Protein AF-A0AAU2X0F3-F1 (afdb_monomer)

pLDDT: mean 77.72, std 25.71, range [19.7, 98.69]

Foldseek 3Di:
DDDDDDDPPPPPPPPDDDDDDDDDDDDDDDDDDDDDDDDDDDPDDDPPPPPDQDDLVVLLVVLLVLLVVLLAAALLVSLVVLLVSLQVLVVSCVVPLDLSSLQSSLLSLLSNLCSCPWFVNHDPVVSVLSLLSSLLSCVSNLQLLSNLVSLLSVLVVCLLVLVLVSSVVSLVVSVVSCVVSVHFVLSQLVSLLSVLVSCLSNLNLVVNVVSLVSSLVCQDVVNVVPDDDDPPGHPSSVPCDDPLVSLLSVLSSCVSVVVLVSSLVSLVVSLVPDDPSNLQSNLSSLLSNLLSCLSVVNNLSSLVSLVVSLVSCVNHGTVNSVVSSVVSLVSCVVVCVDPSSVVSVVSNVVVVVVVVVPPRRDPCVPVDSPDPPDDDDDDDPPDDDDPDDDDDDDDDPPPDDDPDDDDDDDD

Sequence (411 aa):
MPFITMRVEDAVQRRSFLAGAAGVAAGVSASTQGRAEAGTRDPGRKSVHGSGAADPTAYARTTARLREEYWTQEPAHLLPKVARHARTGAGLMAGRPDPRLAAAVAESALLVSRIAFFDLQLGAKQVESWQDLALAAADTAGDGALGAAVLGHMAFAPAWSGRGGEARGRLDAARECASRGGAGPVIHAWLDAVASEAEVRLGNTGGAFPLLDRAADVLHPARAATGSWSASGPPAWLDWFSGPRLDGFRGAAELAAGRTDHAKATLHRTLAGLAPDADKQRAVTLADLAAAAAAAREPEDACGLLHRVLDLVERQGYATAVDRVRTVRAALSPWAGERFVAELDDRLAAGHTEARRRPRPEPVQDLPVPDPVLDPVPEPVSGRPVPDPVPGPAPDPVRGLPASDLPDPAA

Secondary structure (DSSP, 8-state):
-------TTSSS-SS------------------------------------PPP-HHHHHHHHHHHHHHTTTS-HHHHHHHHHHHHHHHHHHHHH---HHHHHHHHHHHHHHHHIIIIIS---HHHHHHHHHHHHHHHHHHT-HHHHHHHHHHHTHHHHHTT-HHHHHHHHHHHHHHHHHTT--HHHHHHHHHHHHHHHHHTT-HHHHHHHHHHHHHHH-HHHHTTS---TT-S-TT-TT--HHHHHHHHHHHHHHTT-HHHHHHHHHHHHHHS-TT-HHHHHHHHHHHHHHHHHTT-HHHHHHHHHHHHHHHHHH--HHHHHHHHHHHHHTGGGTTSHHHHHHHHHHHHHHHHHHHSPPP--GGGSPPPPP--PPPP------PPPPPPPPPPPPTTS---SS-------

Solvent-accessible surface area (backbone atoms only — not comparable to full-atom values): 23958 Å² total; per-residue (Å²): 140,82,90,82,88,78,76,92,73,82,84,80,75,83,86,72,85,88,87,87,80,87,86,84,90,82,88,80,91,79,90,83,84,87,76,93,77,91,76,81,88,78,93,74,78,82,74,85,70,75,82,66,78,81,55,42,66,64,50,33,54,51,39,53,51,56,56,61,43,61,65,76,44,42,47,70,72,45,45,64,56,40,46,52,50,22,51,53,42,51,60,52,40,78,77,47,90,44,40,63,40,22,39,32,24,12,53,24,19,40,50,35,24,47,43,33,48,52,36,64,62,52,60,68,71,62,32,48,56,28,39,52,53,13,35,54,22,9,58,67,31,67,35,17,45,58,29,15,53,39,29,44,58,62,17,51,65,31,15,76,69,63,37,51,71,59,16,48,51,29,42,51,52,14,53,51,33,20,62,75,42,67,39,52,62,66,59,56,23,50,48,26,44,52,50,20,52,36,28,38,61,63,70,38,36,78,69,14,52,69,29,42,52,54,22,48,56,58,69,30,68,77,44,57,73,74,58,74,61,58,102,77,58,75,65,82,85,56,74,87,66,49,70,38,54,51,34,42,54,49,17,52,40,28,43,76,62,68,38,39,70,60,13,46,56,36,30,53,52,17,59,73,58,49,60,91,67,41,51,72,59,46,24,43,43,34,34,52,44,17,39,37,27,43,75,69,72,35,60,63,62,13,40,57,30,39,51,56,26,49,60,46,34,75,74,39,53,37,46,56,42,54,52,44,45,53,53,39,54,60,72,44,53,93,47,59,88,39,68,64,47,47,58,51,48,53,50,54,54,50,52,55,53,49,65,70,67,47,78,74,59,75,69,67,88,77,57,80,74,78,78,78,92,60,81,76,78,79,72,81,80,83,83,72,85,80,77,78,84,76,83,75,82,80,83,73,95,75,86,83,75,80,99,80,82,80,86,84,94,81,133

Mean predicted aligned error: 13.58 Å

Structure (mmCIF, N/CA/C/O backbone):
data_AF-A0AAU2X0F3-F1
#
_entry.id   AF-A0AAU2X0F3-F1
#
loop_
_atom_site.group_PDB
_atom_site.id
_atom_site.type_symbol
_atom_site.label_atom_id
_atom_site.label_alt_id
_atom_site.label_comp_id
_atom_site.label_asym_id
_atom_site.label_entity_id
_atom_site.label_seq_id
_atom_site.pdbx_PDB_ins_code
_atom_site.Cartn_x
_atom_site.Cartn_y
_atom_site.Cartn_z
_atom_site.occupancy
_atom_site.B_iso_or_equiv
_atom_site.auth_seq_id
_atom_site.auth_comp_id
_atom_site.auth_asym_id
_atom_site.auth_atom_id
_atom_site.pdbx_PDB_model_num
ATOM 1 N N . MET A 1 1 ? -14.936 20.719 37.752 1.00 40.38 1 MET A N 1
ATOM 2 C CA . MET A 1 1 ? -14.508 21.346 36.484 1.00 40.38 1 MET A CA 1
ATOM 3 C C . MET A 1 1 ? -13.069 21.806 36.655 1.00 40.38 1 MET A C 1
ATOM 5 O O . MET A 1 1 ? -12.850 22.829 37.291 1.00 40.38 1 MET A O 1
ATOM 9 N N . PRO A 1 2 ? -12.103 20.960 36.267 1.00 24.72 2 PRO A N 1
ATOM 10 C CA . PRO A 1 2 ? -11.120 21.422 35.285 1.00 24.72 2 PRO A CA 1
ATOM 11 C C . PRO A 1 2 ? -10.696 20.348 34.261 1.00 24.72 2 PRO A C 1
ATOM 13 O O . PRO A 1 2 ? -10.923 19.153 34.431 1.00 24.72 2 PRO A O 1
ATOM 16 N N . PHE A 1 3 ? -10.102 20.854 33.184 1.00 23.23 3 PHE A N 1
ATOM 17 C CA . PHE A 1 3 ? -9.527 20.187 32.020 1.00 23.23 3 PHE A CA 1
ATOM 18 C C . PHE A 1 3 ? -8.470 19.127 32.381 1.00 23.23 3 PHE A C 1
ATOM 20 O O . PHE A 1 3 ? -7.563 19.405 33.163 1.00 23.23 3 PHE A O 1
ATOM 27 N N . ILE A 1 4 ? -8.539 17.949 31.747 1.00 24.00 4 ILE A N 1
ATOM 28 C CA . ILE A 1 4 ? -7.459 16.951 31.735 1.00 24.00 4 ILE A CA 1
ATOM 29 C C . ILE A 1 4 ? -6.950 16.820 30.300 1.00 24.00 4 ILE A C 1
ATOM 31 O O . ILE A 1 4 ? -7.566 16.190 29.443 1.00 24.00 4 ILE A O 1
ATOM 35 N N . THR A 1 5 ? -5.805 17.444 30.056 1.00 24.91 5 THR A N 1
ATOM 36 C CA . THR A 1 5 ? -4.971 17.265 28.870 1.00 24.91 5 THR A CA 1
ATOM 37 C C . THR A 1 5 ? -4.272 15.908 28.989 1.00 24.91 5 THR A C 1
ATOM 39 O O . THR A 1 5 ? -3.252 15.796 29.666 1.00 24.91 5 THR A O 1
ATOM 42 N N . MET A 1 6 ? -4.823 14.851 28.384 1.00 24.41 6 MET A N 1
ATOM 43 C CA . MET A 1 6 ? -4.147 13.551 28.321 1.00 24.41 6 MET A CA 1
ATOM 44 C C . MET A 1 6 ? -3.224 13.536 27.097 1.00 24.41 6 MET A C 1
ATOM 46 O O . MET A 1 6 ? -3.677 13.493 25.955 1.00 24.41 6 MET A O 1
ATOM 50 N N . ARG A 1 7 ? -1.918 13.654 27.358 1.00 24.67 7 ARG A N 1
ATOM 51 C CA . ARG A 1 7 ? -0.838 13.558 26.370 1.00 24.67 7 ARG A CA 1
ATOM 52 C C . ARG A 1 7 ? -0.887 12.210 25.649 1.00 24.67 7 ARG A C 1
ATOM 54 O O . ARG A 1 7 ? -0.897 11.158 26.281 1.00 24.67 7 ARG A O 1
ATOM 61 N N . VAL A 1 8 ? -0.846 12.261 24.322 1.00 29.62 8 VAL A N 1
ATOM 62 C CA . VAL A 1 8 ? -0.725 11.117 23.403 1.00 29.62 8 VAL A CA 1
ATOM 63 C C . VAL A 1 8 ? 0.757 10.717 23.271 1.00 29.62 8 VAL A C 1
ATOM 65 O O . VAL A 1 8 ? 1.295 10.641 22.174 1.00 29.62 8 VAL A O 1
ATOM 68 N N . GLU A 1 9 ? 1.454 10.511 24.392 1.00 24.95 9 GLU A N 1
ATOM 69 C CA . GLU A 1 9 ? 2.889 10.152 24.389 1.00 24.95 9 GLU A CA 1
ATOM 70 C C . GLU A 1 9 ? 3.166 8.684 24.771 1.00 24.95 9 GLU A C 1
ATOM 72 O O . GLU A 1 9 ? 4.255 8.191 24.503 1.00 24.95 9 GLU A O 1
ATOM 77 N N . ASP A 1 10 ? 2.181 7.920 25.261 1.00 25.81 10 ASP A N 1
ATOM 78 C CA . ASP A 1 10 ? 2.430 6.573 25.820 1.00 25.81 10 ASP A CA 1
ATOM 79 C C . ASP A 1 10 ? 2.064 5.369 24.923 1.00 25.81 10 ASP A C 1
ATOM 81 O O . ASP A 1 10 ? 2.214 4.217 25.331 1.00 25.81 10 ASP A O 1
ATOM 85 N N . ALA A 1 11 ? 1.634 5.580 23.673 1.00 27.19 11 ALA A N 1
ATOM 86 C CA . ALA A 1 11 ? 1.257 4.474 22.774 1.00 27.19 11 ALA A CA 1
ATOM 87 C C . ALA A 1 11 ? 2.314 4.104 21.710 1.00 27.19 11 ALA A C 1
ATOM 89 O O . ALA A 1 11 ? 2.161 3.093 21.027 1.00 27.19 11 ALA A O 1
ATOM 90 N N . VAL A 1 12 ? 3.406 4.870 21.578 1.00 28.19 12 VAL A N 1
ATOM 91 C CA . VAL A 1 12 ? 4.416 4.683 20.507 1.00 28.19 12 VAL A CA 1
ATOM 92 C C . VAL A 1 12 ? 5.721 4.031 21.008 1.00 28.19 12 VAL A C 1
ATOM 94 O O . VAL A 1 12 ? 6.560 3.614 20.215 1.00 28.19 12 VAL A O 1
ATOM 97 N N . GLN A 1 13 ? 5.880 3.811 22.318 1.00 25.50 13 GLN A N 1
ATOM 98 C CA . GLN A 1 13 ? 7.134 3.324 22.924 1.00 25.50 13 GLN A CA 1
ATOM 99 C C . GLN A 1 13 ? 7.152 1.850 23.370 1.00 25.50 13 GLN A C 1
ATOM 101 O O . GLN A 1 13 ? 8.003 1.451 24.163 1.00 25.50 13 GLN A O 1
ATOM 106 N N . ARG A 1 14 ? 6.291 0.981 22.822 1.00 27.20 14 ARG A N 1
ATOM 107 C CA . ARG A 1 14 ? 6.403 -0.481 23.024 1.00 27.20 14 ARG A CA 1
ATOM 108 C C . ARG A 1 14 ? 6.669 -1.238 21.728 1.00 27.20 14 ARG A C 1
ATOM 110 O O . ARG A 1 14 ? 5.851 -2.048 21.306 1.00 27.20 14 ARG A O 1
ATOM 117 N N . ARG A 1 15 ? 7.837 -0.993 21.126 1.00 30.98 15 ARG A N 1
ATOM 118 C CA . ARG A 1 15 ? 8.596 -1.979 20.319 1.00 30.98 15 ARG A CA 1
ATOM 119 C C . ARG A 1 15 ? 10.057 -1.560 20.088 1.00 30.98 15 ARG A C 1
ATOM 121 O O . ARG A 1 15 ? 10.632 -1.804 19.035 1.00 30.98 15 ARG A O 1
ATOM 128 N N . SER A 1 16 ? 10.663 -0.993 21.126 1.00 24.67 16 SER A N 1
ATOM 129 C CA . SER A 1 16 ? 12.117 -0.928 21.288 1.00 24.67 16 SER A CA 1
ATOM 130 C C . SER A 1 16 ? 12.473 -1.679 22.572 1.00 24.67 16 SER A C 1
ATOM 132 O O . SER A 1 16 ? 11.689 -1.638 23.515 1.00 24.67 16 SER A O 1
ATOM 134 N N . PHE A 1 17 ? 13.644 -2.325 22.584 1.00 24.59 17 PHE A N 1
ATOM 135 C CA . PHE A 1 17 ? 14.193 -3.315 23.536 1.00 24.59 17 PHE A CA 1
ATOM 136 C C . PHE A 1 17 ? 13.898 -4.779 23.145 1.00 24.59 17 PHE A C 1
ATOM 138 O O . PHE A 1 17 ? 12.748 -5.184 23.043 1.00 24.59 17 PHE A O 1
ATOM 145 N N . LEU A 1 18 ? 14.895 -5.631 22.873 1.00 25.67 18 LEU A N 1
ATOM 146 C CA . LEU A 1 18 ? 16.244 -5.697 23.453 1.00 25.67 18 LEU A CA 1
ATOM 147 C C . LEU A 1 18 ? 17.349 -5.909 22.402 1.00 25.67 18 LEU A C 1
ATOM 149 O O . LEU A 1 18 ? 17.379 -6.922 21.708 1.00 25.67 18 LEU A O 1
ATOM 153 N N . ALA A 1 19 ? 18.315 -4.992 22.391 1.00 22.52 19 ALA A N 1
ATOM 154 C CA . ALA A 1 19 ? 19.712 -5.300 22.116 1.00 22.52 19 ALA A CA 1
ATOM 155 C C . ALA A 1 19 ? 20.468 -5.201 23.448 1.00 22.52 19 ALA A C 1
ATOM 157 O O . ALA A 1 19 ? 20.289 -4.223 24.174 1.00 22.52 19 ALA A O 1
ATOM 158 N N . GLY A 1 20 ? 21.313 -6.191 23.749 1.00 19.70 20 GLY A N 1
ATOM 159 C CA . GLY A 1 20 ? 22.375 -6.053 24.746 1.00 19.70 20 GLY A CA 1
ATOM 160 C C . GLY A 1 20 ? 22.612 -7.279 25.626 1.00 19.70 20 GLY A C 1
ATOM 161 O O . GLY A 1 20 ? 21.893 -7.476 26.598 1.00 19.70 20 GLY A O 1
ATOM 162 N N . ALA A 1 21 ? 23.673 -8.035 25.321 1.00 21.86 21 ALA A N 1
ATOM 163 C CA . ALA A 1 21 ? 24.781 -8.290 26.252 1.00 21.86 21 ALA A CA 1
ATOM 164 C C . ALA A 1 21 ? 25.936 -9.041 25.548 1.00 21.86 21 ALA A C 1
ATOM 166 O O . ALA A 1 21 ? 25.738 -10.102 24.962 1.00 21.86 21 ALA A O 1
ATOM 167 N N . ALA A 1 22 ? 27.145 -8.476 25.644 1.00 20.72 22 ALA A N 1
ATOM 168 C CA . ALA A 1 22 ? 28.431 -9.181 25.567 1.00 20.72 22 ALA A CA 1
ATOM 169 C C . ALA A 1 22 ? 28.492 -10.257 26.676 1.00 20.72 22 ALA A C 1
ATOM 171 O O . ALA A 1 22 ? 27.822 -10.104 27.689 1.00 20.72 22 ALA A O 1
ATOM 172 N N . GLY A 1 23 ? 29.243 -11.355 26.655 1.00 20.81 23 GLY A N 1
ATOM 173 C CA . GLY A 1 23 ? 30.355 -11.858 25.858 1.00 20.81 23 GLY A CA 1
ATOM 174 C C . GLY A 1 23 ? 31.124 -12.808 26.790 1.00 20.81 23 GLY A C 1
ATOM 175 O O . GLY A 1 23 ? 31.435 -12.392 27.897 1.00 20.81 23 GLY A O 1
ATOM 176 N N . VAL A 1 24 ? 31.412 -14.054 26.394 1.00 21.98 24 VAL A N 1
ATOM 177 C CA . VAL A 1 24 ? 32.446 -14.920 27.008 1.00 21.98 24 VAL A CA 1
ATOM 178 C C . VAL A 1 24 ? 32.960 -15.885 25.938 1.00 21.98 24 VAL A C 1
ATOM 180 O O . VAL A 1 24 ? 32.185 -16.525 25.231 1.00 21.98 24 VAL A O 1
ATOM 183 N N . ALA A 1 25 ? 34.283 -15.961 25.827 1.00 20.62 25 ALA A N 1
ATOM 184 C CA . ALA A 1 25 ? 35.027 -16.889 24.993 1.00 20.62 25 ALA A CA 1
ATOM 185 C C . ALA A 1 25 ? 35.049 -18.311 25.579 1.00 20.62 25 ALA A C 1
ATOM 187 O O . ALA A 1 25 ? 35.241 -18.474 26.780 1.00 20.62 25 ALA A O 1
ATOM 188 N N . ALA A 1 26 ? 34.983 -19.328 24.719 1.00 21.66 26 ALA A N 1
ATOM 189 C CA . ALA A 1 26 ? 35.679 -20.604 24.896 1.00 21.66 26 ALA A CA 1
ATOM 190 C C . ALA A 1 26 ? 35.715 -21.331 23.546 1.00 21.66 26 ALA A C 1
ATOM 192 O O . ALA A 1 26 ? 34.677 -21.587 22.938 1.00 21.66 26 ALA A O 1
ATOM 193 N N . GLY A 1 27 ? 36.922 -21.610 23.058 1.00 20.44 27 GLY A N 1
ATOM 194 C CA . GLY A 1 27 ? 37.136 -22.357 21.829 1.00 20.44 27 GLY A CA 1
ATOM 195 C C . GLY A 1 27 ? 36.930 -23.856 22.012 1.00 20.44 27 GLY A C 1
ATOM 196 O O . GLY A 1 27 ? 37.137 -24.389 23.097 1.00 20.44 27 GLY A O 1
ATOM 197 N N . VAL A 1 28 ? 36.626 -24.531 20.906 1.00 24.12 28 VAL A N 1
ATOM 198 C CA . VAL A 1 28 ? 37.089 -25.894 20.639 1.00 24.12 28 VAL A CA 1
ATOM 199 C C . VAL A 1 28 ? 37.447 -25.962 19.158 1.00 24.12 28 VAL A C 1
ATOM 201 O O . VAL A 1 28 ? 36.608 -25.754 18.284 1.00 24.12 28 VAL A O 1
ATOM 204 N N . SER A 1 29 ? 38.723 -26.226 18.897 1.00 22.75 29 SER A N 1
ATOM 205 C CA . SER A 1 29 ? 39.248 -26.630 17.600 1.00 22.75 29 SER A CA 1
ATOM 206 C C . SER A 1 29 ? 38.699 -28.000 17.212 1.00 22.75 29 SER A C 1
ATOM 208 O O . SER A 1 29 ? 38.735 -28.924 18.020 1.00 22.75 29 SER A O 1
ATOM 210 N N . ALA A 1 30 ? 38.317 -28.170 15.951 1.00 25.55 30 ALA A N 1
ATOM 211 C CA . ALA A 1 30 ? 38.371 -29.472 15.300 1.00 25.55 30 ALA A CA 1
ATOM 212 C C . ALA A 1 30 ? 38.678 -29.279 13.815 1.00 25.55 30 ALA A C 1
ATOM 214 O O . ALA A 1 30 ? 37.823 -28.953 12.996 1.00 25.55 30 ALA A O 1
ATOM 215 N N . SER A 1 31 ? 39.951 -29.466 13.497 1.00 24.73 31 SER A N 1
ATOM 216 C CA . SER A 1 31 ? 40.452 -29.788 12.174 1.00 24.73 31 SER A CA 1
ATOM 217 C C . SER A 1 31 ? 39.875 -31.125 11.716 1.00 24.73 31 SER A C 1
ATOM 219 O O . SER A 1 31 ? 39.999 -32.124 12.417 1.00 24.73 31 SER A O 1
ATOM 221 N N . THR A 1 32 ? 39.336 -31.180 10.501 1.00 27.59 32 THR A N 1
ATOM 222 C CA . THR A 1 32 ? 39.442 -32.389 9.680 1.00 27.59 32 THR A CA 1
ATOM 223 C C . THR A 1 32 ? 39.760 -32.000 8.246 1.00 27.59 32 THR A C 1
ATOM 225 O O . THR A 1 32 ? 39.148 -31.130 7.634 1.00 27.59 32 THR A O 1
ATOM 228 N N . GLN A 1 33 ? 40.822 -32.629 7.773 1.00 26.08 33 GLN A N 1
ATOM 229 C CA . GLN A 1 33 ? 41.461 -32.488 6.485 1.00 26.08 33 GLN A CA 1
ATOM 230 C C . GLN A 1 33 ? 41.218 -33.812 5.751 1.00 26.08 33 GLN A C 1
ATOM 232 O O . GLN A 1 33 ? 41.286 -34.875 6.367 1.00 26.08 33 GLN A O 1
ATOM 237 N N . GLY A 1 34 ? 40.970 -33.745 4.444 1.00 24.16 34 GLY A N 1
ATOM 238 C CA . GLY A 1 34 ? 40.786 -34.902 3.561 1.00 24.16 34 GLY A CA 1
ATOM 239 C C . GLY A 1 34 ? 39.345 -34.997 3.053 1.00 24.16 34 GLY A C 1
ATOM 240 O O . GLY A 1 34 ? 38.413 -34.879 3.828 1.00 24.16 34 GLY A O 1
ATOM 241 N N . ARG A 1 35 ? 39.069 -35.210 1.768 1.00 25.36 35 ARG A N 1
ATOM 242 C CA . ARG A 1 35 ? 39.896 -35.782 0.707 1.00 25.36 35 ARG A CA 1
ATOM 243 C C . ARG A 1 35 ? 39.250 -35.377 -0.619 1.00 25.36 35 ARG A C 1
ATOM 245 O O . ARG A 1 35 ? 38.039 -35.488 -0.772 1.00 25.36 35 ARG A O 1
ATOM 252 N N . ALA A 1 36 ? 40.055 -34.884 -1.554 1.00 28.59 36 ALA A N 1
ATOM 253 C CA . ALA A 1 36 ? 39.635 -34.746 -2.938 1.00 28.59 36 ALA A CA 1
ATOM 254 C C . ALA A 1 36 ? 39.494 -36.151 -3.537 1.00 28.59 36 ALA A C 1
ATOM 256 O O . ALA A 1 36 ? 40.473 -36.897 -3.573 1.00 28.59 36 ALA A O 1
ATOM 257 N N . GLU A 1 37 ? 38.301 -36.497 -4.008 1.00 28.20 37 GLU A N 1
ATOM 258 C CA . GLU A 1 37 ? 38.094 -37.645 -4.885 1.00 28.20 37 GLU A CA 1
ATOM 259 C C . GLU A 1 37 ? 37.574 -37.147 -6.231 1.00 28.20 37 GLU A C 1
ATOM 261 O O . GLU A 1 37 ? 36.476 -36.609 -6.367 1.00 28.20 37 GLU A O 1
ATOM 266 N N . ALA A 1 38 ? 38.441 -37.292 -7.229 1.00 32.22 38 ALA A N 1
ATOM 267 C CA . ALA A 1 38 ? 38.112 -37.175 -8.631 1.00 32.22 38 ALA A CA 1
ATOM 268 C C . ALA A 1 38 ? 37.277 -38.400 -9.034 1.00 32.22 38 ALA A C 1
ATOM 270 O O . ALA A 1 38 ? 37.766 -39.526 -8.987 1.00 32.22 38 ALA A O 1
ATOM 271 N N . GLY A 1 39 ? 36.030 -38.170 -9.445 1.00 29.25 39 GLY A N 1
ATOM 272 C CA . GLY A 1 39 ? 35.126 -39.191 -9.971 1.00 29.25 39 GLY A CA 1
ATOM 273 C C . GLY A 1 39 ? 34.576 -38.777 -11.334 1.00 29.25 39 GLY A C 1
ATOM 274 O O . GLY A 1 39 ? 33.652 -37.977 -11.418 1.00 29.25 39 GLY A O 1
ATOM 275 N N . THR A 1 40 ? 35.228 -39.279 -12.383 1.00 30.45 40 THR A N 1
ATOM 276 C CA . THR A 1 40 ? 34.688 -39.687 -13.696 1.00 30.45 40 THR A CA 1
ATOM 277 C C . THR A 1 40 ? 33.405 -39.019 -14.223 1.00 30.45 40 THR A C 1
ATOM 279 O O . THR A 1 40 ? 32.292 -39.301 -13.792 1.00 30.45 40 THR A O 1
ATOM 282 N N . ARG A 1 41 ? 33.577 -38.217 -15.287 1.00 32.03 41 ARG A N 1
ATOM 283 C CA . ARG A 1 41 ? 32.508 -37.740 -16.178 1.00 32.03 41 ARG A CA 1
ATOM 284 C C . ARG A 1 41 ? 31.856 -38.920 -16.907 1.00 32.03 41 ARG A C 1
ATOM 286 O O . ARG A 1 41 ? 32.532 -39.620 -17.655 1.00 32.03 41 ARG A O 1
ATOM 293 N N . ASP A 1 42 ? 30.550 -39.075 -16.728 1.00 31.92 42 ASP A N 1
ATOM 294 C CA . ASP A 1 42 ? 29.677 -39.947 -17.517 1.00 31.92 42 ASP A CA 1
ATOM 295 C C . ASP A 1 42 ? 29.275 -39.245 -18.838 1.00 31.92 42 ASP A C 1
ATOM 297 O O . ASP A 1 42 ? 28.637 -38.185 -18.797 1.00 31.92 42 ASP A O 1
ATOM 301 N N . PRO A 1 43 ? 29.652 -39.758 -20.027 1.00 35.91 43 PRO A N 1
ATOM 302 C CA . PRO A 1 43 ? 29.302 -39.160 -21.306 1.00 35.91 43 PRO A CA 1
ATOM 303 C C . PRO A 1 43 ? 27.976 -39.752 -21.803 1.00 35.91 43 PRO A C 1
ATOM 305 O O . PRO A 1 43 ? 27.960 -40.609 -22.681 1.00 35.91 43 PRO A O 1
ATOM 308 N N . GLY A 1 44 ? 26.845 -39.312 -21.242 1.00 33.16 44 GLY A N 1
ATOM 309 C CA . GLY A 1 44 ? 25.558 -39.938 -21.585 1.00 33.16 44 GLY A CA 1
ATOM 310 C C . GLY A 1 44 ? 24.306 -39.072 -21.524 1.00 33.16 44 GLY A C 1
ATOM 311 O O . GLY A 1 44 ? 23.278 -39.462 -22.080 1.00 33.16 44 GLY A O 1
ATOM 312 N N . ARG A 1 45 ? 24.339 -37.879 -20.917 1.00 32.22 45 ARG A N 1
ATOM 313 C CA . ARG A 1 45 ? 23.141 -37.034 -20.831 1.00 32.22 45 ARG A CA 1
ATOM 314 C C . ARG A 1 45 ? 23.108 -36.046 -21.989 1.00 32.22 45 ARG A C 1
ATOM 316 O O . ARG A 1 45 ? 23.700 -34.972 -21.921 1.00 32.22 45 ARG A O 1
ATOM 323 N N . LYS A 1 46 ? 22.397 -36.415 -23.059 1.00 33.06 46 LYS A N 1
ATOM 324 C CA . LYS A 1 46 ? 21.994 -35.483 -24.119 1.00 33.06 46 LYS A CA 1
ATOM 325 C C . LYS A 1 46 ? 21.276 -34.304 -23.471 1.00 33.06 46 LYS A C 1
ATOM 327 O O . LYS A 1 46 ? 20.132 -34.401 -23.034 1.00 33.06 46 LYS A O 1
ATOM 332 N N . SER A 1 47 ? 22.009 -33.207 -23.377 1.00 34.12 47 SER A N 1
ATOM 333 C CA . SER A 1 47 ? 21.510 -31.898 -23.026 1.00 34.12 47 SER A CA 1
ATOM 334 C C . SER A 1 47 ? 20.466 -31.500 -24.065 1.00 34.12 47 SER A C 1
ATOM 336 O O . SER A 1 47 ? 20.806 -31.122 -25.183 1.00 34.12 47 SER A O 1
ATOM 338 N N . VAL A 1 48 ? 19.184 -31.602 -23.716 1.00 36.22 48 VAL A N 1
ATOM 339 C CA . VAL A 1 48 ? 18.115 -30.910 -24.445 1.00 36.22 48 VAL A CA 1
ATOM 340 C C . VAL A 1 48 ? 18.165 -29.442 -24.012 1.00 36.22 48 VAL A C 1
ATOM 342 O O . VAL A 1 48 ? 17.266 -28.938 -23.353 1.00 36.22 48 VAL A O 1
ATOM 345 N N . HIS A 1 49 ? 19.269 -28.759 -24.317 1.00 38.06 49 HIS A N 1
ATOM 346 C CA . HIS A 1 49 ? 19.280 -27.303 -24.367 1.00 38.06 49 HIS A CA 1
ATOM 347 C C . HIS A 1 49 ? 18.848 -26.934 -25.778 1.00 38.06 49 HIS A C 1
ATOM 349 O O . HIS A 1 49 ? 19.667 -26.725 -26.670 1.00 38.06 49 HIS A O 1
ATOM 355 N N . GLY A 1 50 ? 17.532 -26.894 -25.982 1.00 36.03 50 GLY A N 1
ATOM 356 C CA . GLY A 1 50 ? 16.983 -26.078 -27.050 1.00 36.03 50 GLY A CA 1
ATOM 357 C C . GLY A 1 50 ? 17.370 -24.636 -26.747 1.00 36.03 50 GLY A C 1
ATOM 358 O O . GLY A 1 50 ? 16.719 -23.980 -25.942 1.00 36.03 50 GLY A O 1
ATOM 359 N N . SER A 1 51 ? 18.453 -24.165 -27.359 1.00 43.59 51 SER A N 1
ATOM 360 C CA . SER A 1 51 ? 18.888 -22.770 -27.379 1.00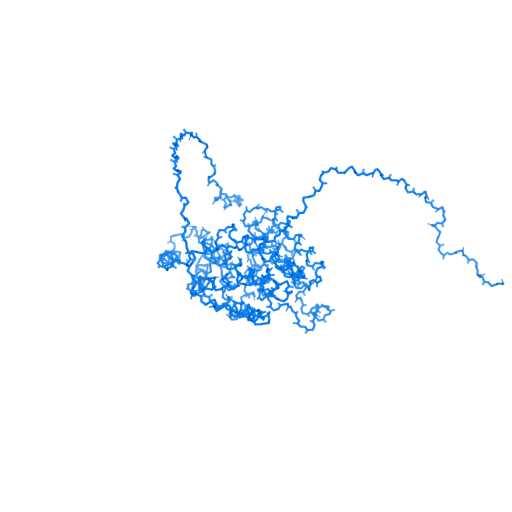 43.59 51 SER A CA 1
ATOM 361 C C . SER A 1 51 ? 17.937 -21.932 -28.243 1.00 43.59 51 SER A C 1
ATOM 363 O O . SER A 1 51 ? 18.344 -21.307 -29.223 1.00 43.59 51 SER A O 1
ATOM 365 N N . GLY A 1 52 ? 16.643 -21.966 -27.930 1.00 51.41 52 GLY A N 1
ATOM 366 C CA . GLY A 1 52 ? 15.712 -20.964 -28.417 1.00 51.41 52 GLY A CA 1
ATOM 367 C C . GLY A 1 52 ? 16.009 -19.684 -27.653 1.00 51.41 52 GLY A C 1
ATOM 368 O O . GLY A 1 52 ? 15.916 -19.678 -26.428 1.00 51.41 52 GLY A O 1
ATOM 369 N N . ALA A 1 53 ? 16.417 -18.623 -28.351 1.00 60.19 53 ALA A N 1
ATOM 370 C CA . ALA A 1 53 ? 16.508 -17.300 -27.744 1.00 60.19 53 ALA A CA 1
ATOM 371 C C . ALA A 1 53 ? 15.195 -17.013 -26.999 1.00 60.19 53 ALA A C 1
ATOM 373 O O . ALA A 1 53 ? 14.118 -17.196 -27.571 1.00 60.19 53 ALA A O 1
ATOM 374 N N . ALA A 1 54 ? 15.274 -16.625 -25.724 1.00 71.00 54 ALA A N 1
ATOM 375 C CA . ALA A 1 54 ? 14.078 -16.271 -24.975 1.00 71.00 54 ALA A CA 1
ATOM 376 C C . ALA A 1 54 ? 13.368 -15.119 -25.688 1.00 71.00 54 ALA A C 1
ATOM 378 O O . ALA A 1 54 ? 13.993 -14.100 -25.966 1.00 71.00 54 ALA A O 1
ATOM 379 N N . ASP A 1 55 ? 12.086 -15.298 -26.005 1.00 89.00 55 ASP A N 1
ATOM 380 C CA . ASP A 1 55 ? 11.251 -14.262 -26.611 1.00 89.00 55 ASP A CA 1
ATOM 381 C C . ASP A 1 55 ? 10.870 -13.227 -25.534 1.00 89.00 55 ASP A C 1
ATOM 383 O O . ASP A 1 55 ? 10.058 -13.547 -24.653 1.00 89.00 55 ASP A O 1
ATOM 387 N N . PRO A 1 56 ? 11.403 -11.985 -25.587 1.00 91.50 56 PRO A N 1
ATOM 388 C CA . PRO A 1 56 ? 11.082 -10.946 -24.607 1.00 91.50 56 PRO A CA 1
ATOM 389 C C . PRO A 1 56 ? 9.583 -10.632 -24.559 1.00 91.50 56 PRO A C 1
ATOM 391 O O . PRO A 1 56 ? 9.050 -10.286 -23.507 1.00 91.50 56 PRO A O 1
ATOM 394 N N . THR A 1 57 ? 8.874 -10.812 -25.678 1.00 91.94 57 THR A N 1
ATOM 395 C CA . THR A 1 57 ? 7.428 -10.572 -25.772 1.00 91.94 57 THR A CA 1
ATOM 396 C C . THR A 1 57 ? 6.646 -11.631 -25.001 1.00 91.94 57 THR A C 1
ATOM 398 O O . THR A 1 57 ? 5.732 -11.307 -24.241 1.00 91.94 57 THR A O 1
ATOM 401 N N . ALA A 1 58 ? 6.998 -12.911 -25.155 1.00 94.12 58 ALA A N 1
ATOM 402 C CA . ALA A 1 58 ? 6.398 -13.989 -24.373 1.00 94.12 58 ALA A CA 1
ATOM 403 C C . ALA A 1 58 ? 6.680 -13.840 -22.872 1.00 94.12 58 ALA A C 1
ATOM 405 O O . ALA A 1 58 ? 5.778 -14.065 -22.056 1.00 94.12 58 ALA A O 1
ATOM 406 N N . TYR A 1 59 ? 7.894 -13.414 -22.512 1.00 95.44 59 TYR A N 1
ATOM 407 C CA . TYR A 1 59 ? 8.251 -13.151 -21.122 1.00 95.44 59 TYR A CA 1
ATOM 408 C C . TYR A 1 59 ? 7.407 -12.006 -20.535 1.00 95.44 59 TYR A C 1
ATOM 410 O O . TYR A 1 59 ? 6.762 -12.198 -19.505 1.00 95.44 59 TYR A O 1
ATOM 418 N N . ALA A 1 60 ? 7.306 -10.869 -21.235 1.00 95.88 60 ALA A N 1
ATOM 419 C CA . ALA A 1 60 ? 6.496 -9.724 -20.811 1.00 95.88 60 ALA A CA 1
ATOM 420 C C . ALA A 1 60 ? 4.997 -10.057 -20.677 1.00 95.88 60 ALA A C 1
ATOM 422 O O . ALA A 1 60 ? 4.356 -9.632 -19.719 1.00 95.88 60 ALA A O 1
ATOM 423 N N . ARG A 1 61 ? 4.430 -10.882 -21.573 1.00 96.81 61 ARG A N 1
ATOM 424 C CA . ARG A 1 61 ? 3.041 -11.372 -21.426 1.00 96.81 61 ARG A CA 1
ATOM 425 C C . ARG A 1 61 ? 2.844 -12.198 -20.157 1.00 96.81 61 ARG A C 1
ATOM 427 O O . ARG A 1 61 ? 1.810 -12.086 -19.505 1.00 96.81 61 ARG A O 1
ATOM 434 N N . THR A 1 62 ? 3.829 -13.023 -19.804 1.00 97.62 62 THR A N 1
ATOM 435 C CA . THR A 1 62 ? 3.787 -13.809 -18.563 1.00 97.62 62 THR A CA 1
ATOM 436 C C . THR A 1 62 ? 3.872 -12.896 -17.340 1.00 97.62 62 THR A C 1
ATOM 438 O O . THR A 1 62 ? 3.104 -13.082 -16.399 1.00 97.62 62 THR A O 1
ATOM 441 N N . THR A 1 63 ? 4.730 -11.869 -17.381 1.00 98.25 63 THR A N 1
ATOM 442 C CA . THR A 1 63 ? 4.799 -10.828 -16.343 1.00 98.25 63 THR A CA 1
ATOM 443 C C . THR A 1 63 ? 3.450 -10.129 -16.157 1.00 98.25 63 THR A C 1
ATOM 445 O O . THR A 1 63 ? 2.947 -10.078 -15.038 1.00 98.25 63 THR A O 1
ATOM 448 N N . ALA A 1 64 ? 2.818 -9.675 -17.245 1.00 97.56 64 ALA A N 1
ATOM 449 C CA . ALA A 1 64 ? 1.518 -9.004 -17.191 1.00 97.56 64 ALA A CA 1
ATOM 450 C C . ALA A 1 64 ? 0.423 -9.890 -16.572 1.00 97.56 64 ALA A C 1
ATOM 452 O O . ALA A 1 64 ? -0.314 -9.438 -15.699 1.00 97.56 64 ALA A O 1
ATOM 453 N N . ARG A 1 65 ? 0.373 -11.176 -16.944 1.00 97.69 65 ARG A N 1
ATOM 454 C CA . ARG A 1 65 ? -0.557 -12.144 -16.344 1.00 97.69 65 ARG A CA 1
ATOM 455 C C . ARG A 1 65 ? -0.315 -12.326 -14.842 1.00 97.69 65 ARG A C 1
ATOM 457 O O . ARG A 1 65 ? -1.264 -12.364 -14.068 1.00 97.69 65 ARG A O 1
ATOM 464 N N . LEU A 1 66 ? 0.943 -12.454 -14.417 1.00 97.69 66 LEU A N 1
ATOM 465 C CA . LEU A 1 66 ? 1.284 -12.594 -12.995 1.00 97.69 66 LEU A CA 1
ATOM 466 C C . LEU A 1 66 ? 0.904 -11.346 -12.188 1.00 97.69 66 LEU A C 1
ATOM 468 O O . LEU A 1 66 ? 0.487 -11.468 -11.036 1.00 97.69 66 LEU A O 1
ATOM 472 N N . ARG A 1 67 ? 1.017 -10.161 -12.794 1.00 96.88 67 ARG A N 1
ATOM 473 C CA . ARG A 1 67 ? 0.540 -8.908 -12.207 1.00 96.88 67 ARG A CA 1
ATOM 474 C C . ARG A 1 67 ? -0.985 -8.889 -12.070 1.00 96.88 67 ARG A C 1
ATOM 476 O O . ARG A 1 67 ? -1.473 -8.530 -11.008 1.00 96.88 67 ARG A O 1
ATOM 483 N N . GLU A 1 68 ? -1.740 -9.328 -13.073 1.00 95.25 68 GLU A N 1
ATOM 484 C CA . GLU A 1 68 ? -3.206 -9.448 -12.967 1.00 95.25 68 GLU A CA 1
ATOM 485 C C . GLU A 1 68 ? -3.623 -10.444 -11.867 1.00 95.25 68 GLU A C 1
ATOM 487 O O . GLU A 1 68 ? -4.523 -10.172 -11.069 1.00 95.25 68 GLU A O 1
ATOM 492 N N . GLU A 1 69 ? -2.914 -11.573 -11.756 1.00 94.94 69 GLU A N 1
ATOM 493 C CA . GLU A 1 69 ? -3.135 -12.580 -10.711 1.00 94.94 69 GLU A CA 1
ATOM 494 C C . GLU A 1 69 ? -2.901 -12.027 -9.283 1.00 94.94 69 GLU A C 1
ATOM 496 O O . GLU A 1 69 ? -3.498 -12.540 -8.335 1.00 94.94 69 GLU A O 1
ATOM 501 N N . TYR A 1 70 ? -2.115 -10.954 -9.102 1.00 94.44 70 TYR A N 1
ATOM 502 C CA . TYR A 1 70 ? -1.830 -10.339 -7.790 1.00 94.44 70 TYR A CA 1
ATOM 503 C C . TYR A 1 70 ? -3.068 -9.899 -7.009 1.00 94.44 70 TYR A C 1
ATOM 505 O O . TYR A 1 70 ? -3.066 -9.932 -5.772 1.00 94.44 70 TYR A O 1
ATOM 513 N N . TRP A 1 71 ? -4.111 -9.469 -7.714 1.00 91.25 71 TRP A N 1
ATOM 514 C CA . TRP A 1 71 ? -5.320 -8.931 -7.094 1.00 91.25 71 TRP A CA 1
ATOM 515 C C . TRP A 1 71 ? -6.311 -10.013 -6.660 1.00 91.25 71 TRP A C 1
ATOM 517 O O . TRP A 1 71 ? -7.186 -9.738 -5.846 1.00 91.25 71 TRP A O 1
ATOM 527 N N . THR A 1 72 ? -6.170 -11.240 -7.168 1.00 88.50 72 THR A N 1
ATOM 528 C CA . THR A 1 72 ? -7.168 -12.309 -6.981 1.00 88.50 72 THR A CA 1
ATOM 529 C C . THR A 1 72 ? -6.604 -13.598 -6.386 1.00 88.50 72 THR A C 1
ATOM 531 O O . THR A 1 72 ? -7.361 -14.387 -5.823 1.00 88.50 72 THR A O 1
ATOM 534 N N . GLN A 1 73 ? -5.295 -13.838 -6.495 1.00 89.62 73 GLN A N 1
ATOM 535 C CA . GLN A 1 73 ? -4.642 -15.025 -5.944 1.00 89.62 73 GLN A CA 1
ATOM 536 C C . GLN A 1 73 ? -4.140 -14.788 -4.517 1.00 89.62 73 GLN A C 1
ATOM 538 O O . GLN A 1 73 ? -3.640 -13.713 -4.186 1.00 89.62 73 GLN A O 1
ATOM 543 N N . GLU A 1 74 ? -4.185 -15.840 -3.694 1.00 89.44 74 GLU A N 1
ATOM 544 C CA . GLU A 1 74 ? -3.581 -15.818 -2.362 1.00 89.44 74 GLU A CA 1
ATOM 545 C C . GLU A 1 74 ? -2.054 -15.590 -2.469 1.00 89.44 74 GLU A C 1
ATOM 547 O O . GLU A 1 74 ? -1.365 -16.343 -3.174 1.00 89.44 74 GLU A O 1
ATOM 552 N N . PRO A 1 75 ? -1.487 -14.602 -1.754 1.00 91.06 75 PRO A N 1
ATOM 553 C CA . PRO A 1 75 ? -0.076 -14.229 -1.852 1.00 91.06 75 PRO A CA 1
ATOM 554 C C . PRO A 1 75 ? 0.911 -15.377 -1.625 1.00 91.06 75 PRO A C 1
ATOM 556 O O . PRO A 1 75 ? 1.928 -15.455 -2.315 1.00 91.06 75 PRO A O 1
ATOM 559 N N . ALA A 1 76 ? 0.601 -16.299 -0.708 1.00 88.50 76 ALA A N 1
ATOM 560 C CA . ALA A 1 76 ? 1.439 -17.464 -0.419 1.00 88.50 76 ALA A CA 1
ATOM 561 C C . ALA A 1 76 ? 1.566 -18.424 -1.619 1.00 88.50 76 ALA A C 1
ATOM 563 O O . ALA A 1 76 ? 2.608 -19.053 -1.795 1.00 88.50 76 ALA A O 1
ATOM 564 N N . HIS A 1 77 ? 0.539 -18.501 -2.472 1.00 89.56 77 HIS A N 1
ATOM 565 C CA . HIS A 1 77 ? 0.545 -19.314 -3.691 1.00 89.56 77 HIS A CA 1
ATOM 566 C C . HIS A 1 77 ? 1.143 -18.577 -4.894 1.00 89.56 77 HIS A C 1
ATOM 568 O O . HIS A 1 77 ? 1.729 -19.204 -5.782 1.00 89.56 77 HIS A O 1
ATOM 574 N N . LEU A 1 78 ? 0.992 -17.251 -4.945 1.00 93.56 78 LEU A N 1
ATOM 575 C CA . LEU A 1 78 ? 1.508 -16.440 -6.043 1.00 93.56 78 LEU A CA 1
ATOM 576 C C . LEU A 1 78 ? 3.021 -16.208 -5.929 1.00 93.56 78 LEU A C 1
ATOM 578 O O . LEU A 1 78 ? 3.725 -16.319 -6.935 1.00 93.56 78 LEU A O 1
ATOM 582 N N . LEU A 1 79 ? 3.534 -15.943 -4.721 1.00 94.69 79 LEU A N 1
ATOM 583 C CA . LEU A 1 79 ? 4.935 -15.574 -4.499 1.00 94.69 79 LEU A CA 1
ATOM 584 C C . LEU A 1 79 ? 5.939 -16.538 -5.167 1.00 94.69 79 LEU A C 1
ATOM 586 O O . LEU A 1 79 ? 6.799 -16.050 -5.907 1.00 94.69 79 LEU A O 1
ATOM 590 N N . PRO A 1 80 ? 5.846 -17.878 -5.011 1.00 93.19 80 PRO A N 1
ATOM 591 C CA . PRO A 1 80 ? 6.805 -18.790 -5.638 1.00 93.19 80 PRO A CA 1
ATOM 592 C C . PRO A 1 80 ? 6.790 -18.728 -7.173 1.00 93.19 80 PRO A C 1
ATOM 594 O O . PRO A 1 80 ? 7.838 -18.872 -7.807 1.00 93.19 80 PRO A O 1
ATOM 597 N N . LYS A 1 81 ? 5.620 -18.482 -7.787 1.00 95.44 81 LYS A N 1
ATOM 598 C CA . LYS A 1 81 ? 5.482 -18.366 -9.248 1.00 95.44 81 LYS A CA 1
ATOM 599 C C . LYS A 1 81 ? 6.196 -17.120 -9.764 1.00 95.44 81 LYS A C 1
ATOM 601 O O . LYS A 1 81 ? 7.003 -17.229 -10.687 1.00 95.44 81 LYS A O 1
ATOM 606 N N . VAL A 1 82 ? 5.935 -15.966 -9.143 1.00 97.31 82 VAL A N 1
ATOM 607 C CA . VAL A 1 82 ? 6.542 -14.686 -9.543 1.00 97.31 82 VAL A CA 1
ATOM 608 C C . VAL A 1 82 ? 8.047 -14.704 -9.286 1.00 97.31 82 VAL A C 1
ATOM 610 O O . VAL A 1 82 ? 8.820 -14.320 -10.159 1.00 97.31 82 VAL A O 1
ATOM 613 N N . ALA A 1 83 ? 8.484 -15.235 -8.141 1.00 96.25 83 ALA A N 1
ATOM 614 C CA . ALA A 1 83 ? 9.901 -15.325 -7.804 1.00 96.25 83 ALA A CA 1
ATOM 615 C C . ALA A 1 83 ? 10.675 -16.229 -8.776 1.00 96.25 83 ALA A C 1
ATOM 617 O O . ALA A 1 83 ? 11.773 -15.880 -9.212 1.00 96.25 83 ALA A O 1
ATOM 618 N N . ARG A 1 84 ? 10.097 -17.371 -9.174 1.00 94.50 84 ARG A N 1
ATOM 619 C CA . ARG A 1 84 ? 10.692 -18.240 -10.202 1.00 94.50 84 ARG A CA 1
ATOM 620 C C . ARG A 1 84 ? 10.769 -17.546 -11.561 1.00 94.50 84 ARG A C 1
ATOM 622 O O . ARG A 1 84 ? 11.795 -17.666 -12.231 1.00 94.50 84 ARG A O 1
ATOM 629 N N . HIS A 1 85 ? 9.712 -16.833 -11.956 1.00 96.12 85 HIS A N 1
ATOM 630 C CA . HIS A 1 85 ? 9.687 -16.051 -13.196 1.00 96.12 85 HIS A CA 1
ATOM 631 C C . HIS A 1 85 ? 10.807 -15.003 -13.192 1.00 96.12 85 HIS A C 1
ATOM 633 O O . HIS A 1 85 ? 11.690 -15.073 -14.042 1.00 96.12 85 HIS A O 1
ATOM 639 N N . ALA A 1 86 ? 10.873 -14.163 -12.153 1.00 96.25 86 ALA A N 1
ATOM 640 C CA . ALA A 1 86 ? 11.894 -13.128 -11.986 1.00 96.25 86 ALA A CA 1
ATOM 641 C C . ALA A 1 86 ? 13.336 -13.670 -12.050 1.00 96.25 86 ALA A C 1
ATOM 643 O O . ALA A 1 86 ? 14.163 -13.106 -12.763 1.00 96.25 86 ALA A O 1
ATOM 644 N N . ARG A 1 87 ? 13.649 -14.793 -11.380 1.00 93.19 87 ARG A N 1
ATOM 645 C CA . ARG A 1 87 ? 14.997 -15.403 -11.464 1.00 93.19 87 ARG A CA 1
ATOM 646 C C . ARG A 1 87 ? 15.324 -15.948 -12.839 1.00 93.19 87 ARG A C 1
ATOM 648 O O . ARG A 1 87 ? 16.455 -15.816 -13.295 1.00 93.19 87 ARG A O 1
ATOM 655 N N . THR A 1 88 ? 14.343 -16.574 -13.485 1.00 92.56 88 THR A N 1
ATOM 656 C CA . THR A 1 88 ? 14.522 -17.089 -14.844 1.00 92.56 88 THR A CA 1
ATOM 657 C C . THR A 1 88 ? 14.867 -15.936 -15.779 1.00 92.56 88 THR A C 1
ATOM 659 O O . THR A 1 88 ? 15.839 -16.024 -16.523 1.00 92.56 88 THR A O 1
ATOM 662 N N . GLY A 1 89 ? 14.135 -14.822 -15.690 1.00 93.56 89 GLY A N 1
ATOM 663 C CA . GLY A 1 89 ? 14.432 -13.632 -16.478 1.00 93.56 89 GLY A CA 1
ATOM 664 C C . GLY A 1 89 ? 15.775 -12.987 -16.139 1.00 93.56 89 GLY A C 1
ATOM 665 O O . GLY A 1 89 ? 16.494 -12.612 -17.058 1.00 93.56 89 GLY A O 1
ATOM 666 N N . ALA A 1 90 ? 16.172 -12.939 -14.864 1.00 92.56 90 ALA A N 1
ATOM 667 C CA . ALA A 1 90 ? 17.495 -12.450 -14.467 1.00 92.56 90 ALA A CA 1
ATOM 668 C C . ALA A 1 90 ? 18.634 -13.268 -15.112 1.00 92.56 90 ALA A C 1
ATOM 670 O O . ALA A 1 90 ? 19.573 -12.695 -15.663 1.00 92.56 90 ALA A O 1
ATOM 671 N N . GLY A 1 91 ? 18.516 -14.603 -15.131 1.00 90.88 91 GLY A N 1
ATOM 672 C CA . GLY A 1 91 ? 19.477 -15.476 -15.815 1.00 90.88 91 GLY A CA 1
ATOM 673 C C . GLY A 1 91 ? 19.513 -15.272 -17.335 1.00 90.88 91 GLY A C 1
ATOM 674 O O . GLY A 1 91 ? 20.581 -15.315 -17.940 1.00 90.88 91 GLY A O 1
ATOM 675 N N . LEU A 1 92 ? 18.360 -15.002 -17.957 1.00 89.25 92 LEU A N 1
ATOM 676 C CA . LEU A 1 92 ? 18.275 -14.683 -19.387 1.00 89.25 92 LEU A CA 1
ATOM 677 C C . LEU A 1 92 ? 18.912 -13.323 -19.719 1.00 89.25 92 LEU A C 1
ATOM 679 O O . LEU A 1 92 ? 19.582 -13.195 -20.744 1.00 89.25 92 LEU A O 1
ATOM 683 N N . MET A 1 93 ? 18.737 -12.333 -18.841 1.00 88.25 93 MET A N 1
ATOM 684 C CA . MET A 1 93 ? 19.252 -10.972 -19.008 1.00 88.25 93 MET A CA 1
ATOM 685 C C . MET A 1 93 ? 20.787 -10.928 -18.973 1.00 88.25 93 MET A C 1
ATOM 687 O O . MET A 1 93 ? 21.393 -10.217 -19.773 1.00 88.25 93 MET A O 1
ATOM 691 N N . ALA A 1 94 ? 21.423 -11.755 -18.132 1.00 81.50 94 ALA A N 1
ATOM 692 C CA . ALA A 1 94 ? 22.884 -11.869 -18.049 1.00 81.50 94 ALA A CA 1
ATOM 693 C C . ALA A 1 94 ? 23.540 -12.335 -19.365 1.00 81.50 94 ALA A C 1
ATOM 695 O O . ALA A 1 94 ? 24.691 -12.004 -19.640 1.00 81.50 94 ALA A O 1
ATOM 696 N N . GLY A 1 95 ? 22.815 -13.096 -20.193 1.00 71.75 95 GLY A N 1
ATOM 697 C CA . GLY A 1 95 ? 23.304 -13.563 -21.493 1.00 71.75 95 GLY A CA 1
ATOM 698 C C . GLY A 1 95 ? 23.038 -12.598 -22.653 1.00 71.75 95 GLY A C 1
ATOM 699 O O . GLY A 1 95 ? 23.702 -12.696 -23.687 1.00 71.75 95 GLY A O 1
ATOM 700 N N . ARG A 1 96 ? 22.058 -11.690 -22.518 1.00 71.69 96 ARG A N 1
ATOM 701 C CA . ARG A 1 96 ? 21.688 -10.714 -23.552 1.00 71.69 96 ARG A CA 1
ATOM 702 C C . ARG A 1 96 ? 20.896 -9.541 -22.944 1.00 71.69 96 ARG A C 1
ATOM 704 O O . ARG A 1 96 ? 19.746 -9.748 -22.552 1.00 71.69 96 ARG A O 1
ATOM 711 N N . PRO A 1 97 ? 21.439 -8.311 -22.938 1.00 73.12 97 PRO A N 1
ATOM 712 C CA . PRO A 1 97 ? 20.725 -7.137 -22.444 1.00 73.12 97 PRO A CA 1
ATOM 713 C C . PRO A 1 97 ? 19.676 -6.693 -23.475 1.00 73.12 97 PRO A C 1
ATOM 715 O O . PRO A 1 97 ? 19.945 -5.883 -24.360 1.00 73.12 97 PRO A O 1
ATOM 718 N N . ASP A 1 98 ? 18.483 -7.283 -23.409 1.00 89.88 98 ASP A N 1
ATOM 719 C CA . ASP A 1 98 ? 17.298 -6.808 -24.127 1.00 89.88 98 ASP A CA 1
ATOM 720 C C . ASP A 1 98 ? 16.476 -5.896 -23.194 1.00 89.88 98 ASP A C 1
ATOM 722 O O . ASP A 1 98 ? 16.005 -6.374 -22.157 1.00 89.88 98 ASP A O 1
ATOM 726 N N . PRO A 1 99 ? 16.265 -4.607 -23.532 1.00 93.31 99 PRO A N 1
ATOM 727 C CA . PRO A 1 99 ? 15.551 -3.675 -22.658 1.00 93.31 99 PRO A CA 1
ATOM 728 C C . PRO A 1 99 ? 14.112 -4.086 -22.320 1.00 93.31 99 PRO A C 1
ATOM 730 O O . PRO A 1 99 ? 13.624 -3.787 -21.232 1.00 93.31 99 PRO A O 1
ATOM 733 N N . ARG A 1 100 ? 13.416 -4.804 -23.215 1.00 93.94 100 ARG A N 1
ATOM 734 C CA . ARG A 1 100 ? 12.036 -5.263 -22.965 1.00 93.94 100 ARG A CA 1
ATOM 735 C C . ARG A 1 100 ? 12.019 -6.415 -21.973 1.00 93.94 100 ARG A C 1
ATOM 737 O O . ARG A 1 100 ? 11.157 -6.456 -21.097 1.00 93.94 100 ARG A O 1
ATOM 744 N N . LEU A 1 101 ? 12.973 -7.340 -22.102 1.00 95.19 101 LEU A N 1
ATOM 745 C CA . LEU A 1 101 ? 13.174 -8.395 -21.111 1.00 95.19 101 LEU A CA 1
ATOM 746 C C . LEU A 1 101 ? 13.534 -7.782 -19.754 1.00 95.19 101 LEU A C 1
ATOM 748 O O . LEU A 1 101 ? 12.928 -8.149 -18.752 1.00 95.19 101 LEU A O 1
ATOM 752 N N . ALA A 1 102 ? 14.463 -6.825 -19.732 1.00 96.38 102 ALA A N 1
ATOM 753 C CA . ALA A 1 102 ? 14.906 -6.155 -18.516 1.00 96.38 102 ALA A CA 1
ATOM 754 C C . ALA A 1 102 ? 13.756 -5.425 -17.798 1.00 96.38 102 ALA A C 1
ATOM 756 O O . ALA A 1 102 ? 13.551 -5.641 -16.604 1.00 96.38 102 ALA A O 1
ATOM 757 N N . ALA A 1 103 ? 12.916 -4.679 -18.524 1.00 96.50 103 ALA A N 1
ATOM 758 C CA . ALA A 1 103 ? 11.730 -4.038 -17.951 1.00 96.50 103 ALA A CA 1
ATOM 759 C C . ALA A 1 103 ? 10.758 -5.065 -17.338 1.00 96.50 103 ALA A C 1
ATOM 761 O O . ALA A 1 103 ? 10.273 -4.898 -16.219 1.00 96.50 103 ALA A O 1
ATOM 762 N N . ALA A 1 104 ? 10.523 -6.184 -18.028 1.00 97.12 104 ALA A N 1
ATOM 763 C CA . ALA A 1 104 ? 9.656 -7.246 -17.526 1.00 97.12 104 ALA A CA 1
ATOM 764 C C . ALA A 1 104 ? 10.258 -8.001 -16.321 1.00 97.12 104 ALA A C 1
ATOM 766 O O . ALA A 1 104 ? 9.511 -8.496 -15.470 1.00 97.12 104 ALA A O 1
ATOM 767 N N . VAL A 1 105 ? 11.590 -8.110 -16.230 1.00 97.44 105 VAL A N 1
ATOM 768 C CA . VAL A 1 105 ? 12.302 -8.623 -15.045 1.00 97.44 105 VAL A CA 1
ATOM 769 C C . VAL A 1 105 ? 12.143 -7.657 -13.879 1.00 97.44 105 VAL A C 1
ATOM 771 O O . VAL A 1 105 ? 11.785 -8.103 -12.788 1.00 97.44 105 VAL A O 1
ATOM 774 N N . ALA A 1 106 ? 12.326 -6.358 -14.116 1.00 98.12 106 ALA A N 1
ATOM 775 C CA . ALA A 1 106 ? 12.153 -5.318 -13.111 1.00 98.12 106 ALA A CA 1
ATOM 776 C C . ALA A 1 106 ? 10.733 -5.309 -12.531 1.00 98.12 106 ALA A C 1
ATOM 778 O O . ALA A 1 106 ? 10.569 -5.356 -11.313 1.00 98.12 106 ALA A O 1
ATOM 779 N N . GLU A 1 107 ? 9.703 -5.360 -13.381 1.00 98.19 107 GLU A N 1
ATOM 780 C CA . GLU A 1 107 ? 8.301 -5.455 -12.949 1.00 98.19 107 GLU A CA 1
ATOM 781 C C . GLU A 1 107 ? 8.047 -6.731 -12.128 1.00 98.19 107 GLU A C 1
ATOM 783 O O . GLU A 1 107 ? 7.403 -6.682 -11.078 1.00 98.19 107 GLU A O 1
ATOM 788 N N . SER A 1 108 ? 8.601 -7.871 -12.556 1.00 98.31 108 SER A N 1
ATOM 789 C CA . SER A 1 108 ? 8.454 -9.142 -11.834 1.00 98.31 108 SER A CA 1
ATOM 790 C C . SER A 1 108 ? 9.113 -9.093 -10.457 1.00 98.31 108 SER A C 1
ATOM 792 O O . SER A 1 108 ? 8.499 -9.481 -9.467 1.00 98.31 108 SER A O 1
ATOM 794 N N . ALA A 1 109 ? 10.352 -8.605 -10.374 1.00 98.38 109 ALA A N 1
ATOM 795 C CA . ALA A 1 109 ? 11.092 -8.488 -9.122 1.00 98.38 109 ALA A CA 1
ATOM 796 C C . ALA A 1 109 ? 10.444 -7.463 -8.172 1.00 98.38 109 ALA A C 1
ATOM 798 O O . ALA A 1 109 ? 10.304 -7.728 -6.975 1.00 98.38 109 ALA A O 1
ATOM 799 N N . LEU A 1 110 ? 9.926 -6.351 -8.707 1.00 98.56 110 LEU A N 1
ATOM 800 C CA . LEU A 1 110 ? 9.122 -5.399 -7.944 1.00 98.56 110 LEU A CA 1
ATOM 801 C C . LEU A 1 110 ? 7.860 -6.068 -7.384 1.00 98.56 110 LEU A C 1
ATOM 803 O O . LEU A 1 110 ? 7.571 -5.916 -6.196 1.00 98.56 110 LEU A O 1
ATOM 807 N N . LEU A 1 111 ? 7.141 -6.858 -8.185 1.00 98.31 111 LEU A N 1
ATOM 808 C CA . LEU A 1 111 ? 5.966 -7.600 -7.724 1.00 98.31 111 LEU A CA 1
ATOM 809 C C . LEU A 1 111 ? 6.314 -8.603 -6.611 1.00 98.31 111 LEU A C 1
ATOM 811 O O . LEU A 1 111 ? 5.589 -8.679 -5.618 1.00 98.31 111 LEU A O 1
ATOM 815 N N . VAL A 1 112 ? 7.445 -9.311 -6.721 1.00 97.94 112 VAL A N 1
ATOM 816 C CA . VAL A 1 112 ? 7.952 -10.174 -5.638 1.00 97.94 112 VAL A CA 1
ATOM 817 C C . VAL A 1 112 ? 8.164 -9.367 -4.361 1.00 97.94 112 VAL A C 1
ATOM 819 O O . VAL A 1 112 ? 7.673 -9.768 -3.307 1.00 97.94 112 VAL A O 1
ATOM 822 N N . SER A 1 113 ? 8.846 -8.220 -4.449 1.00 97.31 113 SER A N 1
ATOM 823 C CA . SER A 1 113 ? 9.118 -7.378 -3.279 1.00 97.31 113 SER A CA 1
ATOM 824 C C . SER A 1 113 ? 7.834 -6.854 -2.626 1.00 97.31 113 SER A C 1
ATOM 826 O O . SER A 1 113 ? 7.725 -6.857 -1.401 1.00 97.31 113 SER A O 1
ATOM 828 N N . ARG A 1 114 ? 6.825 -6.485 -3.427 1.00 96.62 114 ARG A N 1
ATOM 829 C CA . ARG A 1 114 ? 5.516 -6.019 -2.947 1.00 96.62 114 ARG A CA 1
ATOM 830 C C . ARG A 1 114 ? 4.770 -7.121 -2.204 1.00 96.62 114 ARG A C 1
ATOM 832 O O . ARG A 1 114 ? 4.314 -6.875 -1.089 1.00 96.62 114 ARG A O 1
ATOM 839 N N . ILE A 1 115 ? 4.710 -8.326 -2.779 1.00 96.00 115 ILE A N 1
ATOM 840 C CA . ILE A 1 115 ? 4.106 -9.498 -2.129 1.00 96.00 115 ILE A CA 1
ATOM 841 C C . ILE A 1 115 ? 4.841 -9.821 -0.823 1.00 96.00 115 ILE A C 1
ATOM 843 O O . ILE A 1 115 ? 4.224 -9.996 0.229 1.00 96.00 115 ILE A O 1
ATOM 847 N N . ALA A 1 116 ? 6.171 -9.879 -0.875 1.00 94.19 116 ALA A N 1
ATOM 848 C CA . ALA A 1 116 ? 6.993 -10.190 0.283 1.00 94.19 116 ALA A CA 1
ATOM 849 C C . ALA A 1 116 ? 6.803 -9.161 1.408 1.00 94.19 116 ALA A C 1
ATOM 851 O O . ALA A 1 116 ? 6.658 -9.555 2.560 1.00 94.19 116 ALA A O 1
ATOM 852 N N . PHE A 1 117 ? 6.754 -7.867 1.086 1.00 93.81 117 PHE A N 1
ATOM 853 C CA . PHE A 1 117 ? 6.653 -6.797 2.076 1.00 93.81 117 PHE A CA 1
ATOM 854 C C . PHE A 1 117 ? 5.224 -6.589 2.600 1.00 93.81 117 PHE A C 1
ATOM 856 O O . PHE A 1 117 ? 4.986 -6.706 3.801 1.00 93.81 117 PHE A O 1
ATOM 863 N N . PHE A 1 118 ? 4.260 -6.290 1.723 1.00 92.62 118 PHE A N 1
ATOM 864 C CA . PHE A 1 118 ? 2.913 -5.883 2.140 1.00 92.62 118 PHE A CA 1
ATOM 865 C C . PHE A 1 118 ? 2.015 -7.062 2.497 1.00 92.62 118 PHE A C 1
ATOM 867 O O . PHE A 1 118 ? 1.214 -6.984 3.434 1.00 92.62 118 PHE A O 1
ATOM 874 N N . ASP A 1 119 ? 2.102 -8.137 1.720 1.00 92.12 119 ASP A N 1
ATOM 875 C CA . ASP A 1 119 ? 1.143 -9.229 1.814 1.00 92.12 119 ASP A CA 1
ATOM 876 C C . ASP A 1 119 ? 1.560 -10.284 2.837 1.00 92.12 119 ASP A C 1
ATOM 878 O O . ASP A 1 119 ? 0.710 -10.784 3.577 1.00 92.12 119 ASP A O 1
ATOM 882 N N . LEU A 1 120 ? 2.861 -10.586 2.900 1.00 90.50 120 LEU A N 1
ATOM 883 C CA . LEU A 1 120 ? 3.414 -11.668 3.720 1.00 90.50 120 LEU A CA 1
ATOM 884 C C . LEU A 1 120 ? 4.349 -11.204 4.846 1.00 90.50 120 LEU A C 1
ATOM 886 O O . LEU A 1 120 ? 4.658 -12.013 5.718 1.00 90.50 120 LEU A O 1
ATOM 890 N N . GLN A 1 121 ? 4.789 -9.939 4.841 1.00 88.50 121 GLN A N 1
ATOM 891 C CA . GLN A 1 121 ? 5.708 -9.367 5.838 1.00 88.50 121 GLN A CA 1
ATOM 892 C C . GLN A 1 121 ? 6.972 -10.219 6.071 1.00 88.50 121 GLN A C 1
ATOM 894 O O . GLN A 1 121 ? 7.377 -10.498 7.202 1.00 88.50 121 GLN A O 1
ATOM 899 N N . LEU A 1 122 ? 7.597 -10.656 4.978 1.00 88.81 122 LEU A N 1
ATOM 900 C CA . LEU A 1 122 ? 8.861 -11.388 5.000 1.00 88.81 122 LEU A CA 1
ATOM 901 C C . LEU A 1 122 ? 10.030 -10.475 5.419 1.00 88.81 122 LEU A C 1
ATOM 903 O O . LEU A 1 122 ? 9.916 -9.251 5.463 1.00 88.81 122 LEU A O 1
ATOM 907 N N . GLY A 1 123 ? 11.173 -11.079 5.755 1.00 84.50 123 GLY A N 1
ATOM 908 C CA . GLY A 1 123 ? 12.319 -10.364 6.325 1.00 84.50 123 GLY A CA 1
ATOM 909 C C . GLY A 1 123 ? 12.912 -9.292 5.400 1.00 84.50 123 GLY A C 1
ATOM 910 O O . GLY A 1 123 ? 13.040 -9.508 4.196 1.00 84.50 123 GLY A O 1
ATOM 911 N N . ALA A 1 124 ? 13.351 -8.170 5.985 1.00 85.19 124 ALA A N 1
ATOM 912 C CA . ALA A 1 124 ? 13.842 -6.989 5.262 1.00 85.19 124 ALA A CA 1
ATOM 913 C C . ALA A 1 124 ? 14.918 -7.309 4.211 1.00 85.19 124 ALA A C 1
ATOM 915 O O . ALA A 1 124 ? 14.754 -6.936 3.057 1.00 85.19 124 ALA A O 1
ATOM 916 N N . LYS A 1 125 ? 15.937 -8.106 4.563 1.00 85.62 125 LYS A N 1
ATOM 917 C CA . LYS A 1 125 ? 17.003 -8.510 3.625 1.00 85.62 125 LYS A CA 1
ATOM 918 C C . LYS A 1 125 ? 16.473 -9.203 2.369 1.00 85.62 125 LYS A C 1
ATOM 920 O O . LYS A 1 125 ? 16.992 -9.005 1.278 1.00 85.62 125 LYS A O 1
ATOM 925 N N . GLN A 1 126 ? 15.447 -10.040 2.525 1.00 84.69 126 GLN A N 1
ATOM 926 C CA . GLN A 1 126 ? 14.847 -10.732 1.391 1.00 84.69 126 GLN A CA 1
ATOM 927 C C . GLN A 1 126 ? 14.111 -9.737 0.493 1.00 84.69 126 GLN A C 1
ATOM 929 O O . GLN A 1 126 ? 14.287 -9.779 -0.718 1.00 84.69 126 GLN A O 1
ATOM 934 N N . VAL A 1 127 ? 13.328 -8.823 1.071 1.00 91.38 127 VAL A N 1
ATOM 935 C CA . VAL A 1 127 ? 12.645 -7.758 0.318 1.00 91.38 127 VAL A CA 1
ATOM 936 C C . VAL A 1 127 ? 13.658 -6.886 -0.431 1.00 91.38 127 VAL A C 1
ATOM 938 O O . VAL A 1 127 ? 13.498 -6.691 -1.634 1.00 91.38 127 VAL A O 1
ATOM 941 N N . GLU A 1 128 ? 14.714 -6.443 0.253 1.00 92.25 128 GLU A N 1
ATOM 942 C CA . GLU A 1 128 ? 15.791 -5.610 -0.300 1.00 92.25 128 GLU A CA 1
ATOM 943 C C . GLU A 1 128 ? 16.458 -6.284 -1.503 1.00 92.25 128 GLU A C 1
ATOM 945 O O . GLU A 1 128 ? 16.526 -5.681 -2.566 1.00 92.25 128 GLU A O 1
ATOM 950 N N . SER A 1 129 ? 16.811 -7.572 -1.409 1.00 93.12 129 SER A N 1
ATOM 951 C CA . SER A 1 129 ? 17.444 -8.287 -2.531 1.00 93.12 129 SER A CA 1
ATOM 952 C C . SER A 1 129 ? 16.595 -8.320 -3.814 1.00 93.12 129 SER A C 1
ATOM 954 O O . SER A 1 129 ? 17.125 -8.237 -4.922 1.00 93.12 129 SER A O 1
ATOM 956 N N . TRP A 1 130 ? 15.264 -8.393 -3.694 1.00 96.88 130 TRP A N 1
ATOM 957 C CA . TRP A 1 130 ? 14.368 -8.307 -4.853 1.00 96.88 130 TRP A CA 1
ATOM 958 C C . TRP A 1 130 ? 14.222 -6.882 -5.379 1.00 96.88 130 TRP A C 1
ATOM 960 O O . TRP A 1 130 ? 14.066 -6.698 -6.584 1.00 96.88 130 TRP A O 1
ATOM 970 N N . GLN A 1 131 ? 14.268 -5.885 -4.496 1.00 97.69 131 GLN A N 1
ATOM 971 C CA . GLN A 1 131 ? 14.259 -4.477 -4.891 1.00 97.69 131 GLN A CA 1
ATOM 972 C C . GLN A 1 131 ? 15.552 -4.103 -5.620 1.00 97.69 131 GLN A C 1
ATOM 974 O O . GLN A 1 131 ? 15.482 -3.416 -6.634 1.00 97.69 131 GLN A O 1
ATOM 979 N N . ASP A 1 132 ? 16.700 -4.622 -5.184 1.00 97.31 132 ASP A N 1
ATOM 980 C CA . ASP A 1 132 ? 17.988 -4.413 -5.848 1.00 97.31 132 ASP A CA 1
ATOM 981 C C . ASP A 1 132 ? 17.999 -5.035 -7.251 1.00 97.31 132 ASP A C 1
ATOM 983 O O . ASP A 1 132 ? 18.372 -4.370 -8.219 1.00 97.31 132 ASP A O 1
ATOM 987 N N . LEU A 1 133 ? 17.491 -6.269 -7.401 1.00 96.94 133 LEU A N 1
ATOM 988 C CA . LEU A 1 133 ? 17.297 -6.879 -8.723 1.00 96.94 133 LEU A CA 1
ATOM 989 C C . LEU A 1 133 ? 16.354 -6.042 -9.599 1.00 96.94 133 LEU A C 1
ATOM 991 O O . LEU A 1 133 ? 16.624 -5.846 -10.784 1.00 96.94 133 LEU A O 1
ATOM 995 N N . ALA A 1 134 ? 15.247 -5.553 -9.034 1.00 98.31 134 ALA A N 1
ATOM 996 C CA . ALA A 1 134 ? 14.292 -4.737 -9.774 1.00 98.31 134 ALA A CA 1
ATOM 997 C C . ALA A 1 134 ? 14.917 -3.421 -10.255 1.00 98.31 134 ALA A C 1
ATOM 999 O O . ALA A 1 134 ? 14.697 -3.022 -11.398 1.00 98.31 134 ALA A O 1
ATOM 1000 N N . LEU A 1 135 ? 15.720 -2.775 -9.407 1.00 97.94 135 LEU A N 1
ATOM 1001 C CA . LEU A 1 135 ? 16.396 -1.522 -9.722 1.00 97.94 135 LEU A CA 1
ATOM 1002 C C . LEU A 1 135 ? 17.466 -1.720 -10.804 1.00 97.94 135 LEU A C 1
ATOM 1004 O O . LEU A 1 135 ? 17.482 -0.973 -11.778 1.00 97.94 135 LEU A O 1
ATOM 1008 N N . ALA A 1 136 ? 18.294 -2.763 -10.685 1.00 96.31 136 ALA A N 1
ATOM 1009 C CA . ALA A 1 136 ? 19.311 -3.102 -11.683 1.00 96.31 136 ALA A CA 1
ATOM 1010 C C . ALA A 1 136 ? 18.696 -3.426 -13.056 1.00 96.31 136 ALA A C 1
ATOM 1012 O O . ALA A 1 136 ? 19.192 -3.000 -14.101 1.00 96.31 136 ALA A O 1
ATOM 1013 N N . ALA A 1 137 ? 17.584 -4.165 -13.066 1.00 96.75 137 ALA A N 1
ATOM 1014 C CA . ALA A 1 137 ? 16.872 -4.493 -14.293 1.00 96.75 137 ALA A CA 1
ATOM 1015 C C . ALA A 1 137 ? 16.169 -3.265 -14.906 1.00 96.75 137 ALA A C 1
ATOM 1017 O O . ALA A 1 137 ? 16.149 -3.130 -16.128 1.00 96.75 137 ALA A O 1
ATOM 1018 N N . ALA A 1 138 ? 15.643 -2.344 -14.089 1.00 96.75 138 ALA A N 1
ATOM 1019 C CA . ALA A 1 138 ? 15.062 -1.091 -14.577 1.00 96.75 138 ALA A CA 1
ATOM 1020 C C . ALA A 1 138 ? 16.129 -0.178 -15.205 1.00 96.75 138 ALA A C 1
ATOM 1022 O O . ALA A 1 138 ? 15.886 0.402 -16.263 1.00 96.75 138 ALA A O 1
ATOM 1023 N N . ASP A 1 139 ? 17.321 -0.114 -14.604 1.00 94.88 139 ASP A N 1
ATOM 1024 C CA . ASP A 1 139 ? 18.475 0.605 -15.156 1.00 94.88 139 ASP A CA 1
ATOM 1025 C C . ASP A 1 139 ? 18.936 -0.006 -16.489 1.00 94.88 139 ASP A C 1
ATOM 1027 O O . ASP A 1 139 ? 19.044 0.693 -17.494 1.00 94.88 139 ASP A O 1
ATOM 1031 N N . THR A 1 140 ? 19.054 -1.339 -16.550 1.00 94.88 140 THR A N 1
ATOM 1032 C CA . THR A 1 140 ? 19.360 -2.074 -17.795 1.00 94.88 140 THR A CA 1
ATOM 1033 C C . THR A 1 140 ? 18.320 -1.812 -18.893 1.00 94.88 140 THR A C 1
ATOM 1035 O O . THR A 1 140 ? 18.649 -1.781 -20.080 1.00 94.88 140 THR A O 1
ATOM 1038 N N . ALA A 1 141 ? 17.053 -1.623 -18.517 1.00 94.69 141 ALA A N 1
ATOM 1039 C CA . ALA A 1 141 ? 15.980 -1.284 -19.444 1.00 94.69 141 ALA A CA 1
ATOM 1040 C C . ALA A 1 141 ? 15.992 0.187 -19.893 1.00 94.69 141 ALA A C 1
ATOM 1042 O O . ALA A 1 141 ? 15.320 0.523 -20.870 1.00 94.69 141 ALA A O 1
ATOM 1043 N N . GLY A 1 142 ? 16.707 1.064 -19.180 1.00 93.31 142 GLY A N 1
ATOM 1044 C CA . GLY A 1 142 ? 16.584 2.514 -19.324 1.00 93.31 142 GLY A CA 1
ATOM 1045 C C . GLY A 1 142 ? 15.201 3.045 -18.923 1.00 93.31 142 GLY A C 1
ATOM 1046 O O . GLY A 1 142 ? 14.796 4.107 -19.395 1.00 93.31 142 GLY A O 1
ATOM 1047 N N . ASP A 1 143 ? 14.452 2.315 -18.087 1.00 93.06 143 ASP A N 1
ATOM 1048 C CA . ASP A 1 143 ? 13.092 2.681 -17.671 1.00 93.06 143 ASP A CA 1
ATOM 1049 C C . ASP A 1 143 ? 13.122 3.426 -16.329 1.00 93.06 143 ASP A C 1
ATOM 1051 O O . ASP A 1 143 ? 12.980 2.845 -15.249 1.00 93.06 143 ASP A O 1
ATOM 1055 N N . GLY A 1 144 ? 13.311 4.747 -16.392 1.00 93.31 144 GLY A N 1
ATOM 1056 C CA . GLY A 1 144 ? 13.361 5.584 -15.190 1.00 93.31 144 GLY A CA 1
ATOM 1057 C C . GLY A 1 144 ? 12.017 5.718 -14.462 1.00 93.31 144 GLY A C 1
ATOM 1058 O O . GLY A 1 144 ? 12.002 5.993 -13.264 1.00 93.31 144 GLY A O 1
ATOM 1059 N N . ALA A 1 145 ? 10.882 5.472 -15.128 1.00 93.62 145 ALA A N 1
ATOM 1060 C CA . ALA A 1 145 ? 9.583 5.436 -14.453 1.00 93.62 145 ALA A CA 1
ATOM 1061 C C . ALA A 1 145 ? 9.476 4.196 -13.555 1.00 93.62 145 ALA A C 1
ATOM 1063 O O . ALA A 1 145 ? 9.054 4.300 -12.399 1.00 93.62 145 ALA A O 1
ATOM 1064 N N . LEU A 1 146 ? 9.905 3.038 -14.060 1.00 95.94 146 LEU A N 1
ATOM 1065 C CA . LEU A 1 146 ? 9.953 1.804 -13.286 1.00 95.94 146 LEU A CA 1
ATOM 1066 C C . LEU A 1 146 ? 11.041 1.858 -12.203 1.00 95.94 146 LEU A C 1
ATOM 1068 O O . LEU A 1 146 ? 10.785 1.456 -11.069 1.00 95.94 146 LEU A O 1
ATOM 1072 N N . GLY A 1 147 ? 12.210 2.438 -12.493 1.00 97.88 147 GLY A N 1
ATOM 1073 C CA . GLY A 1 147 ? 13.259 2.688 -11.495 1.00 97.88 147 GLY A CA 1
ATOM 1074 C C . GLY A 1 147 ? 12.773 3.575 -10.340 1.00 97.88 147 GLY A C 1
ATOM 1075 O O . GLY A 1 147 ? 12.948 3.236 -9.166 1.00 97.88 147 GLY A O 1
ATOM 1076 N N . ALA A 1 148 ? 12.053 4.657 -10.652 1.00 98.06 148 ALA A N 1
ATOM 1077 C CA . ALA A 1 148 ? 11.400 5.497 -9.651 1.00 98.06 148 ALA A CA 1
ATOM 1078 C C . ALA A 1 148 ? 10.340 4.733 -8.843 1.00 98.06 148 ALA A C 1
ATOM 1080 O O . ALA A 1 148 ? 10.239 4.912 -7.627 1.00 98.06 148 ALA A O 1
ATOM 1081 N N . ALA A 1 149 ? 9.576 3.846 -9.491 1.00 97.69 149 ALA A N 1
ATOM 1082 C CA . ALA A 1 149 ? 8.619 2.981 -8.810 1.00 97.69 149 ALA A CA 1
ATOM 1083 C C . ALA A 1 149 ? 9.299 2.029 -7.816 1.00 97.69 149 ALA A C 1
ATOM 1085 O O . ALA A 1 149 ? 8.808 1.857 -6.698 1.00 97.69 149 ALA A O 1
ATOM 1086 N N . VAL A 1 150 ? 10.444 1.447 -8.175 1.00 98.50 150 VAL A N 1
ATOM 1087 C CA . VAL A 1 150 ? 11.228 0.601 -7.266 1.00 98.50 150 VAL A CA 1
ATOM 1088 C C . VAL A 1 150 ? 11.743 1.420 -6.080 1.00 98.50 150 VAL A C 1
ATOM 1090 O O . VAL A 1 150 ? 11.491 1.049 -4.934 1.00 98.50 150 VAL A O 1
ATOM 1093 N N . LEU A 1 151 ? 12.374 2.572 -6.324 1.00 98.69 151 LEU A N 1
ATOM 1094 C CA . LEU A 1 151 ? 12.911 3.441 -5.268 1.00 98.69 151 LEU A CA 1
ATOM 1095 C C . LEU A 1 151 ? 11.824 3.959 -4.313 1.00 98.69 151 LEU A C 1
ATOM 1097 O O . LEU A 1 151 ? 12.024 3.966 -3.097 1.00 98.69 151 LEU A O 1
ATOM 1101 N N . GLY A 1 152 ? 10.647 4.318 -4.831 1.00 98.31 152 GLY A N 1
ATOM 1102 C CA . GLY A 1 152 ? 9.498 4.672 -3.997 1.00 98.31 152 GLY A CA 1
ATOM 1103 C C . GLY A 1 152 ? 9.053 3.509 -3.103 1.00 98.31 152 GLY A C 1
ATOM 1104 O O . GLY A 1 152 ? 8.766 3.712 -1.926 1.00 98.31 152 GLY A O 1
ATOM 1105 N N . HIS A 1 153 ? 9.082 2.268 -3.604 1.00 98.31 153 HIS A N 1
ATOM 1106 C CA . HIS A 1 153 ? 8.799 1.090 -2.778 1.00 98.31 153 HIS A CA 1
ATOM 1107 C C . HIS A 1 153 ? 9.877 0.824 -1.715 1.00 98.31 153 HIS A C 1
ATOM 1109 O O . HIS A 1 153 ? 9.555 0.387 -0.607 1.00 98.31 153 HIS A O 1
ATOM 1115 N N . MET A 1 154 ? 11.145 1.124 -2.009 1.00 98.19 154 MET A N 1
ATOM 1116 C CA . MET A 1 154 ? 12.246 1.014 -1.042 1.00 98.19 154 MET A CA 1
ATOM 1117 C C . MET A 1 154 ? 12.104 1.994 0.134 1.00 98.19 154 MET A C 1
ATOM 1119 O O . MET A 1 154 ? 12.695 1.767 1.186 1.00 98.19 154 MET A O 1
ATOM 1123 N N . ALA A 1 155 ? 11.301 3.058 0.008 1.00 97.88 155 ALA A N 1
ATOM 1124 C CA . ALA A 1 155 ? 11.069 4.019 1.088 1.00 97.88 155 ALA A CA 1
ATOM 1125 C C . ALA A 1 155 ? 10.162 3.485 2.218 1.00 97.88 155 ALA A C 1
ATOM 1127 O O . ALA A 1 155 ? 10.223 3.993 3.342 1.00 97.88 155 ALA A O 1
ATOM 1128 N N . PHE A 1 156 ? 9.346 2.452 1.963 1.00 95.25 156 PHE A N 1
ATOM 1129 C CA . PHE A 1 156 ? 8.380 1.942 2.945 1.00 95.25 156 PHE A CA 1
ATOM 1130 C C . PHE A 1 156 ? 9.043 1.296 4.166 1.00 95.25 156 PHE A C 1
ATOM 1132 O O . PHE A 1 156 ? 8.693 1.630 5.298 1.00 95.25 156 PHE A O 1
ATOM 1139 N N . ALA A 1 157 ? 10.005 0.387 3.974 1.00 93.44 157 ALA A N 1
ATOM 1140 C CA . ALA A 1 157 ? 10.622 -0.328 5.094 1.00 93.44 157 ALA A CA 1
ATOM 1141 C C . ALA A 1 157 ? 11.360 0.613 6.076 1.00 93.44 157 ALA A C 1
ATOM 1143 O O . ALA A 1 157 ? 11.146 0.487 7.291 1.00 93.44 157 ALA A O 1
ATOM 1144 N N . PRO A 1 158 ? 12.155 1.598 5.606 1.00 95.25 158 PRO A N 1
ATOM 1145 C CA . PRO A 1 158 ? 12.739 2.612 6.477 1.00 95.25 158 PRO A CA 1
ATOM 1146 C C . PRO A 1 158 ? 11.689 3.471 7.187 1.00 95.25 158 PRO A C 1
ATOM 1148 O O . PRO A 1 158 ? 11.801 3.668 8.398 1.00 95.25 158 PRO A O 1
ATOM 1151 N N . ALA A 1 159 ? 10.632 3.913 6.491 1.00 94.38 159 ALA A N 1
ATOM 1152 C CA . ALA A 1 159 ? 9.559 4.703 7.101 1.00 94.38 159 ALA A CA 1
ATOM 1153 C C . ALA A 1 159 ? 8.839 3.941 8.230 1.00 94.38 159 ALA A C 1
ATOM 1155 O O . ALA A 1 159 ? 8.641 4.487 9.313 1.00 94.38 159 ALA A O 1
ATOM 1156 N N . TRP A 1 160 ? 8.530 2.654 8.027 1.00 90.62 160 TRP A N 1
ATOM 1157 C CA . TRP A 1 160 ? 7.897 1.793 9.040 1.00 90.62 160 TRP A CA 1
ATOM 1158 C C . TRP A 1 160 ? 8.783 1.531 10.256 1.00 90.62 160 TRP A C 1
ATOM 1160 O O . TRP A 1 160 ? 8.283 1.218 11.333 1.00 90.62 160 TRP A O 1
ATOM 1170 N N . SER A 1 161 ? 10.096 1.653 10.082 1.00 92.50 161 SER A N 1
ATOM 1171 C CA . SER A 1 161 ? 11.088 1.421 11.131 1.00 92.50 161 SER A CA 1
ATOM 1172 C C . SER A 1 161 ? 11.581 2.717 11.788 1.00 92.50 161 SER A C 1
ATOM 1174 O O . SER A 1 161 ? 12.568 2.684 12.520 1.00 92.50 161 SER A O 1
ATOM 1176 N N . GLY A 1 162 ? 10.966 3.867 11.488 1.00 93.38 162 GLY A N 1
ATOM 1177 C CA . GLY A 1 162 ? 11.375 5.173 12.020 1.00 93.38 162 GLY A CA 1
ATOM 1178 C C . GLY A 1 162 ? 12.678 5.734 11.432 1.00 93.38 162 GLY A C 1
ATOM 1179 O O . GLY A 1 162 ? 13.183 6.751 11.908 1.00 93.38 162 GLY A O 1
ATOM 1180 N N . ARG A 1 163 ? 13.236 5.119 10.381 1.00 95.81 163 ARG A N 1
ATOM 1181 C CA . ARG A 1 163 ? 14.471 5.565 9.711 1.00 95.81 163 ARG A CA 1
ATOM 1182 C C . ARG A 1 163 ? 14.161 6.641 8.669 1.00 95.81 163 ARG A C 1
ATOM 1184 O O . ARG A 1 163 ? 14.288 6.435 7.463 1.00 95.81 163 ARG A O 1
ATOM 1191 N N . GLY A 1 164 ? 13.731 7.808 9.148 1.00 95.88 164 GLY A N 1
ATOM 1192 C CA . GLY A 1 164 ? 13.197 8.873 8.294 1.00 95.88 164 GLY A CA 1
ATOM 1193 C C . GLY A 1 164 ? 14.187 9.458 7.284 1.00 95.88 164 GLY A C 1
ATOM 1194 O O . GLY A 1 164 ? 13.794 9.754 6.161 1.00 95.88 164 GLY A O 1
ATOM 1195 N N . GLY A 1 165 ? 15.468 9.593 7.648 1.00 97.00 165 GLY A N 1
ATOM 1196 C CA . GLY A 1 165 ? 16.501 10.072 6.719 1.00 97.00 165 GLY A CA 1
ATOM 1197 C C . GLY A 1 165 ? 16.676 9.145 5.514 1.00 97.00 165 GLY A C 1
ATOM 1198 O O . GLY A 1 165 ? 16.709 9.608 4.379 1.00 97.00 165 GLY A O 1
ATOM 1199 N N . GLU A 1 166 ? 16.692 7.833 5.752 1.00 97.38 166 GLU A N 1
ATOM 1200 C CA . GLU A 1 166 ? 16.779 6.829 4.689 1.00 97.38 166 GLU A CA 1
ATOM 1201 C C . GLU A 1 166 ? 15.512 6.828 3.819 1.00 97.38 166 GLU A C 1
ATOM 1203 O O . GLU A 1 166 ? 15.618 6.849 2.596 1.00 97.38 166 GLU A O 1
ATOM 1208 N N . ALA A 1 167 ? 14.317 6.890 4.422 1.00 97.56 167 ALA A N 1
ATOM 1209 C CA . ALA A 1 167 ? 13.056 6.963 3.676 1.00 97.56 167 ALA A CA 1
ATOM 1210 C C . ALA A 1 167 ? 13.010 8.175 2.727 1.00 97.56 167 ALA A C 1
ATOM 1212 O O . ALA A 1 167 ? 12.679 8.030 1.549 1.00 97.56 167 ALA A O 1
ATOM 1213 N N . ARG A 1 168 ? 13.385 9.363 3.222 1.00 97.69 168 ARG A N 1
ATOM 1214 C CA . ARG A 1 168 ? 13.434 10.592 2.413 1.00 97.69 168 ARG A CA 1
ATOM 1215 C C . ARG A 1 168 ? 14.495 10.510 1.321 1.00 97.69 168 ARG A C 1
ATOM 1217 O O . ARG A 1 168 ? 14.185 10.823 0.179 1.00 97.69 168 ARG A O 1
ATOM 1224 N N . GLY A 1 169 ? 15.680 9.978 1.630 1.00 98.31 169 GLY A N 1
ATOM 1225 C CA . GLY A 1 169 ? 16.728 9.748 0.631 1.00 98.31 169 GLY A CA 1
ATOM 1226 C C . GLY A 1 169 ? 16.273 8.845 -0.524 1.00 98.31 169 GLY A C 1
ATOM 1227 O O . GLY A 1 169 ? 16.542 9.152 -1.683 1.00 98.31 169 GLY A O 1
ATOM 1228 N N . ARG A 1 170 ? 15.513 7.774 -0.240 1.00 98.31 170 ARG A N 1
ATOM 1229 C CA . ARG A 1 170 ? 14.917 6.916 -1.286 1.00 98.31 170 ARG A CA 1
ATOM 1230 C C . ARG A 1 170 ? 13.896 7.667 -2.142 1.00 98.31 170 ARG A C 1
ATOM 1232 O O . ARG A 1 170 ? 13.885 7.495 -3.357 1.00 98.31 170 ARG A O 1
ATOM 1239 N N . LEU A 1 171 ? 13.059 8.504 -1.528 1.00 98.50 171 LEU A N 1
ATOM 1240 C CA . LEU A 1 171 ? 12.059 9.309 -2.238 1.00 98.50 171 LEU A CA 1
ATOM 1241 C C . LEU A 1 171 ? 12.695 10.396 -3.111 1.00 98.50 171 LEU A C 1
ATOM 1243 O O . LEU A 1 171 ? 12.222 10.636 -4.220 1.00 98.50 171 LEU A O 1
ATOM 1247 N N . ASP A 1 172 ? 13.776 11.022 -2.651 1.00 98.44 172 ASP A N 1
ATOM 1248 C CA . ASP A 1 172 ? 14.508 12.019 -3.435 1.00 98.44 172 ASP A CA 1
ATOM 1249 C C . ASP A 1 172 ? 15.198 11.371 -4.640 1.00 98.44 172 ASP A C 1
ATOM 1251 O O . ASP A 1 172 ? 15.030 11.843 -5.767 1.00 98.44 172 ASP A O 1
ATOM 1255 N N . ALA A 1 173 ? 15.842 10.215 -4.443 1.00 98.25 173 ALA A N 1
ATOM 1256 C CA . ALA A 1 173 ? 16.384 9.416 -5.542 1.00 98.25 173 ALA A CA 1
ATOM 1257 C C . ALA A 1 173 ? 15.288 8.977 -6.533 1.00 98.25 173 ALA A C 1
ATOM 1259 O O . ALA A 1 173 ? 15.492 9.016 -7.746 1.00 98.25 173 ALA A O 1
ATOM 1260 N N . ALA A 1 174 ? 14.101 8.601 -6.042 1.00 98.38 174 ALA A N 1
ATOM 1261 C CA . ALA A 1 174 ? 12.973 8.233 -6.895 1.00 98.38 174 ALA A CA 1
ATOM 1262 C C . ALA A 1 174 ? 12.498 9.407 -7.765 1.00 98.38 174 ALA A C 1
ATOM 1264 O O . ALA A 1 174 ? 12.239 9.229 -8.955 1.00 98.38 174 ALA A O 1
ATOM 1265 N N . ARG A 1 175 ? 12.413 10.618 -7.197 1.00 97.50 175 ARG A N 1
ATOM 1266 C CA . ARG A 1 175 ? 12.036 11.836 -7.937 1.00 97.50 175 ARG A CA 1
ATOM 1267 C C . ARG A 1 175 ? 13.070 12.209 -8.990 1.00 97.50 175 ARG A C 1
ATOM 1269 O O . ARG A 1 175 ? 12.697 12.602 -10.098 1.00 97.50 175 ARG A O 1
ATOM 1276 N N . GLU A 1 176 ? 14.351 12.077 -8.662 1.00 96.31 176 GLU A N 1
ATOM 1277 C CA . GLU A 1 176 ? 15.437 12.299 -9.613 1.00 96.31 176 GLU A CA 1
ATOM 1278 C C . GLU A 1 176 ? 15.387 11.283 -10.763 1.00 96.31 176 GLU A C 1
ATOM 1280 O O . GLU A 1 176 ? 15.432 11.675 -11.930 1.00 96.31 176 GLU A O 1
ATOM 1285 N N . CYS A 1 177 ? 15.208 9.997 -10.446 1.00 95.12 177 CYS A N 1
ATOM 1286 C CA . CYS A 1 177 ? 15.062 8.921 -11.426 1.00 95.12 177 CYS A CA 1
ATOM 1287 C C . CYS A 1 177 ? 13.858 9.156 -12.356 1.00 95.12 177 CYS A C 1
ATOM 1289 O O . CYS A 1 177 ? 14.004 9.107 -13.578 1.00 95.12 177 CYS A O 1
ATOM 1291 N N . ALA A 1 178 ? 12.700 9.522 -11.792 1.00 92.62 178 ALA A N 1
ATOM 1292 C CA . ALA A 1 178 ? 11.494 9.854 -12.550 1.00 92.62 178 ALA A CA 1
ATOM 1293 C C . ALA A 1 178 ? 11.729 11.028 -13.513 1.00 92.62 178 ALA A C 1
ATOM 1295 O O . ALA A 1 178 ? 11.360 10.957 -14.684 1.00 92.62 178 ALA A O 1
ATOM 1296 N N . SER A 1 179 ? 12.393 12.085 -13.036 1.00 91.12 179 SER A N 1
ATOM 1297 C CA . SER A 1 179 ? 12.655 13.290 -13.832 1.00 91.12 179 SER A CA 1
ATOM 1298 C C . SER A 1 179 ? 13.642 13.019 -14.971 1.00 91.12 179 SER A C 1
ATOM 1300 O O . SER A 1 179 ? 13.395 13.414 -16.109 1.00 91.12 179 SER A O 1
ATOM 1302 N N . ARG A 1 180 ? 14.742 12.304 -14.691 1.00 88.38 180 ARG A N 1
ATOM 1303 C CA . ARG A 1 180 ? 15.744 11.928 -15.705 1.00 88.38 180 ARG A CA 1
ATOM 1304 C C . ARG A 1 180 ? 15.180 10.958 -16.746 1.00 88.38 180 ARG A C 1
ATOM 1306 O O . ARG A 1 180 ? 15.541 11.052 -17.913 1.00 88.38 180 ARG A O 1
ATOM 1313 N N . GLY A 1 181 ? 14.295 10.051 -16.329 1.00 83.31 181 GLY A N 1
ATOM 1314 C CA . GLY A 1 181 ? 13.654 9.061 -17.196 1.00 83.31 181 GLY A CA 1
ATOM 1315 C C . GLY A 1 181 ? 12.434 9.561 -17.969 1.00 83.31 181 GLY A C 1
ATOM 1316 O O . GLY A 1 181 ? 11.813 8.767 -18.670 1.00 83.31 181 GLY A O 1
ATOM 1317 N N . GLY A 1 182 ? 12.048 10.835 -17.825 1.00 83.38 182 GLY A N 1
ATOM 1318 C CA . GLY A 1 182 ? 10.856 11.380 -18.481 1.00 83.38 182 GLY A CA 1
ATOM 1319 C C . GLY A 1 182 ? 9.556 10.700 -18.036 1.00 83.38 182 GLY A C 1
ATOM 1320 O O . GLY A 1 182 ? 8.648 10.510 -18.847 1.00 83.38 182 GLY A O 1
ATOM 1321 N N . ALA A 1 183 ? 9.472 10.288 -16.767 1.00 86.38 183 ALA A N 1
ATOM 1322 C CA . ALA A 1 183 ? 8.292 9.629 -16.229 1.00 86.38 183 ALA A CA 1
ATOM 1323 C C . ALA A 1 183 ? 7.060 10.545 -16.301 1.00 86.38 183 ALA A C 1
ATOM 1325 O O . ALA A 1 183 ? 7.128 11.754 -16.079 1.00 86.38 183 ALA A O 1
ATOM 1326 N N . GLY A 1 184 ? 5.901 9.953 -16.593 1.00 85.06 184 GLY A N 1
ATOM 1327 C CA . GLY A 1 184 ? 4.643 10.692 -16.646 1.00 85.06 184 GLY A CA 1
ATOM 1328 C C . GLY A 1 184 ? 4.224 11.260 -15.280 1.00 85.06 184 GLY A C 1
ATOM 1329 O O . GLY A 1 184 ? 4.636 10.754 -14.230 1.00 85.06 184 GLY A O 1
ATOM 1330 N N . PRO A 1 185 ? 3.326 12.259 -15.260 1.00 87.06 185 PRO A N 1
ATOM 1331 C CA . PRO A 1 185 ? 2.939 12.972 -14.039 1.00 87.06 185 PRO A CA 1
ATOM 1332 C C . PRO A 1 185 ? 2.314 12.063 -12.966 1.00 87.06 185 PRO A C 1
ATOM 1334 O O . PRO A 1 185 ? 2.459 12.323 -11.774 1.00 87.06 185 PRO A O 1
ATOM 1337 N N . VAL A 1 186 ? 1.680 10.954 -13.359 1.00 89.19 186 VAL A N 1
ATOM 1338 C CA . VAL A 1 186 ? 1.087 9.985 -12.420 1.00 89.19 186 VAL A CA 1
ATOM 1339 C C . VAL A 1 186 ? 2.139 9.327 -11.520 1.00 89.19 186 VAL A C 1
ATOM 1341 O O . VAL A 1 186 ? 1.849 9.066 -10.355 1.00 89.19 186 VAL A O 1
ATOM 1344 N N . ILE A 1 187 ? 3.365 9.108 -12.010 1.00 92.81 187 ILE A N 1
ATOM 1345 C CA . ILE A 1 187 ? 4.456 8.588 -11.172 1.00 92.81 187 ILE A CA 1
ATOM 1346 C C . ILE A 1 187 ? 4.825 9.603 -10.094 1.00 92.81 187 ILE A C 1
ATOM 1348 O O . ILE A 1 187 ? 4.965 9.230 -8.934 1.00 92.81 187 ILE A O 1
ATOM 1352 N N . HIS A 1 188 ? 4.899 10.890 -10.437 1.00 93.81 188 HIS A N 1
ATOM 1353 C CA . HIS A 1 188 ? 5.152 11.946 -9.457 1.00 93.81 188 HIS A CA 1
ATOM 1354 C C . HIS A 1 188 ? 4.026 12.053 -8.419 1.00 93.81 188 HIS A C 1
ATOM 1356 O O . HIS A 1 188 ? 4.311 12.156 -7.229 1.00 93.81 188 HIS A O 1
ATOM 1362 N N . ALA A 1 189 ? 2.762 11.949 -8.841 1.00 94.62 189 ALA A N 1
ATOM 1363 C CA . ALA A 1 189 ? 1.622 11.926 -7.923 1.00 94.62 189 ALA A CA 1
ATOM 1364 C C . ALA A 1 189 ? 1.661 10.716 -6.977 1.00 94.62 189 ALA A C 1
ATOM 1366 O O . ALA A 1 189 ? 1.404 10.848 -5.781 1.00 94.62 189 ALA A O 1
ATOM 1367 N N . TRP A 1 190 ? 2.026 9.539 -7.491 1.00 96.44 190 TRP A N 1
ATOM 1368 C CA . TRP A 1 190 ? 2.223 8.355 -6.662 1.00 96.44 190 TRP A CA 1
ATOM 1369 C C . TRP A 1 190 ? 3.385 8.538 -5.673 1.00 96.44 190 TRP A C 1
ATOM 1371 O O . TRP A 1 190 ? 3.230 8.216 -4.498 1.00 96.44 190 TRP A O 1
ATOM 1381 N N . LEU A 1 191 ? 4.518 9.109 -6.098 1.00 97.94 191 LEU A N 1
ATOM 1382 C CA . LEU A 1 191 ? 5.650 9.404 -5.209 1.00 97.94 191 LEU A CA 1
ATOM 1383 C C . LEU A 1 191 ? 5.285 10.405 -4.106 1.00 97.94 191 LEU A C 1
ATOM 1385 O O . LEU A 1 191 ? 5.706 10.227 -2.964 1.00 97.94 191 LEU A O 1
ATOM 1389 N N . ASP A 1 192 ? 4.483 11.424 -4.415 1.00 98.38 192 ASP A N 1
ATOM 1390 C CA . ASP A 1 192 ? 3.956 12.347 -3.408 1.00 98.38 192 ASP A CA 1
ATOM 1391 C C . ASP A 1 192 ? 3.007 11.625 -2.430 1.00 98.38 192 ASP A C 1
ATOM 1393 O O . ASP A 1 192 ? 3.094 11.848 -1.220 1.00 98.38 192 ASP A O 1
ATOM 1397 N N . ALA A 1 193 ? 2.185 10.679 -2.899 1.00 98.12 193 ALA A N 1
ATOM 1398 C CA . ALA A 1 193 ? 1.368 9.839 -2.020 1.00 98.12 193 ALA A CA 1
ATOM 1399 C C . ALA A 1 193 ? 2.227 8.967 -1.079 1.00 98.12 193 ALA A C 1
ATOM 1401 O O . ALA A 1 193 ? 1.982 8.945 0.129 1.00 98.12 193 ALA A O 1
ATOM 1402 N N . VAL A 1 194 ? 3.279 8.311 -1.586 1.00 98.25 194 VAL A N 1
ATOM 1403 C CA . VAL A 1 194 ? 4.210 7.517 -0.756 1.00 98.25 194 VAL A CA 1
ATOM 1404 C C . VAL A 1 194 ? 4.951 8.401 0.248 1.00 98.25 194 VAL A C 1
ATOM 1406 O O . VAL A 1 194 ? 5.074 8.039 1.418 1.00 98.25 194 VAL A O 1
ATOM 1409 N N . ALA A 1 195 ? 5.410 9.578 -0.178 1.00 98.44 195 ALA A N 1
ATOM 1410 C CA . ALA A 1 195 ? 6.042 10.540 0.714 1.00 98.44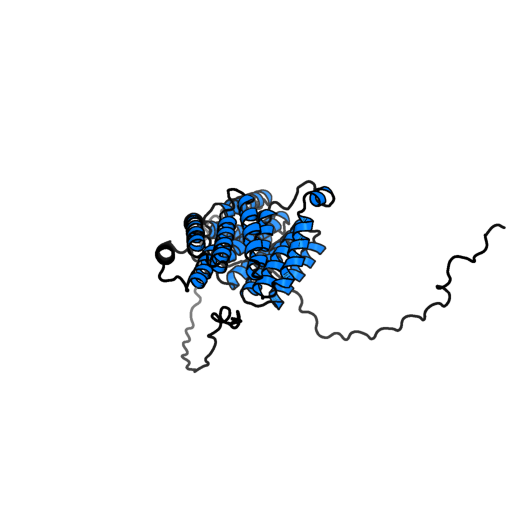 195 ALA A CA 1
ATOM 1411 C C . ALA A 1 195 ? 5.089 10.993 1.828 1.00 98.44 195 ALA A C 1
ATOM 1413 O O . ALA A 1 195 ? 5.510 11.105 2.975 1.00 98.44 195 ALA A O 1
ATOM 1414 N N . SER A 1 196 ? 3.803 11.193 1.520 1.00 98.50 196 SER A N 1
ATOM 1415 C CA . SER A 1 196 ? 2.807 11.563 2.528 1.00 98.50 196 SER A CA 1
ATOM 1416 C C . SER A 1 196 ? 2.638 10.476 3.596 1.00 98.50 196 SER A C 1
ATOM 1418 O O . SER A 1 196 ? 2.637 10.786 4.786 1.00 98.50 196 SER A O 1
ATOM 1420 N N . GLU A 1 197 ? 2.600 9.201 3.193 1.00 97.06 197 GLU A N 1
ATOM 1421 C CA . GLU A 1 197 ? 2.556 8.065 4.121 1.00 97.06 197 GLU A CA 1
ATOM 1422 C C . GLU A 1 197 ? 3.826 8.003 4.971 1.00 97.06 197 GLU A C 1
ATOM 1424 O O . GLU A 1 197 ? 3.749 7.786 6.178 1.00 97.06 197 GLU A O 1
ATOM 1429 N N . ALA A 1 198 ? 4.998 8.231 4.371 1.00 97.31 198 ALA A N 1
ATOM 1430 C CA . ALA A 1 198 ? 6.254 8.264 5.111 1.00 97.31 198 ALA A CA 1
ATOM 1431 C C . ALA A 1 198 ? 6.249 9.365 6.186 1.00 97.31 198 ALA A C 1
ATOM 1433 O O . ALA A 1 198 ? 6.601 9.092 7.333 1.00 97.31 198 ALA A O 1
ATOM 1434 N N . GLU A 1 199 ? 5.794 10.579 5.862 1.00 97.44 199 GLU A N 1
ATOM 1435 C CA . GLU A 1 199 ? 5.682 11.669 6.839 1.00 97.44 199 GLU A CA 1
ATOM 1436 C C . GLU A 1 199 ? 4.684 11.343 7.961 1.00 97.44 199 GLU A C 1
ATOM 1438 O O . GLU A 1 199 ? 5.001 11.554 9.133 1.00 97.44 199 GLU A O 1
ATOM 1443 N N . VAL A 1 200 ? 3.528 10.746 7.637 1.00 96.25 200 VAL A N 1
ATOM 1444 C CA . VAL A 1 200 ? 2.559 10.263 8.641 1.00 96.25 200 VAL A CA 1
ATOM 1445 C C . VAL A 1 200 ? 3.205 9.245 9.584 1.00 96.25 200 VAL A C 1
ATOM 1447 O O . VAL A 1 200 ? 3.093 9.379 10.804 1.00 96.25 200 VAL A O 1
ATOM 1450 N N . ARG A 1 201 ? 3.924 8.253 9.045 1.00 93.44 201 ARG A N 1
ATOM 1451 C CA . ARG A 1 201 ? 4.607 7.206 9.830 1.00 93.44 201 ARG A CA 1
ATOM 1452 C C . ARG A 1 201 ? 5.692 7.766 10.742 1.00 93.44 201 ARG A C 1
ATOM 1454 O O . ARG A 1 201 ? 5.914 7.234 11.825 1.00 93.44 201 ARG A O 1
ATOM 1461 N N . LEU A 1 202 ? 6.344 8.842 10.312 1.00 93.81 202 LEU A N 1
ATOM 1462 C CA . LEU A 1 202 ? 7.387 9.541 11.062 1.00 93.81 202 LEU A CA 1
ATOM 1463 C C . LEU A 1 202 ? 6.823 10.590 12.039 1.00 93.81 202 LEU A C 1
ATOM 1465 O O . LEU A 1 202 ? 7.596 11.322 12.653 1.00 93.81 202 LEU A O 1
ATOM 1469 N N . GLY A 1 203 ? 5.496 10.677 12.189 1.00 93.50 203 GLY A N 1
ATOM 1470 C CA . GLY A 1 203 ? 4.824 11.603 13.105 1.00 93.50 203 GLY A CA 1
ATOM 1471 C C . GLY A 1 203 ? 4.675 13.036 12.581 1.00 93.50 203 GLY A C 1
ATOM 1472 O O . GLY A 1 203 ? 4.120 13.883 13.277 1.00 93.50 203 GLY A O 1
ATOM 1473 N N . ASN A 1 204 ? 5.108 13.326 11.351 1.00 93.62 204 ASN A N 1
ATOM 1474 C CA . ASN A 1 204 ? 4.957 14.631 10.706 1.00 93.62 204 ASN A CA 1
ATOM 1475 C C . ASN A 1 204 ? 3.663 14.700 9.875 1.00 93.62 204 ASN A C 1
ATOM 1477 O O . ASN A 1 204 ? 3.672 14.890 8.658 1.00 93.62 204 ASN A O 1
ATOM 1481 N N . THR A 1 205 ? 2.517 14.550 10.533 1.00 91.69 205 THR A N 1
ATOM 1482 C CA . THR A 1 205 ? 1.2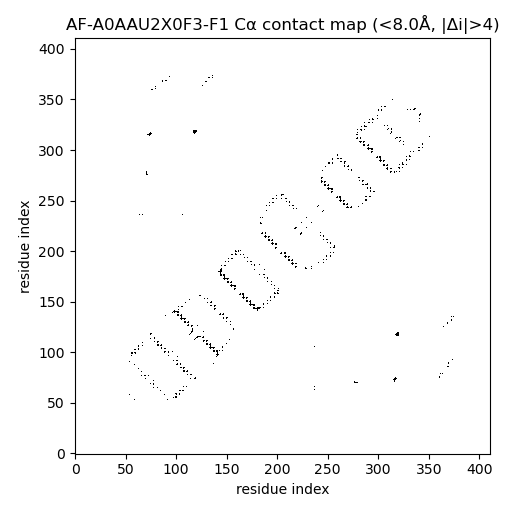05 14.521 9.860 1.00 91.69 205 THR A CA 1
ATOM 1483 C C . THR A 1 205 ? 0.886 15.818 9.110 1.00 91.69 205 THR A C 1
ATOM 1485 O O . THR A 1 205 ? 0.258 15.783 8.054 1.00 91.69 205 THR A O 1
ATOM 1488 N N . GLY A 1 206 ? 1.369 16.967 9.596 1.00 90.88 206 GLY A N 1
ATOM 1489 C CA . GLY A 1 206 ? 1.215 18.257 8.917 1.00 90.88 206 GLY A CA 1
ATOM 1490 C C . GLY A 1 206 ? 1.911 18.312 7.552 1.00 90.88 206 GLY A C 1
ATOM 1491 O O . GLY A 1 206 ? 1.358 18.879 6.610 1.00 90.88 206 GLY A O 1
ATOM 1492 N N . GLY A 1 207 ? 3.079 17.672 7.421 1.00 94.44 207 GLY A N 1
ATOM 1493 C CA . GLY A 1 207 ? 3.834 17.600 6.166 1.00 94.44 207 GLY A CA 1
ATOM 1494 C C . GLY A 1 207 ? 3.171 16.752 5.075 1.00 94.44 207 GLY A C 1
ATOM 1495 O O . GLY A 1 207 ? 3.505 16.911 3.903 1.00 94.44 207 GLY A O 1
ATOM 1496 N N . ALA A 1 208 ? 2.210 15.894 5.431 1.00 97.19 208 ALA A N 1
ATOM 1497 C CA . ALA A 1 208 ? 1.550 14.982 4.501 1.00 97.19 208 ALA A CA 1
ATOM 1498 C C . ALA A 1 208 ? 0.538 15.675 3.570 1.00 97.19 208 ALA A C 1
ATOM 1500 O O . ALA A 1 208 ? 0.453 15.334 2.392 1.00 97.19 208 ALA A O 1
ATOM 1501 N N . PHE A 1 209 ? -0.220 16.661 4.062 1.00 97.75 209 PHE A N 1
ATOM 1502 C CA . PHE A 1 209 ? -1.311 17.271 3.287 1.00 97.75 209 PHE A CA 1
ATOM 1503 C C . PHE A 1 209 ? -0.845 18.011 2.026 1.00 97.75 209 PHE A C 1
ATOM 1505 O O . PHE A 1 209 ? -1.402 17.733 0.968 1.00 97.75 209 PHE A O 1
ATOM 1512 N N . PRO A 1 210 ? 0.217 18.843 2.055 1.00 98.19 210 PRO A N 1
ATOM 1513 C CA . PRO A 1 210 ? 0.702 19.488 0.834 1.00 98.19 210 PRO A CA 1
ATOM 1514 C C . PRO A 1 210 ? 1.170 18.499 -0.243 1.00 98.19 210 PRO A C 1
ATOM 1516 O O . PRO A 1 210 ? 1.110 18.814 -1.427 1.00 98.19 210 PRO A O 1
ATOM 1519 N N . LEU A 1 211 ? 1.660 17.315 0.149 1.00 98.25 211 LEU A N 1
ATOM 1520 C CA . LEU A 1 211 ? 2.025 16.241 -0.783 1.00 98.25 211 LEU A CA 1
ATOM 1521 C C . LEU A 1 211 ? 0.766 15.646 -1.434 1.00 98.25 211 LEU A C 1
ATOM 1523 O O . LEU A 1 211 ? 0.693 15.511 -2.653 1.00 98.25 211 LEU A O 1
ATOM 1527 N N . LEU A 1 212 ? -0.248 15.348 -0.620 1.00 97.88 212 LEU A N 1
ATOM 1528 C CA . LEU A 1 212 ? -1.529 14.804 -1.077 1.00 97.88 212 LEU A CA 1
ATOM 1529 C C . LEU A 1 212 ? -2.284 15.772 -1.990 1.00 97.88 212 LEU A C 1
ATOM 1531 O O . LEU A 1 212 ? -2.834 15.342 -3.000 1.00 97.88 212 LEU A O 1
ATOM 1535 N N . ASP A 1 213 ? -2.279 17.065 -1.667 1.00 96.75 213 ASP A N 1
ATOM 1536 C CA . ASP A 1 213 ? -2.941 18.096 -2.467 1.00 96.75 213 ASP A CA 1
ATOM 1537 C C . ASP A 1 213 ? -2.289 18.207 -3.857 1.00 96.75 213 ASP A C 1
ATOM 1539 O O . ASP A 1 213 ? -2.988 18.224 -4.870 1.00 96.75 213 ASP A O 1
ATOM 1543 N N . ARG A 1 214 ? -0.948 18.166 -3.937 1.00 95.12 214 ARG A N 1
ATOM 1544 C CA . ARG A 1 214 ? -0.235 18.117 -5.228 1.00 95.12 214 ARG A CA 1
ATOM 1545 C C . ARG A 1 214 ? -0.551 16.858 -6.031 1.00 95.12 214 ARG A C 1
ATOM 1547 O O . ARG A 1 214 ? -0.762 16.943 -7.239 1.00 95.12 214 ARG A O 1
ATOM 1554 N N . ALA A 1 215 ? -0.595 15.696 -5.382 1.00 94.69 215 ALA A N 1
ATOM 1555 C CA . ALA A 1 215 ? -0.955 14.449 -6.049 1.00 94.69 215 ALA A CA 1
ATOM 1556 C C . ALA A 1 215 ? -2.404 14.478 -6.575 1.00 94.69 215 ALA A C 1
ATOM 1558 O O . ALA A 1 215 ? -2.670 14.006 -7.683 1.00 94.69 215 ALA A O 1
ATOM 1559 N N . ALA A 1 216 ? -3.333 15.064 -5.814 1.00 93.31 216 ALA A N 1
ATOM 1560 C CA . ALA A 1 216 ? -4.735 15.198 -6.204 1.00 93.31 216 ALA A CA 1
ATOM 1561 C C . ALA A 1 216 ? -4.900 16.149 -7.396 1.00 93.31 216 ALA A C 1
ATOM 1563 O O . ALA A 1 216 ? -5.636 15.843 -8.335 1.00 93.31 216 ALA A O 1
ATOM 1564 N N . ASP A 1 217 ? -4.148 17.251 -7.405 1.00 91.06 217 ASP A N 1
ATOM 1565 C CA . ASP A 1 217 ? -4.106 18.207 -8.511 1.00 91.06 217 ASP A CA 1
ATOM 1566 C C . ASP A 1 217 ? -3.691 17.557 -9.838 1.00 91.06 217 ASP A C 1
ATOM 1568 O O . ASP A 1 217 ? -4.247 17.890 -10.888 1.00 91.06 217 ASP A O 1
ATOM 1572 N N . VAL A 1 218 ? -2.746 16.612 -9.798 1.00 88.00 218 VAL A N 1
ATOM 1573 C CA . VAL A 1 218 ? -2.310 15.846 -10.977 1.00 88.00 218 VAL A CA 1
ATOM 1574 C C . VAL A 1 218 ? -3.410 14.916 -11.490 1.00 88.00 218 VAL A C 1
ATOM 1576 O O . VAL A 1 218 ? -3.601 14.799 -12.700 1.00 88.00 218 VAL A O 1
ATOM 1579 N N . LEU A 1 219 ? -4.143 14.256 -10.590 1.00 84.50 219 LEU A N 1
ATOM 1580 C CA . LEU A 1 219 ? -5.209 13.319 -10.959 1.00 84.50 219 LEU A CA 1
ATOM 1581 C C . LEU A 1 219 ? -6.539 14.009 -11.297 1.00 84.50 219 LEU A C 1
ATOM 1583 O O . LEU A 1 219 ? -7.486 13.339 -11.715 1.00 84.50 219 LEU A O 1
ATOM 1587 N N . HIS A 1 220 ? -6.631 15.331 -11.137 1.00 79.50 220 HIS A N 1
ATOM 1588 C CA . HIS A 1 220 ? -7.863 16.069 -11.378 1.00 79.50 220 HIS A CA 1
ATOM 1589 C C . HIS A 1 220 ? -8.301 15.957 -12.857 1.00 79.50 220 HIS A C 1
ATOM 1591 O O . HIS A 1 220 ? -7.518 16.302 -13.749 1.00 79.50 220 HIS A O 1
ATOM 1597 N N . PRO A 1 221 ? -9.560 15.569 -13.163 1.00 66.25 221 PRO A N 1
ATOM 1598 C CA . PRO A 1 221 ? -10.020 15.314 -14.536 1.00 66.25 221 PRO A CA 1
ATOM 1599 C C . PRO A 1 221 ? -9.778 16.470 -15.517 1.00 66.25 221 PRO A C 1
ATOM 1601 O O . PRO A 1 221 ? -9.392 16.254 -16.662 1.00 66.25 221 PRO A O 1
ATOM 1604 N N . ALA A 1 222 ? -9.946 17.714 -15.056 1.00 59.28 222 ALA A N 1
ATOM 1605 C CA . ALA A 1 222 ? -9.692 18.905 -15.870 1.00 59.28 222 ALA A CA 1
ATOM 1606 C C . ALA A 1 222 ? -8.215 19.058 -16.283 1.00 59.28 222 ALA A C 1
ATOM 1608 O O . ALA A 1 222 ? -7.939 19.545 -17.374 1.00 59.28 222 ALA A O 1
ATOM 1609 N N . ARG A 1 223 ? -7.269 18.617 -15.441 1.00 57.66 223 ARG A N 1
ATOM 1610 C CA . ARG A 1 223 ? -5.829 18.646 -15.739 1.00 57.66 223 ARG A CA 1
ATOM 1611 C C . ARG A 1 223 ? -5.364 17.415 -16.499 1.00 57.66 223 ARG A C 1
ATOM 1613 O O . ARG A 1 223 ? -4.496 17.537 -17.359 1.00 57.66 223 ARG A O 1
ATOM 1620 N N . ALA A 1 224 ? -6.018 16.275 -16.276 1.00 55.56 224 ALA A N 1
ATOM 1621 C CA . ALA A 1 224 ? -5.869 15.098 -17.120 1.00 55.56 224 ALA A CA 1
ATOM 1622 C C . ALA A 1 224 ? -6.226 15.400 -18.592 1.00 55.56 224 ALA A C 1
ATOM 1624 O O . ALA A 1 224 ? -5.680 14.768 -19.486 1.00 55.56 224 ALA A O 1
ATOM 1625 N N . ALA A 1 225 ? -7.087 16.384 -18.872 1.00 48.47 225 ALA A N 1
ATOM 1626 C CA . ALA A 1 225 ? -7.420 16.790 -20.238 1.00 48.47 225 ALA A CA 1
ATOM 1627 C C . ALA A 1 225 ? -6.409 17.765 -20.883 1.00 48.47 225 ALA A C 1
ATOM 1629 O O . ALA A 1 225 ? -6.347 17.842 -22.108 1.00 48.47 225 ALA A O 1
ATOM 1630 N N . THR A 1 226 ? -5.624 18.514 -20.097 1.00 44.69 226 THR A N 1
ATOM 1631 C CA . THR A 1 226 ? -4.828 19.656 -20.598 1.00 44.69 226 THR A CA 1
ATOM 1632 C C . THR A 1 226 ? -3.312 19.455 -20.586 1.00 44.69 226 THR A C 1
ATOM 1634 O O . THR A 1 226 ? -2.590 20.363 -20.990 1.00 44.69 226 THR A O 1
ATOM 1637 N N . GLY A 1 227 ? -2.790 18.303 -20.153 1.00 43.12 227 GLY A N 1
ATOM 1638 C CA . GLY A 1 227 ? -1.341 18.096 -20.153 1.00 43.12 227 GLY A CA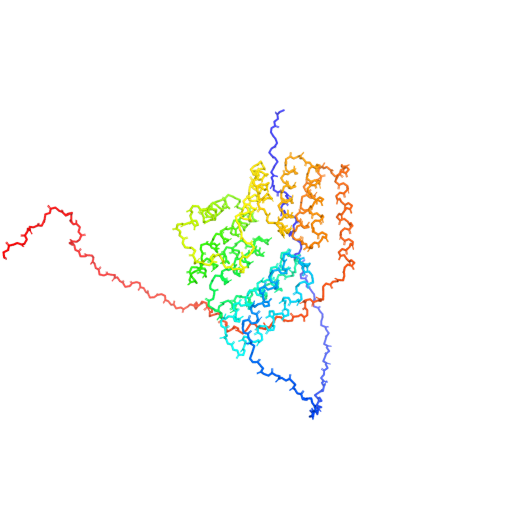 1
ATOM 1639 C C . GLY A 1 227 ? -0.887 16.658 -19.931 1.00 43.12 227 GLY A C 1
ATOM 1640 O O . GLY A 1 227 ? -1.063 16.100 -18.857 1.00 43.12 227 GLY A O 1
ATOM 1641 N N . SER A 1 228 ? -0.193 16.119 -20.938 1.00 43.88 228 SER A N 1
ATOM 1642 C CA . SER A 1 228 ? 0.756 15.004 -20.823 1.00 43.88 228 SER A CA 1
ATOM 1643 C C . SER A 1 228 ? 0.198 13.645 -20.382 1.00 43.88 228 SER A C 1
ATOM 1645 O O . SER A 1 228 ? 0.753 12.983 -19.501 1.00 43.88 228 SER A O 1
ATOM 1647 N N . TRP A 1 229 ? -0.808 13.143 -21.091 1.00 51.03 229 TRP A N 1
ATOM 1648 C CA . TRP A 1 229 ? -0.836 11.702 -21.327 1.00 51.03 229 TRP A CA 1
ATOM 1649 C C . TRP A 1 229 ? -0.017 11.420 -22.585 1.00 51.03 229 TRP A C 1
ATOM 1651 O O . TRP A 1 229 ? -0.188 12.094 -23.602 1.00 51.03 229 TRP A O 1
ATOM 1661 N N . SER A 1 230 ? 0.827 10.384 -22.561 1.00 49.34 230 SER A N 1
ATOM 1662 C CA . SER A 1 230 ? 1.014 9.648 -23.815 1.00 49.34 230 SER A CA 1
ATOM 1663 C C . SER A 1 230 ? -0.383 9.217 -24.282 1.00 49.34 230 SER A C 1
ATOM 1665 O O . SER A 1 230 ? -1.251 8.992 -23.437 1.00 49.34 230 SER A O 1
ATOM 1667 N N . ALA A 1 231 ? -0.630 9.061 -25.581 1.00 47.62 231 ALA A N 1
ATOM 1668 C CA . ALA A 1 231 ? -1.930 8.592 -26.089 1.00 47.62 231 ALA A CA 1
ATOM 1669 C C . ALA A 1 231 ? -2.448 7.285 -25.420 1.00 47.62 231 ALA A C 1
ATOM 1671 O O . ALA A 1 231 ? -3.603 6.913 -25.594 1.00 47.62 231 ALA A O 1
ATOM 1672 N N . SER A 1 232 ? -1.594 6.611 -24.644 1.00 56.25 232 SER A N 1
ATOM 1673 C CA . SER A 1 232 ? -1.757 5.318 -23.982 1.00 56.25 232 SER A CA 1
ATOM 1674 C C . SER A 1 232 ? -2.102 5.356 -22.477 1.00 56.25 232 SER A C 1
ATOM 1676 O O . SER A 1 232 ? -2.316 4.290 -21.908 1.00 56.25 232 SER A O 1
ATOM 1678 N N . GLY A 1 233 ? -2.183 6.519 -21.812 1.00 68.19 233 GLY A N 1
ATOM 1679 C CA . GLY A 1 233 ? -2.518 6.588 -20.372 1.00 68.19 233 GLY A CA 1
ATOM 1680 C C . GLY A 1 233 ? -1.343 6.265 -19.420 1.00 68.19 233 GLY A C 1
ATOM 1681 O O . GLY A 1 233 ? -0.185 6.349 -19.846 1.00 68.19 233 GLY A O 1
ATOM 1682 N N . PRO A 1 234 ? -1.594 5.967 -18.122 1.00 77.81 234 PRO A N 1
ATOM 1683 C CA . PRO A 1 234 ? -0.540 5.571 -17.183 1.00 77.81 234 PRO A CA 1
ATOM 1684 C C . PRO A 1 234 ? 0.031 4.191 -17.557 1.00 77.81 234 PRO A C 1
ATOM 1686 O O . PRO A 1 234 ? -0.674 3.396 -18.183 1.00 77.81 234 PRO A O 1
ATOM 1689 N N . PRO A 1 235 ? 1.279 3.864 -17.170 1.00 85.94 235 PRO A N 1
ATOM 1690 C CA . PRO A 1 235 ? 1.847 2.550 -17.454 1.00 85.94 235 PRO A CA 1
ATOM 1691 C C . PRO A 1 235 ? 0.971 1.435 -16.876 1.00 85.94 235 PRO A C 1
ATOM 1693 O O . PRO A 1 235 ? 0.589 1.500 -15.709 1.00 85.94 235 PRO A O 1
ATOM 1696 N N . ALA A 1 236 ? 0.685 0.395 -17.665 1.00 89.06 236 ALA A N 1
ATOM 1697 C CA . ALA A 1 236 ? -0.184 -0.711 -17.243 1.00 89.06 236 ALA A CA 1
ATOM 1698 C C . ALA A 1 236 ? 0.329 -1.437 -15.989 1.00 89.06 236 ALA A C 1
ATOM 1700 O O . ALA A 1 236 ? -0.459 -2.010 -15.240 1.00 89.06 236 ALA A O 1
ATOM 1701 N N . TRP A 1 237 ? 1.643 -1.401 -15.751 1.00 92.62 237 TRP A N 1
ATOM 1702 C CA . TRP A 1 237 ? 2.233 -1.955 -14.545 1.00 92.62 237 TRP A CA 1
ATOM 1703 C C . TRP A 1 237 ? 1.877 -1.161 -13.286 1.00 92.62 237 TRP A C 1
ATOM 1705 O O . TRP A 1 237 ? 1.834 -1.770 -12.233 1.00 92.62 237 TRP A O 1
ATOM 1715 N N . LEU A 1 238 ? 1.534 0.134 -13.356 1.00 91.88 238 LEU A N 1
ATOM 1716 C CA . LEU A 1 238 ? 1.166 0.984 -12.206 1.00 91.88 238 LEU A CA 1
ATOM 1717 C C . LEU A 1 238 ? -0.301 0.771 -11.760 1.00 91.88 238 LEU A C 1
ATOM 1719 O O . LEU A 1 238 ? -1.009 1.706 -11.389 1.00 91.88 238 LEU A O 1
ATOM 1723 N N . ASP A 1 239 ? -0.786 -0.468 -11.780 1.00 90.69 239 ASP A N 1
ATOM 1724 C CA . ASP A 1 239 ? -2.184 -0.821 -11.477 1.00 90.69 239 ASP A CA 1
ATOM 1725 C C . ASP A 1 239 ? -2.576 -0.682 -9.990 1.00 90.69 239 ASP A C 1
ATOM 1727 O O . ASP A 1 239 ? -3.733 -0.852 -9.597 1.00 90.69 239 ASP A O 1
ATOM 1731 N N . TRP A 1 240 ? -1.613 -0.328 -9.140 1.00 92.12 240 TRP A N 1
ATOM 1732 C CA . TRP A 1 240 ? -1.789 -0.116 -7.708 1.00 92.12 240 TRP A CA 1
ATOM 1733 C C . TRP A 1 240 ? -2.018 1.343 -7.312 1.00 92.12 240 TRP A C 1
ATOM 1735 O O . TRP A 1 240 ? -2.104 1.623 -6.114 1.00 92.12 240 TRP A O 1
ATOM 1745 N N . PHE A 1 241 ? -2.116 2.274 -8.265 1.00 92.81 241 PHE A N 1
ATOM 1746 C CA . PHE A 1 241 ? -2.372 3.686 -7.980 1.00 92.81 241 PHE A CA 1
ATOM 1747 C C . PHE A 1 241 ? -3.532 4.240 -8.810 1.00 92.81 241 PHE A C 1
ATOM 1749 O O . PHE A 1 241 ? -3.645 4.003 -10.007 1.00 92.81 241 PHE A O 1
ATOM 1756 N N . SER A 1 242 ? -4.423 4.971 -8.147 1.00 90.75 242 SER A N 1
ATOM 1757 C CA . SER A 1 242 ? -5.612 5.585 -8.737 1.00 90.75 242 SER A CA 1
ATOM 1758 C C . SER A 1 242 ? -6.146 6.677 -7.809 1.00 90.75 242 SER A C 1
ATOM 1760 O O . SER A 1 242 ? -5.735 6.749 -6.650 1.00 90.75 242 SER A O 1
ATOM 1762 N N . GLY A 1 243 ? -7.098 7.490 -8.283 1.00 91.69 243 GLY A N 1
ATOM 1763 C CA . GLY A 1 243 ? -7.76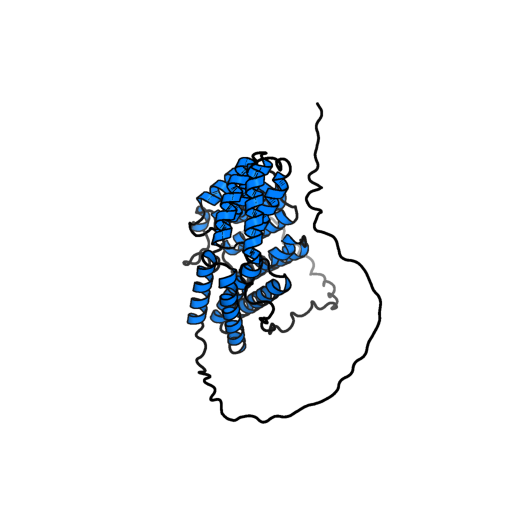3 8.517 -7.466 1.00 91.69 243 GLY A CA 1
ATOM 1764 C C . GLY A 1 243 ? -8.330 7.974 -6.144 1.00 91.69 243 GLY A C 1
ATOM 1765 O O . GLY A 1 243 ? -7.912 8.438 -5.087 1.00 91.69 243 GLY A O 1
ATOM 1766 N N . PRO A 1 244 ? -9.165 6.916 -6.157 1.00 91.31 244 PRO A N 1
ATOM 1767 C CA . PRO A 1 244 ? -9.655 6.300 -4.922 1.00 91.31 244 PRO A CA 1
ATOM 1768 C C . PRO A 1 244 ? -8.538 5.802 -3.990 1.00 91.31 244 PRO A C 1
ATOM 1770 O O . PRO A 1 244 ? -8.656 5.883 -2.771 1.00 91.31 244 PRO A O 1
ATOM 1773 N N . ARG A 1 245 ? -7.419 5.296 -4.527 1.00 93.12 245 ARG A N 1
ATOM 1774 C CA . ARG A 1 245 ? -6.283 4.872 -3.689 1.00 93.12 245 ARG A CA 1
ATOM 1775 C C . ARG A 1 245 ? -5.536 6.063 -3.088 1.00 93.12 245 ARG A C 1
ATOM 1777 O O . ARG A 1 245 ? -5.115 5.964 -1.939 1.00 93.12 245 ARG A O 1
ATOM 1784 N N . LEU A 1 246 ? -5.425 7.181 -3.811 1.00 95.81 246 LEU A N 1
ATOM 1785 C CA . LEU A 1 246 ? -4.919 8.447 -3.275 1.00 95.81 246 LEU A CA 1
ATOM 1786 C C . LEU A 1 246 ? -5.803 8.963 -2.128 1.00 95.81 246 LEU A C 1
ATOM 1788 O O . LEU A 1 246 ? -5.277 9.339 -1.080 1.00 95.81 246 LEU A O 1
ATOM 1792 N N . ASP A 1 247 ? -7.129 8.900 -2.275 1.00 95.56 247 ASP A N 1
ATOM 1793 C CA . ASP A 1 247 ? -8.061 9.243 -1.191 1.00 95.56 247 ASP A CA 1
ATOM 1794 C C . ASP A 1 247 ? -7.851 8.349 0.042 1.00 95.56 247 ASP A C 1
ATOM 1796 O O . ASP A 1 247 ? -7.990 8.805 1.175 1.00 95.56 247 ASP A O 1
ATOM 1800 N N . GLY A 1 248 ? -7.448 7.088 -0.152 1.00 95.56 248 GLY A N 1
ATOM 1801 C CA . GLY A 1 248 ? -7.015 6.199 0.930 1.00 95.56 248 GLY A CA 1
ATOM 1802 C C . GLY A 1 248 ? -5.834 6.752 1.738 1.00 95.56 248 GLY A C 1
ATOM 1803 O O . GLY A 1 248 ? -5.909 6.794 2.965 1.00 95.56 248 GLY A O 1
ATOM 1804 N N . PHE A 1 249 ? -4.779 7.236 1.071 1.00 97.00 249 PHE A N 1
ATOM 1805 C CA . PHE A 1 249 ? -3.655 7.903 1.747 1.00 97.00 249 PHE A CA 1
ATOM 1806 C C . PHE A 1 249 ? -4.112 9.160 2.495 1.00 97.00 249 PHE A C 1
ATOM 1808 O O . PHE A 1 249 ? -3.715 9.388 3.639 1.00 97.00 249 PHE A O 1
ATOM 1815 N N . ARG A 1 250 ? -5.001 9.954 1.883 1.00 97.94 250 ARG A N 1
ATOM 1816 C CA . ARG A 1 250 ? -5.553 11.158 2.514 1.00 97.94 250 ARG A CA 1
ATOM 1817 C C . ARG A 1 250 ? -6.362 10.836 3.765 1.00 97.94 250 ARG A C 1
ATOM 1819 O O . ARG A 1 250 ? -6.141 11.467 4.794 1.00 97.94 250 ARG A O 1
ATOM 1826 N N . GLY A 1 251 ? -7.235 9.834 3.708 1.00 97.00 251 GLY A N 1
ATOM 1827 C CA . GLY A 1 251 ? -8.010 9.378 4.862 1.00 97.00 251 GLY A CA 1
ATOM 1828 C C . GLY A 1 251 ? -7.122 8.882 6.007 1.00 97.00 251 GLY A C 1
ATOM 1829 O O . GLY A 1 251 ? -7.362 9.231 7.163 1.00 97.00 251 GLY A O 1
ATOM 1830 N N . ALA A 1 252 ? -6.051 8.145 5.696 1.00 94.88 252 ALA A N 1
ATOM 1831 C CA . ALA A 1 252 ? -5.069 7.713 6.691 1.00 94.88 252 ALA A CA 1
ATOM 1832 C C . ALA A 1 252 ? -4.324 8.900 7.335 1.00 94.88 252 ALA A C 1
ATOM 1834 O O . ALA A 1 252 ? -4.156 8.932 8.556 1.00 94.88 252 ALA A O 1
ATOM 1835 N N . ALA A 1 253 ? -3.934 9.908 6.546 1.00 97.31 253 ALA A N 1
ATOM 1836 C CA . ALA A 1 253 ? -3.308 11.128 7.055 1.00 97.31 253 ALA A CA 1
ATOM 1837 C C . ALA A 1 253 ? -4.264 11.964 7.926 1.00 97.31 253 ALA A C 1
ATOM 1839 O O . ALA A 1 253 ? -3.864 12.466 8.978 1.00 97.31 253 ALA A O 1
ATOM 1840 N N . GLU A 1 254 ? -5.536 12.089 7.531 1.00 97.62 254 GLU A N 1
ATOM 1841 C CA . GLU A 1 254 ? -6.582 12.751 8.324 1.00 97.62 254 GLU A CA 1
ATOM 1842 C C . GLU A 1 254 ? -6.791 12.052 9.669 1.00 97.62 254 GLU A C 1
ATOM 1844 O O . GLU A 1 254 ? -6.824 12.721 10.705 1.00 97.62 254 GLU A O 1
ATOM 1849 N N . LEU A 1 255 ? -6.859 10.718 9.668 1.00 95.69 255 LEU A N 1
ATOM 1850 C CA . LEU A 1 255 ? -6.983 9.918 10.883 1.00 95.69 255 LEU A CA 1
ATOM 1851 C C . LEU A 1 255 ? -5.774 10.111 11.807 1.00 95.69 255 LEU A C 1
ATOM 1853 O O . LEU A 1 255 ? -5.947 10.386 12.994 1.00 95.69 255 LEU A O 1
ATOM 1857 N N . ALA A 1 256 ? -4.555 10.025 11.268 1.00 94.94 256 ALA A N 1
ATOM 1858 C CA . ALA A 1 256 ? -3.329 10.232 12.038 1.00 94.94 256 ALA A CA 1
ATOM 1859 C C . ALA A 1 256 ? -3.219 11.658 12.608 1.00 94.94 256 ALA A C 1
ATOM 1861 O O . ALA A 1 256 ? -2.646 11.861 13.676 1.00 94.94 256 ALA A O 1
ATOM 1862 N N . ALA A 1 257 ? -3.795 12.647 11.922 1.00 95.75 257 ALA A N 1
ATOM 1863 C CA . ALA A 1 257 ? -3.891 14.027 12.390 1.00 95.75 257 ALA A CA 1
ATOM 1864 C C . ALA A 1 257 ? -5.042 14.267 13.394 1.00 95.75 257 ALA A C 1
ATOM 1866 O O . ALA A 1 257 ? -5.278 15.413 13.775 1.00 95.75 257 ALA A O 1
ATOM 1867 N N . GLY A 1 258 ? -5.790 13.229 13.791 1.00 94.81 258 GLY A N 1
ATOM 1868 C CA . GLY A 1 258 ? -6.937 13.343 14.698 1.00 94.81 258 GLY A CA 1
ATOM 1869 C C . GLY A 1 258 ? -8.171 14.009 14.075 1.00 94.81 258 GLY A C 1
ATOM 1870 O O . GLY A 1 258 ? -9.090 14.399 14.793 1.00 94.81 258 GLY A O 1
ATOM 1871 N N . ARG A 1 259 ? -8.221 14.154 12.744 1.00 95.81 259 ARG A N 1
ATOM 1872 C CA . ARG A 1 259 ? -9.349 14.751 12.009 1.00 95.81 259 ARG A CA 1
ATOM 1873 C C . ARG A 1 259 ? -10.408 13.691 11.703 1.00 95.81 259 ARG A C 1
ATOM 1875 O O . ARG A 1 259 ? -10.708 13.426 10.541 1.00 95.81 259 ARG A O 1
ATOM 1882 N N . THR A 1 260 ? -10.948 13.066 12.746 1.00 95.00 260 THR A N 1
ATOM 1883 C CA . THR A 1 260 ? -11.776 11.851 12.652 1.00 95.00 260 THR A CA 1
ATOM 1884 C C . THR A 1 260 ? -12.969 11.989 11.702 1.00 95.00 260 THR A C 1
ATOM 1886 O O . THR A 1 260 ? -13.174 11.109 10.869 1.00 95.00 260 THR A O 1
ATOM 1889 N N . ASP A 1 261 ? -13.716 13.095 11.749 1.00 95.25 261 ASP A N 1
ATOM 1890 C CA . ASP A 1 261 ? -14.888 13.290 10.878 1.00 95.25 261 ASP A CA 1
ATOM 1891 C C . ASP A 1 261 ? -14.503 13.418 9.399 1.00 95.25 261 ASP A C 1
ATOM 1893 O O . ASP A 1 261 ? -15.124 12.807 8.526 1.00 95.25 261 ASP A O 1
ATOM 1897 N N . HIS A 1 262 ? -13.427 14.161 9.116 1.00 96.06 262 HIS A N 1
ATOM 1898 C CA . HIS A 1 262 ? -12.869 14.259 7.768 1.00 96.06 262 HIS A CA 1
ATOM 1899 C C . HIS A 1 262 ? -12.387 12.893 7.278 1.00 96.06 262 HIS A C 1
ATOM 1901 O O . HIS A 1 262 ? -12.752 12.486 6.174 1.00 96.06 262 HIS A O 1
ATOM 1907 N N . ALA A 1 263 ? -11.659 12.159 8.127 1.00 97.12 263 ALA A N 1
ATOM 1908 C CA . ALA A 1 263 ? -11.169 10.824 7.814 1.00 97.12 263 ALA A CA 1
ATOM 1909 C C . ALA A 1 263 ? -12.323 9.875 7.467 1.00 97.12 263 ALA A C 1
ATOM 1911 O O . ALA A 1 263 ? -12.282 9.238 6.417 1.00 97.12 263 ALA A O 1
ATOM 1912 N N . LYS A 1 264 ? -13.392 9.828 8.279 1.00 97.38 264 LYS A N 1
ATOM 1913 C CA . LYS A 1 264 ? -14.590 9.018 7.990 1.00 97.38 264 LYS A CA 1
ATOM 1914 C C . LYS A 1 264 ? -15.193 9.378 6.632 1.00 97.38 264 LYS A C 1
ATOM 1916 O O . LYS A 1 264 ? -15.414 8.494 5.804 1.00 97.38 264 LYS A O 1
ATOM 1921 N N . ALA A 1 265 ? -15.419 10.667 6.375 1.00 97.69 265 ALA A N 1
ATOM 1922 C CA . ALA A 1 265 ? -15.997 11.126 5.115 1.00 97.69 265 ALA A CA 1
ATOM 1923 C C . ALA A 1 265 ? -15.125 10.749 3.905 1.00 97.69 265 ALA A C 1
ATOM 1925 O O . ALA A 1 265 ? -15.639 10.259 2.898 1.00 97.69 265 ALA A O 1
ATOM 1926 N N . THR A 1 266 ? -13.809 10.949 3.999 1.00 97.94 266 THR A N 1
ATOM 1927 C CA . THR A 1 266 ? -12.857 10.594 2.941 1.00 97.94 266 THR A CA 1
ATOM 1928 C C . THR A 1 266 ? -12.792 9.085 2.725 1.00 97.94 266 THR A C 1
ATOM 1930 O O . THR A 1 266 ? -12.959 8.638 1.596 1.00 97.94 266 THR A O 1
ATOM 1933 N N . LEU A 1 267 ? -12.652 8.285 3.783 1.00 98.00 267 LEU A N 1
ATOM 1934 C CA . LEU A 1 267 ? -12.557 6.825 3.687 1.00 98.00 267 LEU A CA 1
ATOM 1935 C C . LEU A 1 267 ? -13.851 6.184 3.155 1.00 98.00 267 LEU A C 1
ATOM 1937 O O . LEU A 1 267 ? -13.788 5.215 2.399 1.00 98.00 267 LEU A O 1
ATOM 1941 N N . HIS A 1 268 ? -15.028 6.740 3.468 1.00 97.94 268 HIS A N 1
ATOM 1942 C CA . HIS A 1 268 ? -16.281 6.307 2.841 1.00 97.94 268 HIS A CA 1
ATOM 1943 C C . HIS A 1 268 ? -16.316 6.596 1.335 1.00 97.94 268 HIS A C 1
ATOM 1945 O O . HIS A 1 268 ? -16.730 5.723 0.567 1.00 97.94 268 HIS A O 1
ATOM 1951 N N . ARG A 1 269 ? -15.843 7.774 0.892 1.00 96.31 269 ARG A N 1
ATOM 1952 C CA . ARG A 1 269 ? -15.695 8.070 -0.546 1.00 96.31 269 ARG A CA 1
ATOM 1953 C C . ARG A 1 269 ? -14.699 7.124 -1.211 1.00 96.31 269 ARG A C 1
ATOM 1955 O O . ARG A 1 269 ? -15.013 6.590 -2.272 1.00 96.31 269 ARG A O 1
ATOM 1962 N N . THR A 1 270 ? -13.565 6.851 -0.560 1.00 96.50 270 THR A N 1
ATOM 1963 C CA . THR A 1 270 ? -12.590 5.853 -1.015 1.00 96.50 270 THR A CA 1
ATOM 1964 C C . THR A 1 270 ? -13.279 4.521 -1.273 1.00 96.50 270 THR A C 1
ATOM 1966 O O . THR A 1 270 ? -13.241 4.029 -2.396 1.00 96.50 270 THR A O 1
ATOM 1969 N N . LEU A 1 271 ? -13.981 3.972 -0.274 1.00 96.31 271 LEU A N 1
ATOM 1970 C CA . LEU A 1 271 ? -14.709 2.701 -0.372 1.00 96.31 271 LEU A CA 1
ATOM 1971 C C . LEU A 1 271 ? -15.709 2.656 -1.531 1.00 96.31 271 LEU A C 1
ATOM 1973 O O . LEU A 1 271 ? -15.781 1.635 -2.214 1.00 96.31 271 LEU A O 1
ATOM 1977 N N . ALA A 1 272 ? -16.456 3.740 -1.747 1.00 96.06 272 ALA A N 1
ATOM 1978 C CA . ALA A 1 272 ? -17.422 3.843 -2.838 1.00 96.06 272 ALA A CA 1
ATOM 1979 C C . ALA A 1 272 ? -16.756 3.891 -4.226 1.00 96.06 272 ALA A C 1
ATOM 1981 O O . ALA A 1 272 ? -17.355 3.444 -5.201 1.00 96.06 272 ALA A O 1
ATOM 1982 N N . GLY A 1 273 ? -15.528 4.413 -4.318 1.00 91.69 273 GLY A N 1
ATOM 1983 C CA . GLY A 1 273 ? -14.760 4.510 -5.562 1.00 91.69 273 GLY A CA 1
ATOM 1984 C C . GLY A 1 273 ? -13.866 3.305 -5.873 1.00 91.69 273 GLY A C 1
ATOM 1985 O O . GLY A 1 273 ? -13.293 3.242 -6.961 1.00 91.69 273 GLY A O 1
ATOM 1986 N N . LEU A 1 274 ? -13.699 2.355 -4.947 1.00 92.06 274 LEU A N 1
ATOM 1987 C CA . LEU A 1 274 ? -12.854 1.180 -5.173 1.00 92.06 274 LEU A CA 1
ATOM 1988 C C . LEU A 1 274 ? -13.467 0.221 -6.198 1.00 92.06 274 LEU A C 1
ATOM 1990 O O . LEU A 1 274 ? -14.647 -0.121 -6.126 1.00 92.06 274 LEU A O 1
ATOM 1994 N N . ALA A 1 275 ? -12.618 -0.302 -7.086 1.00 89.25 275 ALA A N 1
ATOM 1995 C CA . ALA A 1 275 ? -12.989 -1.368 -8.008 1.00 89.25 275 ALA A CA 1
ATOM 1996 C C . ALA A 1 275 ? -13.477 -2.631 -7.256 1.00 89.25 275 ALA A C 1
ATOM 1998 O O . ALA A 1 275 ? -13.107 -2.847 -6.089 1.00 89.25 275 ALA A O 1
ATOM 1999 N N . PRO A 1 276 ? -14.306 -3.483 -7.888 1.00 87.69 276 PRO A N 1
ATOM 2000 C CA . PRO A 1 276 ? -14.827 -4.692 -7.249 1.00 87.69 276 PRO A CA 1
ATOM 2001 C C . PRO A 1 276 ? -13.728 -5.621 -6.716 1.00 87.69 276 PRO A C 1
ATOM 2003 O O . PRO A 1 276 ? -13.829 -6.095 -5.589 1.00 87.69 276 PRO A O 1
ATOM 2006 N N . ASP A 1 277 ? -12.644 -5.790 -7.468 1.00 85.81 277 ASP A N 1
ATOM 2007 C CA . ASP A 1 277 ? -11.491 -6.646 -7.163 1.00 85.81 277 ASP A CA 1
ATOM 2008 C C . ASP A 1 277 ? -10.457 -6.014 -6.207 1.00 85.81 277 ASP A C 1
ATOM 2010 O O . ASP A 1 277 ? -9.479 -6.655 -5.826 1.00 85.81 277 ASP A O 1
ATOM 2014 N N . ALA A 1 278 ? -10.672 -4.778 -5.742 1.00 90.00 278 ALA A N 1
ATOM 2015 C CA . ALA A 1 278 ? -9.751 -4.062 -4.854 1.00 90.00 278 ALA A CA 1
ATOM 2016 C C . ALA A 1 278 ? -9.865 -4.472 -3.368 1.00 90.00 278 ALA A C 1
ATOM 2018 O O . ALA A 1 278 ? -9.796 -3.627 -2.470 1.00 90.00 278 ALA A O 1
ATOM 2019 N N . ASP A 1 279 ? -10.025 -5.764 -3.084 1.00 91.69 279 ASP A N 1
ATOM 2020 C CA . ASP A 1 279 ? -10.293 -6.299 -1.742 1.00 91.69 279 ASP A CA 1
ATOM 2021 C C . ASP A 1 279 ? -9.192 -5.975 -0.721 1.00 91.69 279 ASP A C 1
ATOM 2023 O O . ASP A 1 279 ? -9.503 -5.617 0.416 1.00 91.69 279 ASP A O 1
ATOM 2027 N N . LYS A 1 280 ? -7.916 -5.976 -1.130 1.00 91.38 280 LYS A N 1
ATOM 2028 C CA . LYS A 1 280 ? -6.793 -5.542 -0.272 1.00 91.38 280 LYS A CA 1
ATOM 2029 C C . LYS A 1 280 ? -6.954 -4.092 0.195 1.00 91.38 280 LYS A C 1
ATOM 2031 O O . LYS A 1 280 ? -6.824 -3.791 1.382 1.00 91.38 280 LYS A O 1
ATOM 2036 N N . GLN A 1 281 ? -7.288 -3.190 -0.730 1.00 93.00 281 GLN A N 1
ATOM 2037 C CA . GLN A 1 281 ? -7.502 -1.776 -0.411 1.00 93.00 281 GLN A CA 1
ATOM 2038 C C . GLN A 1 281 ? -8.784 -1.579 0.404 1.00 93.00 281 GLN A C 1
ATOM 2040 O O . GLN A 1 281 ? -8.818 -0.756 1.319 1.00 93.00 281 GLN A O 1
ATOM 2045 N N . ARG A 1 282 ? -9.831 -2.356 0.109 1.00 96.00 282 ARG A N 1
ATOM 2046 C CA . ARG A 1 282 ? -11.087 -2.352 0.862 1.00 96.00 282 ARG A CA 1
ATOM 2047 C C . ARG A 1 282 ? -10.864 -2.772 2.312 1.00 96.00 282 ARG A C 1
ATOM 2049 O O . ARG A 1 282 ? -11.358 -2.095 3.206 1.00 96.00 282 ARG A O 1
ATOM 2056 N N . ALA A 1 283 ? -10.071 -3.816 2.548 1.00 95.81 283 ALA A N 1
ATOM 2057 C CA . ALA A 1 283 ? -9.699 -4.272 3.884 1.00 95.81 283 ALA A CA 1
ATOM 2058 C C . ALA A 1 283 ? -8.952 -3.182 4.674 1.00 95.81 283 ALA A C 1
ATOM 2060 O O . ALA A 1 283 ? -9.305 -2.907 5.817 1.00 95.81 283 ALA A O 1
ATOM 2061 N N . VAL A 1 284 ? -7.977 -2.505 4.055 1.00 95.50 284 VAL A N 1
ATOM 2062 C CA . VAL A 1 284 ? -7.264 -1.377 4.690 1.00 95.50 284 VAL A CA 1
ATOM 2063 C C . VAL A 1 284 ? -8.207 -0.216 4.997 1.00 95.50 284 VAL A C 1
ATOM 2065 O O . VAL A 1 284 ? -8.206 0.287 6.114 1.00 95.50 284 VAL A O 1
ATOM 2068 N N . THR A 1 285 ? -9.059 0.164 4.046 1.00 97.56 285 THR A N 1
ATOM 2069 C CA . THR A 1 285 ? -9.982 1.299 4.213 1.00 97.56 285 THR A CA 1
ATOM 2070 C C . THR A 1 285 ? -11.020 1.026 5.309 1.00 97.56 285 THR A C 1
ATOM 2072 O O . THR A 1 285 ? -11.335 1.910 6.099 1.00 97.56 285 THR A O 1
ATOM 2075 N N . LEU A 1 286 ? -11.530 -0.209 5.401 1.00 98.25 286 LEU A N 1
ATOM 2076 C CA . LEU A 1 286 ? -12.427 -0.634 6.482 1.00 98.25 286 LEU A CA 1
ATOM 2077 C C . LEU A 1 286 ? -11.723 -0.647 7.845 1.00 98.25 286 LEU A C 1
ATOM 2079 O O . LEU A 1 286 ? -12.327 -0.238 8.833 1.00 98.25 286 LEU A O 1
ATOM 2083 N N . ALA A 1 287 ? -10.459 -1.076 7.907 1.00 98.00 287 ALA A N 1
ATOM 2084 C CA . ALA A 1 287 ? -9.679 -1.027 9.142 1.00 98.00 287 ALA A CA 1
ATOM 2085 C C . ALA A 1 287 ? -9.433 0.421 9.605 1.00 98.00 287 ALA A C 1
ATOM 2087 O O . ALA A 1 287 ? -9.513 0.704 10.798 1.00 98.00 287 ALA A O 1
ATOM 2088 N N . ASP A 1 288 ? -9.211 1.347 8.672 1.00 97.81 288 ASP A N 1
ATOM 2089 C CA . ASP A 1 288 ? -9.027 2.768 8.986 1.00 97.81 288 ASP A CA 1
ATOM 2090 C C . ASP A 1 288 ? -10.342 3.436 9.411 1.00 97.81 288 ASP A C 1
ATOM 2092 O O . ASP A 1 288 ? -10.351 4.240 10.343 1.00 97.81 288 ASP A O 1
ATOM 2096 N N . LEU A 1 289 ? -11.478 3.043 8.823 1.00 98.50 289 LEU A N 1
ATOM 2097 C CA . LEU A 1 289 ? -12.795 3.431 9.339 1.00 98.50 289 LEU A CA 1
ATOM 2098 C C . LEU A 1 289 ? -13.037 2.881 10.748 1.00 98.50 289 LEU A C 1
ATOM 2100 O O . LEU A 1 289 ? -13.570 3.597 11.592 1.00 98.50 289 LEU A O 1
ATOM 2104 N N . ALA A 1 290 ? -12.624 1.642 11.026 1.00 98.50 290 ALA A N 1
ATOM 2105 C CA . ALA A 1 290 ? -12.748 1.061 12.359 1.00 98.50 290 ALA A CA 1
ATOM 2106 C C . ALA A 1 290 ? -11.888 1.814 13.382 1.00 98.50 290 ALA A C 1
ATOM 2108 O O . ALA A 1 290 ? -12.333 2.075 14.497 1.00 98.50 290 ALA A O 1
ATOM 2109 N N . ALA A 1 291 ? -10.677 2.216 12.992 1.00 97.94 291 ALA A N 1
ATOM 2110 C CA . ALA A 1 291 ? -9.819 3.069 13.806 1.00 97.94 291 ALA A CA 1
ATOM 2111 C C . ALA A 1 291 ? -10.476 4.432 14.084 1.00 97.94 291 ALA A C 1
ATOM 2113 O O . ALA A 1 291 ? -10.461 4.903 15.222 1.00 97.94 291 ALA A O 1
ATOM 2114 N N . ALA A 1 292 ? -11.102 5.038 13.070 1.00 97.06 292 ALA A N 1
ATOM 2115 C CA . ALA A 1 292 ? -11.844 6.286 13.219 1.00 97.06 292 ALA A CA 1
ATOM 2116 C C . ALA A 1 292 ? -13.063 6.135 14.150 1.00 97.06 292 ALA A C 1
ATOM 2118 O O . ALA A 1 292 ? -13.291 6.997 14.997 1.00 97.06 292 ALA A O 1
ATOM 2119 N N . ALA A 1 293 ? -13.821 5.039 14.042 1.00 97.56 293 ALA A N 1
ATOM 2120 C CA . ALA A 1 293 ? -14.941 4.726 14.935 1.00 97.56 293 ALA A CA 1
ATOM 2121 C C . ALA A 1 293 ? -14.471 4.519 16.387 1.00 97.56 293 ALA A C 1
ATOM 2123 O O . ALA A 1 293 ? -15.010 5.121 17.315 1.00 97.56 293 ALA A O 1
ATOM 2124 N N . ALA A 1 294 ? -13.384 3.768 16.595 1.00 97.12 294 ALA A N 1
ATOM 2125 C CA . ALA A 1 294 ? -12.790 3.592 17.920 1.00 97.12 294 ALA A CA 1
ATOM 2126 C C . ALA A 1 294 ? -12.346 4.935 18.536 1.00 97.12 294 ALA A C 1
ATOM 2128 O O . ALA A 1 294 ? -12.628 5.204 19.707 1.00 97.12 294 ALA A O 1
ATOM 2129 N N . ALA A 1 295 ? -11.714 5.811 17.742 1.00 95.00 295 ALA A N 1
ATOM 2130 C CA . ALA A 1 295 ? -11.336 7.162 18.163 1.00 95.00 295 ALA A CA 1
ATOM 2131 C C . ALA A 1 295 ? -12.556 8.043 18.492 1.00 95.00 295 ALA A C 1
ATOM 2133 O O . ALA A 1 295 ? -12.503 8.845 19.424 1.00 95.00 295 ALA A O 1
ATOM 2134 N N . ALA A 1 296 ? -13.670 7.851 17.781 1.00 95.00 296 ALA A N 1
ATOM 2135 C CA . ALA A 1 296 ? -14.951 8.510 18.034 1.00 95.00 296 ALA A CA 1
ATOM 2136 C C . ALA A 1 296 ? -15.740 7.917 19.220 1.00 95.00 296 ALA A C 1
ATOM 2138 O O . ALA A 1 296 ? -16.852 8.362 19.486 1.00 95.00 296 ALA A O 1
ATOM 2139 N N . ARG A 1 297 ? -15.173 6.949 19.963 1.00 95.69 297 ARG A N 1
ATOM 2140 C CA . ARG A 1 297 ? -15.846 6.228 21.063 1.00 95.69 297 ARG A CA 1
ATOM 2141 C C . ARG A 1 297 ? -17.083 5.439 20.595 1.00 95.69 297 ARG A C 1
ATOM 2143 O O . ARG A 1 297 ? -18.012 5.251 21.376 1.00 95.69 297 ARG A O 1
ATOM 2150 N N . GLU A 1 298 ? -17.045 4.919 19.368 1.00 97.50 298 GLU A N 1
ATOM 2151 C CA . GLU A 1 298 ? -18.054 4.043 18.749 1.00 97.50 298 GLU A CA 1
ATOM 2152 C C . GLU A 1 298 ? -17.493 2.606 18.618 1.00 97.50 298 GLU A C 1
ATOM 2154 O O . GLU A 1 298 ? -17.123 2.152 17.531 1.00 97.50 298 GLU A O 1
ATOM 2159 N N . PRO A 1 299 ? -17.321 1.875 19.734 1.00 97.88 299 PRO A N 1
A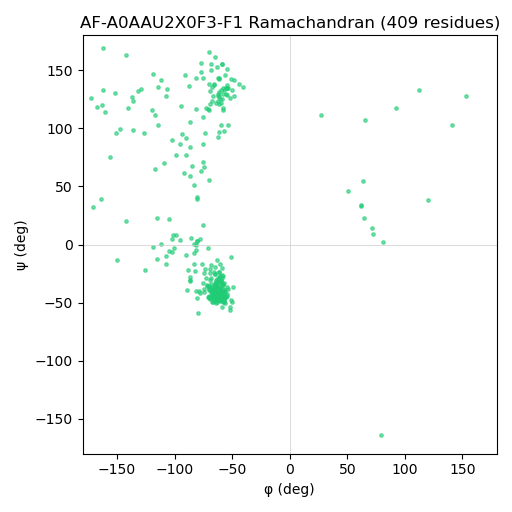TOM 2160 C CA . PRO A 1 299 ? -16.563 0.623 19.751 1.00 97.88 299 PRO A CA 1
ATOM 2161 C C . PRO A 1 299 ? -17.287 -0.552 19.069 1.00 97.88 299 PRO A C 1
ATOM 2163 O O . PRO A 1 299 ? -16.626 -1.438 18.526 1.00 97.88 299 PRO A O 1
ATOM 2166 N N . GLU A 1 300 ? -18.622 -0.560 19.071 1.00 98.31 300 GLU A N 1
ATOM 2167 C CA . GLU A 1 300 ? -19.430 -1.595 18.416 1.00 98.31 300 GLU A CA 1
ATOM 2168 C C . GLU A 1 300 ? -19.328 -1.480 16.889 1.00 98.31 300 GLU A C 1
ATOM 2170 O O . GLU A 1 300 ? -19.006 -2.461 16.216 1.00 98.31 300 GLU A O 1
ATOM 2175 N N . ASP A 1 301 ? -19.460 -0.261 16.351 1.00 98.12 301 ASP A N 1
ATOM 2176 C CA . ASP A 1 301 ? -19.254 0.026 14.927 1.00 98.12 301 ASP A CA 1
ATOM 2177 C C . ASP A 1 301 ? -17.831 -0.331 14.482 1.00 98.12 301 ASP A C 1
ATOM 2179 O O . ASP A 1 301 ? -17.633 -0.945 13.427 1.00 98.12 301 ASP A O 1
ATOM 2183 N N . ALA A 1 302 ? -16.830 -0.009 15.312 1.00 98.38 302 ALA A N 1
ATOM 2184 C CA . ALA A 1 302 ? -15.451 -0.410 15.065 1.00 98.38 302 ALA A CA 1
ATOM 2185 C C . ALA A 1 302 ? -15.329 -1.938 14.938 1.00 98.38 302 ALA A C 1
ATOM 2187 O O . ALA A 1 302 ? -14.751 -2.422 13.965 1.00 98.38 302 ALA A O 1
ATOM 2188 N N . CYS A 1 303 ? -15.908 -2.712 15.861 1.00 98.50 303 CYS A N 1
ATOM 2189 C CA . CYS A 1 303 ? -15.861 -4.177 15.800 1.00 98.50 303 CYS A CA 1
ATOM 2190 C C . CYS A 1 303 ? -16.601 -4.735 14.578 1.00 98.50 303 CYS A C 1
ATOM 2192 O O . CYS A 1 303 ? -16.063 -5.606 13.889 1.00 98.50 303 CYS A O 1
ATOM 2194 N N . GLY A 1 304 ? -17.772 -4.189 14.235 1.00 98.25 304 GLY A N 1
ATOM 2195 C CA . GLY A 1 304 ? -18.509 -4.567 13.026 1.00 98.25 304 GLY A CA 1
ATOM 2196 C C . GLY A 1 304 ? -17.691 -4.363 11.744 1.00 98.25 304 GLY A C 1
ATOM 2197 O O . GLY A 1 304 ? -17.657 -5.231 10.867 1.00 98.25 304 GLY A O 1
ATOM 2198 N N . LEU A 1 305 ? -16.958 -3.250 11.648 1.00 98.50 305 LEU A N 1
ATOM 2199 C CA . LEU A 1 305 ? -16.030 -2.995 10.544 1.00 98.50 305 LEU A CA 1
ATOM 2200 C C . LEU A 1 305 ? -14.850 -3.979 10.543 1.00 98.50 305 LEU A C 1
ATOM 2202 O O . LEU A 1 305 ? -14.509 -4.507 9.484 1.00 98.50 305 LEU A O 1
ATOM 2206 N N . LEU A 1 306 ? -14.258 -4.281 11.704 1.00 98.19 306 LEU A N 1
ATOM 2207 C CA . LEU A 1 306 ? -13.147 -5.236 11.813 1.00 98.19 306 LEU A CA 1
ATOM 2208 C C . LEU A 1 306 ? -13.551 -6.667 11.435 1.00 98.19 306 LEU A C 1
ATOM 2210 O O . LEU A 1 306 ? -12.764 -7.358 10.789 1.00 98.19 306 LEU A O 1
ATOM 2214 N N . HIS A 1 307 ? -14.776 -7.103 11.734 1.00 97.25 307 HIS A N 1
ATOM 2215 C CA . HIS A 1 307 ? -15.277 -8.391 11.246 1.00 97.25 307 HIS A CA 1
ATOM 2216 C C . HIS A 1 307 ? -15.301 -8.454 9.714 1.00 97.25 307 HIS A C 1
ATOM 2218 O O . HIS A 1 307 ? -14.839 -9.438 9.136 1.00 97.25 307 HIS A O 1
ATOM 2224 N N . ARG A 1 308 ? -15.724 -7.375 9.044 1.00 97.00 308 ARG A N 1
ATOM 2225 C CA . ARG A 1 308 ? -15.690 -7.289 7.573 1.00 97.00 308 ARG A CA 1
ATOM 2226 C C . ARG A 1 308 ? -14.263 -7.314 7.019 1.00 97.00 308 ARG A C 1
ATOM 2228 O O . ARG A 1 308 ? -14.038 -7.850 5.935 1.00 97.00 308 ARG A O 1
ATOM 2235 N N . VAL A 1 309 ? -13.293 -6.749 7.745 1.00 96.94 309 VAL A N 1
ATOM 2236 C CA . VAL A 1 309 ? -11.865 -6.861 7.395 1.00 96.94 309 VAL A CA 1
ATOM 2237 C C . VAL A 1 309 ? -11.408 -8.316 7.483 1.00 96.94 309 VAL A C 1
ATOM 2239 O O . VAL A 1 309 ? -10.765 -8.808 6.557 1.00 96.94 309 VAL A O 1
ATOM 2242 N N . LEU A 1 310 ? -11.762 -9.020 8.561 1.00 94.56 310 LEU A N 1
ATOM 2243 C CA . LEU A 1 310 ? -11.404 -10.427 8.751 1.00 94.56 310 LEU A CA 1
ATOM 2244 C C . LEU A 1 310 ? -12.029 -11.327 7.675 1.00 94.56 310 LEU A C 1
ATOM 2246 O O . LEU A 1 310 ? -11.321 -12.174 7.137 1.00 94.56 310 LEU A O 1
ATOM 2250 N N . ASP A 1 311 ? -13.275 -11.068 7.258 1.00 93.00 311 ASP A N 1
ATOM 2251 C CA . ASP A 1 311 ? -13.909 -11.777 6.133 1.00 93.00 311 ASP A CA 1
ATOM 2252 C C . ASP A 1 311 ? -13.081 -11.659 4.838 1.00 93.00 311 ASP A C 1
ATOM 2254 O O . ASP A 1 311 ? -12.952 -12.620 4.078 1.00 93.00 311 ASP A O 1
ATOM 2258 N N . LEU A 1 312 ? -12.538 -10.469 4.554 1.00 91.12 312 LEU A N 1
ATOM 2259 C CA . LEU A 1 312 ? -11.721 -10.214 3.361 1.00 91.12 312 LEU A CA 1
ATOM 2260 C C . LEU A 1 312 ? -10.361 -10.914 3.450 1.00 91.12 312 LEU A C 1
ATOM 2262 O O . LEU A 1 312 ? -9.921 -11.551 2.490 1.00 91.12 312 LEU A O 1
ATOM 2266 N N . VAL A 1 313 ? -9.702 -10.816 4.605 1.00 87.75 313 VAL A N 1
ATOM 2267 C CA . VAL A 1 313 ? -8.376 -11.404 4.825 1.00 87.75 313 VAL A CA 1
ATOM 2268 C C . VAL A 1 313 ? -8.421 -12.930 4.816 1.00 87.75 313 VAL A C 1
ATOM 2270 O O . VAL A 1 313 ? -7.508 -13.546 4.272 1.00 87.75 313 VAL A O 1
ATOM 2273 N N . GLU A 1 314 ? -9.460 -13.549 5.378 1.00 85.75 314 GLU A N 1
ATOM 2274 C CA . GLU A 1 314 ? -9.622 -15.010 5.372 1.00 85.75 314 GLU A CA 1
ATOM 2275 C C . GLU A 1 314 ? -9.664 -15.576 3.943 1.00 85.75 314 GLU A C 1
ATOM 2277 O O . GLU A 1 314 ? -9.127 -16.662 3.698 1.00 85.75 314 GLU A O 1
ATOM 2282 N N . ARG A 1 315 ? -10.241 -14.816 2.998 1.00 80.44 315 ARG A N 1
ATOM 2283 C CA . ARG A 1 315 ? -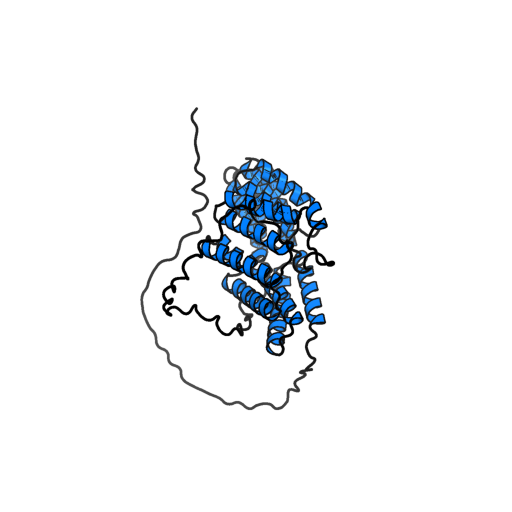10.334 -15.185 1.578 1.00 80.44 315 ARG A CA 1
ATOM 2284 C C . ARG A 1 315 ? -9.056 -14.924 0.791 1.00 80.44 315 ARG A C 1
ATOM 2286 O O . ARG A 1 315 ? -8.667 -15.768 -0.008 1.00 80.44 315 ARG A O 1
ATOM 2293 N N . GLN A 1 316 ? -8.441 -13.754 0.966 1.00 77.44 316 GLN A N 1
ATOM 2294 C CA . GLN A 1 316 ? -7.368 -13.302 0.072 1.00 77.44 316 GLN A CA 1
ATOM 2295 C C . GLN A 1 316 ? -5.968 -13.330 0.682 1.00 77.44 316 GLN A C 1
ATOM 2297 O O . GLN A 1 316 ? -5.003 -13.291 -0.069 1.00 77.44 316 GLN A O 1
ATOM 2302 N N . GLY A 1 317 ? -5.836 -13.414 2.008 1.00 79.50 317 GLY A N 1
ATOM 2303 C CA . GLY A 1 317 ? -4.558 -13.322 2.712 1.00 79.50 317 GLY A CA 1
ATOM 2304 C C . GLY A 1 317 ? -3.918 -11.939 2.567 1.00 79.50 317 GLY A C 1
ATOM 2305 O O . GLY A 1 317 ? -3.393 -11.590 1.518 1.00 79.50 317 GLY A O 1
ATOM 2306 N N . TYR A 1 318 ? -3.926 -11.129 3.626 1.00 86.81 318 TYR A N 1
ATOM 2307 C CA . TYR A 1 318 ? -3.267 -9.821 3.595 1.00 86.81 318 TYR A CA 1
ATOM 2308 C C . TYR A 1 318 ? -2.780 -9.409 4.987 1.00 86.81 318 TYR A C 1
ATOM 2310 O O . TYR A 1 318 ? -3.544 -8.875 5.796 1.00 86.81 318 TYR A O 1
ATOM 2318 N N . ALA A 1 319 ? -1.502 -9.672 5.285 1.00 85.31 319 ALA A N 1
ATOM 2319 C CA . ALA A 1 319 ? -0.936 -9.479 6.624 1.00 85.31 319 ALA A CA 1
ATOM 2320 C C . ALA A 1 319 ? -1.012 -8.020 7.108 1.00 85.31 319 ALA A C 1
ATOM 2322 O O . ALA A 1 319 ? -1.323 -7.774 8.273 1.00 85.31 319 ALA A O 1
ATOM 2323 N N . THR A 1 320 ? -0.834 -7.049 6.204 1.00 87.00 320 THR A N 1
ATOM 2324 C CA . THR A 1 320 ? -0.968 -5.615 6.527 1.00 87.00 320 THR A CA 1
ATOM 2325 C C . THR A 1 320 ? -2.345 -5.275 7.112 1.00 87.00 320 THR A C 1
ATOM 2327 O O . THR A 1 320 ? -2.434 -4.493 8.060 1.00 87.00 320 THR A O 1
ATOM 2330 N N . ALA A 1 321 ? -3.426 -5.869 6.595 1.00 90.38 321 ALA A N 1
ATOM 2331 C CA . ALA A 1 321 ? -4.762 -5.645 7.144 1.00 90.38 321 ALA A CA 1
ATOM 2332 C C . ALA A 1 321 ? -4.924 -6.288 8.532 1.00 90.38 321 ALA A C 1
ATOM 2334 O O . ALA A 1 321 ? -5.504 -5.665 9.418 1.00 90.38 321 ALA A O 1
ATOM 2335 N N . VAL A 1 322 ? -4.354 -7.478 8.762 1.00 90.44 322 VAL A N 1
ATOM 2336 C CA . VAL A 1 322 ? -4.368 -8.139 10.085 1.00 90.44 322 VAL A CA 1
ATOM 2337 C C . VAL A 1 322 ? -3.675 -7.288 11.144 1.00 90.44 322 VAL A C 1
ATOM 2339 O O . VAL A 1 322 ? -4.188 -7.148 12.254 1.00 90.44 322 VAL A O 1
ATOM 2342 N N . ASP A 1 323 ? -2.528 -6.697 10.818 1.00 90.69 323 ASP A N 1
ATOM 2343 C CA . ASP A 1 323 ? -1.821 -5.829 11.758 1.00 90.69 323 ASP A CA 1
ATOM 2344 C C . ASP A 1 323 ? -2.627 -4.575 12.099 1.00 90.69 323 ASP A C 1
ATOM 2346 O O . ASP A 1 323 ? -2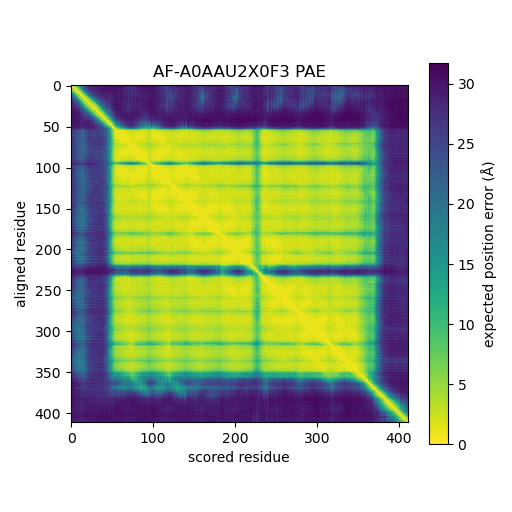.700 -4.207 13.272 1.00 90.69 323 ASP A O 1
ATOM 2350 N N . ARG A 1 324 ? -3.326 -3.978 11.123 1.00 93.81 324 ARG A N 1
ATOM 2351 C CA . ARG A 1 324 ? -4.261 -2.876 11.401 1.00 93.81 324 ARG A CA 1
ATOM 2352 C C . ARG A 1 324 ? -5.403 -3.316 12.319 1.00 93.81 324 ARG A C 1
ATOM 2354 O O . ARG A 1 324 ? -5.694 -2.604 13.277 1.00 93.81 324 ARG A O 1
ATOM 2361 N N . VAL A 1 325 ? -5.993 -4.499 12.104 1.00 96.19 325 VAL A N 1
ATOM 2362 C CA . VAL A 1 325 ? -7.029 -5.049 13.004 1.00 96.19 325 VAL A CA 1
ATOM 2363 C C . VAL A 1 325 ? -6.502 -5.154 14.436 1.00 96.19 325 VAL A C 1
ATOM 2365 O O . VAL A 1 325 ? -7.176 -4.724 15.369 1.00 96.19 325 VAL A O 1
ATOM 2368 N N . ARG A 1 326 ? -5.275 -5.658 14.622 1.00 95.06 326 ARG A N 1
ATOM 2369 C CA . ARG A 1 326 ? -4.638 -5.749 15.948 1.00 95.06 326 ARG A CA 1
ATOM 2370 C C . ARG A 1 326 ? -4.414 -4.377 16.580 1.00 95.06 326 ARG A C 1
ATOM 2372 O O . ARG A 1 326 ? -4.647 -4.222 17.777 1.00 95.06 326 ARG A O 1
ATOM 2379 N N . THR A 1 327 ? -3.993 -3.383 15.798 1.00 95.06 327 THR A N 1
ATOM 2380 C CA . THR A 1 327 ? -3.835 -2.001 16.274 1.00 95.06 327 THR A CA 1
ATOM 2381 C C . THR A 1 327 ? -5.163 -1.414 16.749 1.00 95.06 327 THR A C 1
ATOM 2383 O O . THR A 1 327 ? -5.225 -0.881 17.856 1.00 95.06 327 THR A O 1
ATOM 2386 N N . VAL A 1 328 ? -6.240 -1.553 15.969 1.00 97.44 328 VAL A N 1
ATOM 2387 C CA . VAL A 1 328 ? -7.566 -1.055 16.377 1.00 97.44 328 VAL A CA 1
ATOM 2388 C C . VAL A 1 328 ? -8.082 -1.824 17.589 1.00 97.44 328 VAL A C 1
ATOM 2390 O O . VAL A 1 328 ? -8.570 -1.218 18.540 1.00 97.44 328 VAL A O 1
ATOM 2393 N N . ARG A 1 329 ? -7.890 -3.148 17.628 1.00 97.62 329 ARG A N 1
ATOM 2394 C CA . ARG A 1 329 ? -8.246 -3.954 18.797 1.00 97.62 329 ARG A CA 1
ATOM 2395 C C . ARG A 1 329 ? -7.534 -3.474 20.063 1.00 97.62 329 ARG A C 1
ATOM 2397 O O . ARG A 1 329 ? -8.167 -3.414 21.116 1.00 97.62 329 ARG A O 1
ATOM 2404 N N . ALA A 1 330 ? -6.263 -3.082 19.984 1.00 97.19 330 ALA A N 1
ATOM 2405 C CA . ALA A 1 330 ? -5.553 -2.503 21.124 1.00 97.19 330 ALA A CA 1
ATOM 2406 C C . ALA A 1 330 ? -6.191 -1.180 21.593 1.00 97.19 330 ALA A C 1
ATOM 2408 O O . ALA A 1 330 ? -6.353 -0.976 22.798 1.00 97.19 330 ALA A O 1
ATOM 2409 N N . ALA A 1 331 ? -6.631 -0.319 20.668 1.00 96.00 331 ALA A N 1
ATOM 2410 C CA . ALA A 1 331 ? -7.345 0.920 20.997 1.00 96.00 331 ALA A CA 1
ATOM 2411 C C . ALA A 1 331 ? -8.720 0.676 21.656 1.00 96.00 331 ALA A C 1
ATOM 2413 O O . ALA A 1 331 ? -9.186 1.503 22.437 1.00 96.00 331 ALA A O 1
ATOM 2414 N N . LEU A 1 332 ? -9.338 -0.485 21.410 1.00 98.00 332 LEU A N 1
ATOM 2415 C CA . LEU A 1 332 ? -10.607 -0.907 22.016 1.00 98.00 332 LEU A CA 1
ATOM 2416 C C . LEU A 1 332 ? -10.467 -1.479 23.440 1.00 98.00 332 LEU A C 1
ATOM 2418 O O . LEU A 1 332 ? -11.463 -1.875 24.041 1.00 98.00 332 LEU A O 1
ATOM 2422 N N . SER A 1 333 ? -9.263 -1.489 24.025 1.00 97.19 333 SER A N 1
ATOM 2423 C CA . SER A 1 333 ? -9.028 -1.965 25.402 1.00 97.19 333 SER A CA 1
ATOM 2424 C C . SER A 1 333 ? -9.974 -1.384 26.470 1.00 97.19 333 SER A C 1
ATOM 2426 O O . SER A 1 333 ? -10.366 -2.146 27.354 1.00 97.19 333 SER A O 1
ATOM 2428 N N . PRO A 1 334 ? -10.411 -0.105 26.412 1.00 97.94 334 PRO A N 1
ATOM 2429 C CA . PRO A 1 334 ? -11.382 0.429 27.371 1.00 97.94 334 PRO A CA 1
ATOM 2430 C C . PRO A 1 334 ? -12.745 -0.284 27.382 1.00 97.94 334 PRO A C 1
ATOM 2432 O O . PRO A 1 334 ? -13.487 -0.124 28.345 1.00 97.94 334 PRO A O 1
ATOM 2435 N N . TRP A 1 335 ? -13.068 -1.059 26.343 1.00 98.25 335 TRP A N 1
ATOM 2436 C CA . TRP A 1 335 ? -14.317 -1.815 26.196 1.00 98.25 335 TRP A CA 1
ATOM 2437 C C . TRP A 1 335 ? -14.083 -3.330 26.181 1.00 98.25 335 TRP A C 1
ATOM 2439 O O . TRP A 1 335 ? -14.904 -4.081 25.672 1.00 98.25 335 TRP A O 1
ATOM 2449 N N . ALA A 1 336 ? -12.967 -3.809 26.739 1.00 95.31 336 ALA A N 1
ATOM 2450 C CA . ALA A 1 336 ? -12.613 -5.232 26.713 1.00 95.31 336 ALA A CA 1
ATOM 2451 C C . ALA A 1 336 ? -13.653 -6.166 27.369 1.00 95.31 336 ALA A C 1
ATOM 2453 O O . ALA A 1 336 ? -13.640 -7.359 27.092 1.00 95.31 336 ALA A O 1
ATOM 2454 N N . GLY A 1 337 ? -14.528 -5.644 28.237 1.00 96.31 337 GLY A N 1
ATOM 2455 C CA . GLY A 1 337 ? -15.622 -6.408 28.847 1.00 96.31 337 GLY A CA 1
ATOM 2456 C C . GLY A 1 337 ? -16.881 -6.523 27.983 1.00 96.31 337 GLY A C 1
ATOM 2457 O O . GLY A 1 337 ? -17.803 -7.241 28.360 1.00 96.31 337 GLY A O 1
ATOM 2458 N N . GLU A 1 338 ? -16.942 -5.820 26.851 1.00 98.25 338 GLU A N 1
ATOM 2459 C CA . GLU A 1 338 ? -18.114 -5.813 25.983 1.00 98.25 338 GLU A CA 1
ATOM 2460 C C . GLU A 1 338 ? -18.150 -7.037 25.068 1.00 98.25 338 GLU A C 1
ATOM 2462 O O . GLU A 1 338 ? -17.129 -7.487 24.537 1.00 98.25 338 GLU A O 1
ATOM 2467 N N . ARG A 1 339 ? -19.361 -7.547 24.825 1.00 97.62 339 ARG A N 1
ATOM 2468 C CA . ARG A 1 339 ? -19.583 -8.760 24.027 1.00 97.62 339 ARG A CA 1
ATOM 2469 C C . ARG A 1 339 ? -18.978 -8.665 22.623 1.00 97.62 339 ARG A C 1
ATOM 2471 O O . ARG A 1 339 ? -18.324 -9.604 22.184 1.00 97.62 339 ARG A O 1
ATOM 2478 N N . PHE A 1 340 ? -19.166 -7.540 21.936 1.00 96.81 340 PHE A N 1
ATOM 2479 C CA . PHE A 1 340 ? -18.663 -7.348 20.572 1.00 96.81 340 PHE A CA 1
ATOM 2480 C C . PHE A 1 340 ? -17.122 -7.346 20.498 1.00 96.81 340 PHE A C 1
ATOM 2482 O O . PHE A 1 340 ? -16.556 -7.693 19.464 1.00 96.81 340 PHE A O 1
ATOM 2489 N N . VAL A 1 341 ? -16.420 -7.003 21.589 1.00 97.81 341 VAL A N 1
ATOM 2490 C CA . VAL A 1 341 ? -14.950 -7.090 21.648 1.00 97.81 341 VAL A CA 1
ATOM 2491 C C . VAL A 1 341 ? -14.507 -8.532 21.878 1.00 97.81 341 VAL A C 1
ATOM 2493 O O . VAL A 1 341 ? -13.554 -8.982 21.243 1.00 97.81 341 VAL A O 1
ATOM 2496 N N . ALA A 1 342 ? -15.216 -9.270 22.735 1.00 96.94 342 ALA A N 1
ATOM 2497 C CA . ALA A 1 342 ? -14.953 -10.690 22.960 1.00 96.94 342 ALA A CA 1
ATOM 2498 C C . ALA A 1 342 ? -15.141 -11.520 21.674 1.00 96.94 342 ALA A C 1
ATOM 2500 O O . ALA A 1 342 ? -14.282 -12.327 21.332 1.00 96.94 342 ALA A O 1
ATOM 2501 N N . GLU A 1 343 ? -16.204 -11.261 20.903 1.00 96.25 343 GLU A N 1
ATOM 2502 C CA . GLU A 1 343 ? -16.449 -11.929 19.612 1.00 96.25 343 GLU A CA 1
ATOM 2503 C C . GLU A 1 343 ? -15.335 -11.648 18.583 1.00 96.25 343 GLU A C 1
ATOM 2505 O O . GLU A 1 343 ? -14.937 -12.531 17.814 1.00 96.25 343 GLU A O 1
ATOM 2510 N N . LEU A 1 344 ? -14.785 -10.429 18.578 1.00 96.62 344 LEU A N 1
ATOM 2511 C CA . LEU A 1 344 ? -13.625 -10.078 17.759 1.00 96.62 344 LEU A CA 1
ATOM 2512 C C . LEU A 1 344 ? -12.358 -10.836 18.196 1.00 96.62 344 LEU A C 1
ATOM 2514 O O . LEU A 1 344 ? -11.607 -11.316 17.339 1.00 96.62 344 LEU A O 1
ATOM 2518 N N . ASP A 1 345 ? -12.122 -10.962 19.504 1.00 96.06 345 ASP A N 1
ATOM 2519 C CA . ASP A 1 345 ? -10.979 -11.696 20.062 1.00 96.06 345 ASP A CA 1
ATOM 2520 C C . ASP A 1 345 ? -11.028 -13.187 19.719 1.00 96.06 345 ASP A C 1
ATOM 2522 O O . ASP A 1 345 ? -10.024 -13.744 19.259 1.00 96.06 345 ASP A O 1
ATOM 2526 N N . ASP A 1 346 ? -12.200 -13.810 19.856 1.00 94.56 346 ASP A N 1
ATOM 2527 C CA . ASP A 1 346 ? -12.421 -15.210 19.486 1.00 94.56 346 ASP A CA 1
ATOM 2528 C C . ASP A 1 346 ? -12.067 -15.450 18.014 1.00 94.56 346 ASP A C 1
ATOM 2530 O O . ASP A 1 346 ? -11.375 -16.414 17.662 1.00 94.56 346 ASP A O 1
ATOM 2534 N N . ARG A 1 347 ? -12.469 -14.523 17.138 1.00 92.94 347 ARG A N 1
ATOM 2535 C CA . ARG A 1 347 ? -12.174 -14.614 15.707 1.00 92.94 347 ARG A CA 1
ATOM 2536 C C . ARG A 1 347 ? -10.687 -14.432 15.398 1.00 92.94 347 ARG A C 1
ATOM 2538 O O . ARG A 1 347 ? -10.134 -15.170 14.580 1.00 92.94 347 ARG A O 1
ATOM 2545 N N . LEU A 1 348 ? -10.011 -13.498 16.068 1.00 91.12 348 LEU A N 1
ATOM 2546 C CA . LEU A 1 348 ? -8.560 -13.317 15.939 1.00 91.12 348 LEU A CA 1
ATOM 2547 C C . LEU A 1 348 ? -7.782 -14.558 16.412 1.00 91.12 348 LEU A C 1
ATOM 2549 O O . LEU A 1 348 ? -6.801 -14.951 15.769 1.00 91.12 348 LEU A O 1
ATOM 2553 N N . ALA A 1 349 ? -8.229 -15.201 17.493 1.00 88.94 349 ALA A N 1
ATOM 2554 C CA . ALA A 1 349 ? -7.639 -16.437 18.004 1.00 88.94 349 ALA A CA 1
ATOM 2555 C C . ALA A 1 349 ? -7.848 -17.623 17.043 1.00 88.94 349 ALA A C 1
ATOM 2557 O O . ALA A 1 349 ? -6.906 -18.382 16.768 1.00 88.94 349 ALA A O 1
ATOM 2558 N N . ALA A 1 350 ? -9.051 -17.752 16.474 1.00 86.56 350 ALA A N 1
ATOM 2559 C CA . ALA A 1 350 ? -9.358 -18.756 15.457 1.00 86.56 350 ALA A CA 1
ATOM 2560 C C . ALA A 1 350 ? -8.483 -18.573 14.203 1.00 86.56 350 ALA A C 1
ATOM 2562 O O . ALA A 1 350 ? -7.824 -19.519 13.763 1.00 86.56 350 ALA A O 1
ATOM 2563 N N . GLY A 1 351 ? -8.379 -17.342 13.691 1.00 80.38 351 GLY A N 1
ATOM 2564 C CA . GLY A 1 351 ? -7.541 -17.017 12.535 1.00 80.38 351 GLY A CA 1
ATOM 2565 C C . GLY A 1 351 ? -6.050 -17.291 12.769 1.00 80.38 351 GLY A C 1
ATOM 2566 O O . GLY A 1 351 ? -5.368 -17.817 11.889 1.00 80.38 351 GLY A O 1
ATOM 2567 N N . HIS A 1 352 ? -5.533 -17.010 13.972 1.00 72.19 352 HIS A N 1
ATOM 2568 C CA . HIS A 1 352 ? -4.151 -17.350 14.333 1.00 72.19 352 HIS A CA 1
ATOM 2569 C C . HIS A 1 352 ? -3.900 -18.865 14.328 1.00 72.19 352 HIS A C 1
ATOM 2571 O O . HIS A 1 352 ? -2.845 -19.328 13.883 1.00 72.19 352 HIS A O 1
ATOM 2577 N N . THR A 1 353 ? -4.872 -19.640 14.808 1.00 66.88 353 THR A N 1
ATOM 2578 C CA . THR A 1 353 ? -4.796 -21.105 14.836 1.00 66.88 353 THR A CA 1
ATOM 2579 C C . THR A 1 353 ? -4.790 -21.682 13.423 1.00 66.88 353 THR A C 1
ATOM 2581 O O . THR A 1 353 ? -3.966 -22.545 13.119 1.00 66.88 353 THR A O 1
ATOM 2584 N N . GLU A 1 354 ? -5.644 -21.164 12.542 1.00 68.50 354 GLU A N 1
ATOM 2585 C CA . GLU A 1 354 ? -5.717 -21.597 11.147 1.00 68.50 354 GLU A CA 1
ATOM 2586 C C . GLU A 1 354 ? -4.445 -21.234 10.367 1.00 68.50 354 GLU A C 1
ATOM 2588 O O . GLU A 1 354 ? -3.875 -22.075 9.671 1.00 68.50 354 GLU A O 1
ATOM 2593 N N . ALA A 1 355 ? -3.909 -20.026 10.565 1.00 67.81 355 ALA A N 1
ATOM 2594 C CA . ALA A 1 355 ? -2.649 -19.605 9.950 1.00 67.81 355 ALA A CA 1
ATOM 2595 C C . ALA A 1 355 ? -1.455 -20.496 10.345 1.00 67.81 355 ALA A C 1
ATOM 2597 O O . ALA A 1 355 ? -0.543 -20.693 9.546 1.00 67.81 355 ALA A O 1
ATOM 2598 N N . ARG A 1 356 ? -1.457 -21.066 11.560 1.00 59.69 356 ARG A N 1
ATOM 2599 C CA . ARG A 1 356 ? -0.442 -22.042 11.999 1.00 59.69 356 ARG A CA 1
ATOM 2600 C C . ARG A 1 356 ? -0.616 -23.428 11.374 1.00 59.69 356 ARG A C 1
ATOM 2602 O O . ARG A 1 356 ? 0.358 -24.175 11.325 1.00 59.69 356 ARG A O 1
ATOM 2609 N N . ARG A 1 357 ? -1.834 -23.786 10.956 1.00 59.62 357 ARG A N 1
ATOM 2610 C CA . ARG A 1 357 ? -2.158 -25.079 10.328 1.00 59.62 357 ARG A CA 1
ATOM 2611 C C . ARG A 1 357 ? -1.937 -25.076 8.822 1.00 59.62 357 ARG A C 1
ATOM 2613 O O . ARG A 1 357 ? -1.645 -26.133 8.267 1.00 59.62 357 ARG A O 1
ATOM 2620 N N . ARG A 1 358 ? -2.058 -23.916 8.166 1.00 61.38 358 ARG A N 1
ATOM 2621 C CA . ARG A 1 358 ? -1.739 -23.785 6.740 1.00 61.38 358 ARG A CA 1
ATOM 2622 C C . ARG A 1 358 ? -0.282 -24.206 6.501 1.00 61.38 358 ARG A C 1
ATOM 2624 O O . ARG A 1 358 ? 0.594 -23.806 7.276 1.00 61.38 358 ARG A O 1
ATOM 2631 N N . PRO A 1 359 ? -0.003 -25.011 5.458 1.00 50.91 359 PRO A N 1
ATOM 2632 C CA . PRO A 1 359 ? 1.368 -25.347 5.105 1.00 50.91 359 PRO A CA 1
ATOM 2633 C C . PRO A 1 359 ? 2.139 -24.042 4.923 1.00 50.91 359 PRO A C 1
ATOM 2635 O O . PRO A 1 359 ? 1.674 -23.137 4.225 1.00 50.91 359 PRO A O 1
ATOM 2638 N N . ARG A 1 360 ? 3.297 -23.916 5.587 1.00 50.59 360 ARG A N 1
ATOM 2639 C CA . ARG A 1 360 ? 4.180 -22.779 5.322 1.00 50.59 360 ARG A CA 1
ATOM 2640 C C . ARG A 1 360 ? 4.425 -22.755 3.812 1.00 50.59 360 ARG A C 1
ATOM 2642 O O . ARG A 1 360 ? 4.686 -23.828 3.259 1.00 50.59 360 ARG A O 1
ATOM 2649 N N . PRO A 1 361 ? 4.343 -21.585 3.149 1.00 50.97 361 PRO A N 1
ATOM 2650 C CA . PRO A 1 361 ? 4.817 -21.490 1.776 1.00 50.97 361 PRO A CA 1
ATOM 2651 C C . PRO A 1 361 ? 6.215 -22.111 1.729 1.00 50.97 361 PRO A C 1
ATOM 2653 O O . PRO A 1 361 ? 6.958 -21.972 2.711 1.00 50.97 361 PRO A O 1
ATOM 2656 N N . GLU A 1 362 ? 6.540 -22.836 0.647 1.00 52.19 362 GLU A N 1
ATOM 2657 C CA . GLU A 1 362 ? 7.888 -23.394 0.464 1.00 52.19 362 GLU A CA 1
ATOM 2658 C C . GLU A 1 362 ? 8.918 -22.360 0.922 1.00 52.19 362 GLU A C 1
ATOM 2660 O O . GLU A 1 362 ? 8.727 -21.175 0.617 1.00 52.19 362 GLU A O 1
ATOM 2665 N N . PRO A 1 363 ? 9.953 -22.753 1.685 1.00 49.47 363 PRO A N 1
ATOM 2666 C CA . PRO A 1 363 ? 10.898 -21.803 2.241 1.00 49.47 363 PRO A CA 1
ATOM 2667 C C . PRO A 1 363 ? 11.534 -20.991 1.109 1.00 49.47 363 PRO A C 1
ATOM 2669 O O . PRO A 1 363 ? 12.511 -21.381 0.484 1.00 49.47 363 PRO A O 1
ATOM 2672 N N . VAL A 1 364 ? 10.993 -19.793 0.878 1.00 50.16 364 VAL A N 1
ATOM 2673 C CA . VAL A 1 364 ? 11.550 -18.794 -0.046 1.00 50.16 364 VAL A CA 1
ATOM 2674 C C . VAL A 1 364 ? 12.939 -18.352 0.448 1.00 50.16 364 VAL A C 1
ATOM 2676 O O . VAL A 1 364 ? 13.696 -17.735 -0.292 1.00 50.16 364 VAL A O 1
ATOM 2679 N N . GLN A 1 365 ? 13.276 -18.695 1.699 1.00 46.06 365 GLN A N 1
ATOM 2680 C CA . GLN A 1 365 ? 14.584 -18.542 2.336 1.00 46.06 365 GLN A CA 1
ATOM 2681 C C . GLN A 1 365 ? 15.699 -19.337 1.635 1.00 46.06 365 GLN A C 1
ATOM 2683 O O . GLN A 1 365 ? 16.845 -18.911 1.707 1.00 46.06 365 GLN A O 1
ATOM 2688 N N . ASP A 1 366 ? 15.366 -20.404 0.900 1.00 46.56 366 ASP A N 1
ATOM 2689 C CA . ASP A 1 366 ? 16.339 -21.237 0.170 1.00 46.56 366 ASP A CA 1
ATOM 2690 C C . ASP A 1 366 ? 16.394 -20.931 -1.325 1.00 46.56 366 ASP A C 1
ATOM 2692 O O . ASP A 1 366 ? 17.009 -21.656 -2.108 1.00 46.56 366 ASP A O 1
ATOM 2696 N N . LEU A 1 367 ? 15.718 -19.870 -1.755 1.00 48.78 367 LEU A N 1
ATOM 2697 C CA . LEU A 1 367 ? 15.709 -19.506 -3.149 1.00 48.78 367 LEU A CA 1
ATOM 2698 C C . LEU A 1 367 ? 16.655 -18.320 -3.399 1.00 48.78 367 LEU A C 1
ATOM 2700 O O . LEU A 1 367 ? 16.200 -17.173 -3.315 1.00 48.78 367 LEU A O 1
ATOM 2704 N N . PRO A 1 368 ? 17.942 -18.571 -3.709 1.00 52.50 368 PRO A N 1
ATOM 2705 C CA . PRO A 1 368 ? 18.936 -17.520 -3.882 1.00 52.50 368 PRO A CA 1
ATOM 2706 C C . PRO A 1 368 ? 18.460 -16.516 -4.933 1.00 52.50 368 PRO A C 1
ATOM 2708 O O . PRO A 1 368 ? 18.031 -16.894 -6.027 1.00 52.50 368 PRO A O 1
ATOM 2711 N N . VAL A 1 369 ? 18.495 -15.230 -4.589 1.00 55.75 369 VAL A N 1
ATOM 2712 C CA . VAL A 1 369 ? 18.464 -14.168 -5.597 1.00 55.75 369 VAL A CA 1
ATOM 2713 C C . VAL A 1 369 ? 19.807 -14.254 -6.327 1.00 55.75 369 VAL A C 1
ATOM 2715 O O . VAL A 1 369 ? 20.821 -14.425 -5.651 1.00 55.75 369 VAL A O 1
ATOM 2718 N N . PRO A 1 370 ? 19.842 -14.248 -7.672 1.00 53.69 370 PRO A N 1
ATOM 2719 C CA . PRO A 1 370 ? 21.115 -14.213 -8.380 1.00 53.69 370 PRO A CA 1
ATOM 2720 C C . PRO A 1 370 ? 21.921 -13.009 -7.890 1.00 53.69 370 PRO A C 1
ATOM 2722 O O . PRO A 1 370 ? 21.348 -11.929 -7.736 1.00 53.69 370 PRO A O 1
ATOM 2725 N N . ASP A 1 371 ? 23.213 -13.214 -7.617 1.00 49.56 371 ASP A N 1
ATOM 2726 C CA . ASP A 1 371 ? 24.101 -12.129 -7.206 1.00 49.56 371 ASP A CA 1
ATOM 2727 C C . ASP A 1 371 ? 23.947 -10.964 -8.193 1.00 49.56 371 ASP A C 1
ATOM 2729 O O . ASP A 1 371 ? 23.921 -11.200 -9.411 1.00 49.56 371 ASP A O 1
ATOM 2733 N N . PRO A 1 372 ? 23.795 -9.719 -7.710 1.00 44.56 372 PRO A N 1
ATOM 2734 C CA . PRO A 1 372 ? 23.755 -8.577 -8.598 1.00 44.56 372 PRO A CA 1
ATOM 2735 C C . PRO A 1 372 ? 25.058 -8.567 -9.396 1.00 44.56 372 PRO A C 1
ATOM 2737 O O . PRO A 1 372 ? 26.141 -8.403 -8.839 1.00 44.56 372 PRO A O 1
ATOM 2740 N N . VAL A 1 373 ? 24.958 -8.734 -10.716 1.00 44.00 373 VAL A N 1
ATOM 2741 C CA . VAL A 1 373 ? 26.041 -8.366 -11.631 1.00 44.00 373 VAL A CA 1
ATOM 2742 C C . VAL A 1 373 ? 26.007 -6.844 -11.724 1.00 44.00 373 VAL A C 1
ATOM 2744 O O . VAL A 1 373 ? 25.531 -6.270 -12.696 1.00 44.00 373 VAL A O 1
ATOM 2747 N N . LEU A 1 374 ? 26.404 -6.191 -10.640 1.00 45.19 374 LEU A N 1
ATOM 2748 C CA . LEU A 1 374 ? 26.650 -4.764 -10.596 1.00 45.19 374 LEU A CA 1
ATOM 2749 C C . LEU A 1 374 ? 28.111 -4.604 -10.214 1.00 45.19 374 LEU A C 1
ATOM 2751 O O . LEU A 1 374 ? 28.519 -4.980 -9.114 1.00 45.19 374 LEU A O 1
ATOM 2755 N N . ASP A 1 375 ? 28.890 -4.035 -11.127 1.00 33.62 375 ASP A N 1
ATOM 2756 C CA . ASP A 1 375 ? 30.115 -3.371 -10.714 1.00 33.62 375 ASP A CA 1
ATOM 2757 C C . ASP A 1 375 ? 29.740 -2.326 -9.647 1.00 33.62 375 ASP A C 1
ATOM 2759 O O . ASP A 1 375 ? 28.703 -1.661 -9.773 1.00 33.62 375 ASP A O 1
ATOM 2763 N N . PRO A 1 376 ? 30.520 -2.201 -8.562 1.00 32.00 376 PRO A N 1
ATOM 2764 C CA . PRO A 1 376 ? 30.193 -1.291 -7.477 1.00 32.00 376 PRO A CA 1
ATOM 2765 C C . PRO A 1 376 ? 30.014 0.132 -8.011 1.00 32.00 376 PRO A C 1
ATOM 2767 O O . PRO A 1 376 ? 30.837 0.630 -8.782 1.00 32.00 376 PRO A O 1
ATOM 2770 N N . VAL A 1 377 ? 28.947 0.800 -7.560 1.00 38.62 377 VAL A N 1
ATOM 2771 C CA . VAL A 1 377 ? 28.794 2.251 -7.715 1.00 38.62 377 VAL A CA 1
ATOM 2772 C C . VAL A 1 377 ? 30.079 2.894 -7.183 1.00 38.62 377 VAL A C 1
ATOM 2774 O O . VAL A 1 377 ? 30.466 2.582 -6.053 1.00 38.62 377 VAL A O 1
ATOM 2777 N N . PRO A 1 378 ? 30.776 3.743 -7.960 1.00 34.56 378 PRO A N 1
ATOM 2778 C CA . PRO A 1 378 ? 31.999 4.360 -7.479 1.00 34.56 378 PRO A CA 1
ATOM 2779 C C . PRO A 1 378 ? 31.686 5.177 -6.224 1.00 34.56 378 PRO A C 1
ATOM 2781 O O . PRO A 1 378 ? 30.849 6.080 -6.251 1.00 34.56 378 PRO A O 1
ATOM 2784 N N . GLU A 1 379 ? 32.364 4.832 -5.128 1.00 35.91 379 GLU A N 1
ATOM 2785 C CA . GLU A 1 379 ? 32.426 5.637 -3.908 1.00 35.91 379 GLU A CA 1
ATOM 2786 C C . GLU A 1 379 ? 32.663 7.110 -4.282 1.00 35.91 379 GLU A C 1
ATOM 2788 O O . GLU A 1 379 ? 33.481 7.393 -5.172 1.00 35.91 379 GLU A O 1
ATOM 2793 N N . PRO A 1 380 ? 31.989 8.072 -3.627 1.00 36.91 380 PRO A N 1
ATOM 2794 C CA . PRO A 1 380 ? 32.313 9.473 -3.822 1.00 36.91 380 PRO A CA 1
ATOM 2795 C C . PRO A 1 380 ? 33.786 9.657 -3.462 1.00 36.91 380 PRO A C 1
ATOM 2797 O O . PRO A 1 380 ? 34.201 9.401 -2.333 1.00 36.91 380 PRO A O 1
ATOM 2800 N N . VAL A 1 381 ? 34.589 10.066 -4.446 1.00 39.16 381 VAL A N 1
ATOM 2801 C CA . VAL A 1 381 ? 36.024 10.294 -4.279 1.00 39.16 381 VAL A CA 1
ATOM 2802 C C . VAL A 1 381 ? 36.215 11.408 -3.251 1.00 39.16 381 VAL A C 1
ATOM 2804 O O . VAL A 1 381 ? 36.210 12.594 -3.577 1.00 39.16 381 VAL A O 1
ATOM 2807 N N . SER A 1 382 ? 36.376 11.024 -1.989 1.00 46.19 382 SER A N 1
ATOM 2808 C CA . SER A 1 382 ? 36.861 11.908 -0.943 1.00 46.19 382 SER A CA 1
ATOM 2809 C C . SER A 1 382 ? 38.337 12.176 -1.225 1.00 46.19 382 SER A C 1
ATOM 2811 O O . SER A 1 382 ? 39.150 11.253 -1.223 1.00 46.19 382 SER A O 1
ATOM 2813 N N . GLY A 1 383 ? 38.684 13.434 -1.511 1.00 46.75 383 GLY A N 1
ATOM 2814 C CA . GLY A 1 383 ? 40.082 13.874 -1.513 1.00 46.75 383 GLY A CA 1
ATOM 2815 C C . GLY A 1 383 ? 40.652 14.423 -2.820 1.00 46.75 383 GLY A C 1
ATOM 2816 O O . GLY A 1 383 ? 41.834 14.217 -3.086 1.00 46.75 383 GLY A O 1
ATOM 2817 N N . ARG A 1 384 ? 39.890 15.189 -3.610 1.00 42.09 384 ARG A N 1
ATOM 2818 C CA . ARG A 1 384 ? 40.512 16.217 -4.467 1.00 42.09 384 ARG A CA 1
ATOM 2819 C C . ARG A 1 384 ? 40.215 17.610 -3.909 1.00 42.09 384 ARG A C 1
ATOM 2821 O O . ARG A 1 384 ? 39.044 17.898 -3.666 1.00 42.09 384 ARG A O 1
ATOM 2828 N N . PRO A 1 385 ? 41.232 18.466 -3.690 1.00 39.25 385 PRO A N 1
ATOM 2829 C CA . PRO A 1 385 ? 40.997 19.848 -3.300 1.00 39.25 385 PRO A CA 1
ATOM 2830 C C . PRO A 1 385 ? 40.182 20.539 -4.392 1.00 39.25 385 PRO A C 1
ATOM 2832 O O . PRO A 1 385 ? 40.499 20.413 -5.576 1.00 39.25 385 PRO A O 1
ATOM 2835 N N . VAL A 1 386 ? 39.136 21.255 -3.990 1.00 48.91 386 VAL A N 1
ATOM 2836 C CA . VAL A 1 386 ? 38.458 22.222 -4.855 1.00 48.91 386 VAL A CA 1
ATOM 2837 C C . VAL A 1 386 ? 39.489 23.307 -5.192 1.00 48.91 386 VAL A C 1
ATOM 2839 O O . VAL A 1 386 ? 40.071 23.860 -4.259 1.00 48.91 386 VAL A O 1
ATOM 2842 N N . PRO A 1 387 ? 39.788 23.595 -6.470 1.00 51.16 387 PRO A N 1
ATOM 2843 C CA . PRO A 1 387 ? 40.627 24.739 -6.801 1.00 51.16 387 PRO A CA 1
ATOM 2844 C C . PRO A 1 387 ? 39.896 26.026 -6.407 1.00 51.16 387 PRO A C 1
ATOM 2846 O O . PRO A 1 387 ? 38.692 26.149 -6.644 1.00 51.16 387 PRO A O 1
ATOM 2849 N N . ASP A 1 388 ? 40.625 26.965 -5.803 1.00 49.56 388 ASP A N 1
ATOM 2850 C CA . ASP A 1 388 ? 40.090 28.271 -5.421 1.00 49.56 388 ASP A CA 1
ATOM 2851 C C . ASP A 1 388 ? 39.381 28.949 -6.608 1.00 49.56 388 ASP A C 1
ATOM 2853 O O . ASP A 1 388 ? 39.840 28.840 -7.754 1.00 49.56 388 ASP A O 1
ATOM 2857 N N . PRO A 1 389 ? 38.266 29.660 -6.369 1.00 47.19 389 PRO A N 1
ATOM 2858 C CA . PRO A 1 389 ? 37.563 30.364 -7.427 1.00 47.19 389 PRO A CA 1
ATOM 2859 C C . PRO A 1 389 ? 38.473 31.432 -8.043 1.00 47.19 389 PRO A C 1
ATOM 2861 O O . PRO A 1 389 ? 38.928 32.358 -7.372 1.00 47.19 389 PRO A O 1
ATOM 2864 N N . VAL A 1 390 ? 38.711 31.316 -9.350 1.00 57.25 390 VAL A N 1
ATOM 2865 C CA . VAL A 1 390 ? 39.346 32.370 -10.147 1.00 57.25 390 VAL A CA 1
ATOM 2866 C C . VAL A 1 390 ? 38.434 33.606 -10.105 1.00 57.25 390 VAL A C 1
ATOM 2868 O O . VAL A 1 390 ? 37.238 33.467 -10.381 1.00 57.25 390 VAL A O 1
ATOM 2871 N N . PRO A 1 391 ? 38.944 34.810 -9.782 1.00 45.03 391 PRO A N 1
ATOM 2872 C CA . PRO A 1 391 ? 38.131 36.018 -9.796 1.00 45.03 391 PRO A CA 1
ATOM 2873 C C . PRO A 1 391 ? 37.594 36.262 -11.210 1.00 45.03 391 PRO A C 1
ATOM 2875 O O . PRO A 1 391 ? 38.363 36.325 -12.170 1.00 45.03 391 PRO A O 1
ATOM 2878 N N . GLY A 1 392 ? 36.273 36.390 -11.339 1.00 55.25 392 GLY A N 1
ATOM 2879 C CA . GLY A 1 392 ? 35.647 36.804 -12.591 1.00 55.25 392 GLY A CA 1
ATOM 2880 C C . GLY A 1 392 ? 36.066 38.231 -12.980 1.00 55.25 392 GLY A C 1
ATOM 2881 O O . GLY A 1 392 ? 36.402 39.031 -12.101 1.00 55.25 392 GLY A O 1
ATOM 2882 N N . PRO A 1 393 ? 36.059 38.572 -14.280 1.00 55.97 393 PRO A N 1
ATOM 2883 C CA . PRO A 1 393 ? 36.371 39.923 -14.730 1.00 55.97 393 PRO A CA 1
ATOM 2884 C C . PRO A 1 393 ? 35.367 40.935 -14.159 1.00 55.97 393 PRO A C 1
ATOM 2886 O O . PRO A 1 393 ? 34.180 40.640 -14.010 1.00 55.97 393 PRO A O 1
ATOM 2889 N N . ALA A 1 394 ? 35.867 42.128 -13.831 1.00 51.16 394 ALA A N 1
ATOM 2890 C CA . ALA A 1 394 ? 35.076 43.228 -13.290 1.00 51.16 394 ALA A CA 1
ATOM 2891 C C . ALA A 1 394 ? 33.898 43.599 -14.219 1.00 51.16 394 ALA A C 1
ATOM 2893 O O . ALA A 1 394 ? 34.038 43.513 -15.442 1.00 51.16 394 ALA A O 1
ATOM 2894 N N . PRO A 1 395 ? 32.745 44.017 -13.666 1.00 48.62 395 PRO A N 1
ATOM 2895 C CA . PRO A 1 395 ? 31.574 44.353 -14.463 1.00 48.62 395 PRO A CA 1
ATOM 2896 C C . PRO A 1 395 ? 31.798 45.609 -15.316 1.00 48.62 395 PRO A C 1
ATOM 2898 O O . PRO A 1 395 ? 32.314 46.625 -14.852 1.00 48.62 395 PRO A O 1
ATOM 2901 N N . ASP A 1 396 ? 31.364 45.508 -16.568 1.00 50.47 396 ASP A N 1
ATOM 2902 C CA . ASP A 1 396 ? 31.384 46.543 -17.601 1.00 50.47 396 ASP A CA 1
ATOM 2903 C C . ASP A 1 396 ? 30.400 47.685 -17.236 1.00 50.47 396 ASP A C 1
ATOM 2905 O O . ASP A 1 396 ? 29.214 47.410 -17.015 1.00 50.47 396 ASP A O 1
ATOM 2909 N N . PRO A 1 397 ? 30.824 48.962 -17.142 1.00 49.31 397 PRO A N 1
ATOM 2910 C CA . PRO A 1 397 ? 30.030 50.026 -16.514 1.00 49.31 397 PRO A CA 1
ATOM 2911 C C . PRO A 1 397 ? 28.847 50.565 -17.347 1.00 49.31 397 PRO A C 1
ATOM 2913 O O . PRO A 1 397 ? 28.328 51.632 -17.030 1.00 49.31 397 PRO A O 1
ATOM 2916 N N . VAL A 1 398 ? 28.385 49.872 -18.397 1.00 53.34 398 VAL A N 1
ATOM 2917 C CA . VAL A 1 398 ? 27.419 50.447 -19.365 1.00 53.34 398 VAL A CA 1
ATOM 2918 C C . VAL A 1 398 ? 26.068 49.714 -19.454 1.00 53.34 398 VAL A C 1
ATOM 2920 O O . VAL A 1 398 ? 25.155 50.181 -20.130 1.00 53.34 398 VAL A O 1
ATOM 2923 N N . ARG A 1 399 ? 25.830 48.617 -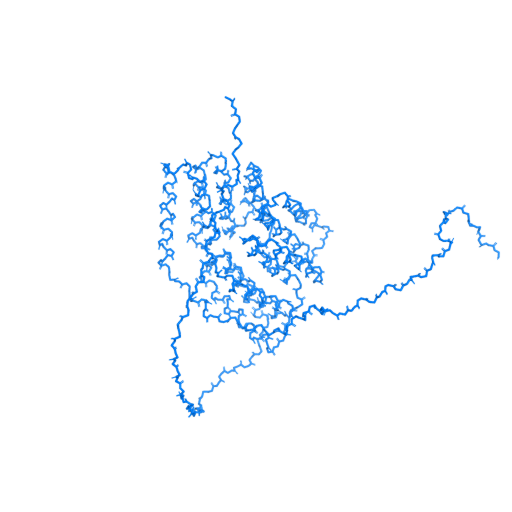18.724 1.00 51.53 399 ARG A N 1
ATOM 2924 C CA . ARG A 1 399 ? 24.500 47.962 -18.718 1.00 51.53 399 ARG A CA 1
ATOM 2925 C C . ARG A 1 399 ? 23.662 48.349 -17.503 1.00 51.53 399 ARG A C 1
ATOM 2927 O O . ARG A 1 399 ? 23.513 47.572 -16.567 1.00 51.53 399 ARG A O 1
ATOM 2934 N N . GLY A 1 400 ? 23.095 49.553 -17.544 1.00 51.84 400 GLY A N 1
ATOM 2935 C CA . GLY A 1 400 ? 22.206 50.042 -16.488 1.00 51.84 400 GLY A CA 1
ATOM 2936 C C . GLY A 1 400 ? 21.468 51.348 -16.787 1.00 51.84 400 GLY A C 1
ATOM 2937 O O . GLY A 1 400 ? 21.228 52.106 -15.853 1.00 51.84 400 GLY A O 1
ATOM 2938 N N . LEU A 1 401 ? 21.112 51.638 -18.045 1.00 45.38 401 LEU A N 1
ATOM 2939 C CA . LEU A 1 401 ? 20.279 52.802 -18.382 1.00 45.38 401 LEU A CA 1
ATOM 2940 C C . LEU A 1 401 ? 18.906 52.371 -18.941 1.00 45.38 401 LEU A C 1
ATOM 2942 O O . LEU A 1 401 ? 18.853 51.450 -19.760 1.00 45.38 401 LEU A O 1
ATOM 2946 N N . PRO A 1 402 ? 17.797 52.999 -18.499 1.00 45.00 402 PRO A N 1
ATOM 2947 C CA . PRO A 1 402 ? 16.452 52.731 -19.005 1.00 45.00 402 PRO A CA 1
ATOM 2948 C C . PRO A 1 402 ? 16.272 53.209 -20.456 1.00 45.00 402 PRO A C 1
ATOM 2950 O O . PRO A 1 402 ? 16.889 54.174 -20.899 1.00 45.00 402 PRO A O 1
ATOM 2953 N N . ALA A 1 403 ? 15.405 52.513 -21.195 1.00 50.84 403 ALA A N 1
ATOM 2954 C CA . ALA A 1 403 ? 15.166 52.675 -22.629 1.00 50.84 403 ALA A CA 1
ATOM 2955 C C . ALA A 1 403 ? 14.358 53.940 -22.993 1.00 50.84 403 ALA A C 1
ATOM 2957 O O . ALA A 1 403 ? 13.232 53.836 -23.478 1.00 50.84 403 ALA A O 1
ATOM 2958 N N . SER A 1 404 ? 14.918 55.132 -22.774 1.00 49.38 404 SER A N 1
ATOM 2959 C CA . SER A 1 404 ? 14.271 56.389 -23.183 1.00 49.38 404 SER A CA 1
ATOM 2960 C C . SER A 1 404 ? 15.203 57.477 -23.725 1.00 49.38 404 SER A C 1
ATOM 2962 O O . SER A 1 404 ? 14.776 58.619 -23.755 1.00 49.38 404 SER A O 1
ATOM 2964 N N . ASP A 1 405 ? 16.422 57.157 -24.178 1.00 53.69 405 ASP A N 1
ATOM 2965 C CA . ASP A 1 405 ? 17.308 58.122 -24.861 1.00 53.69 405 ASP A CA 1
ATOM 2966 C C . ASP A 1 405 ? 18.337 57.425 -25.779 1.00 53.69 405 ASP A C 1
ATOM 2968 O O . ASP A 1 405 ? 19.521 57.325 -25.461 1.00 53.69 405 ASP A O 1
ATOM 2972 N N . LEU A 1 406 ? 17.910 56.937 -26.948 1.00 51.06 406 LEU A N 1
ATOM 2973 C CA . LEU A 1 406 ? 18.834 56.661 -28.058 1.00 51.06 406 LEU A CA 1
ATOM 2974 C C . LEU A 1 406 ? 18.281 57.271 -29.359 1.00 51.06 406 LEU A C 1
ATOM 2976 O O . LEU A 1 406 ? 17.097 57.087 -29.642 1.00 51.06 406 LEU A O 1
ATOM 2980 N N . PRO A 1 407 ? 19.101 58.009 -30.133 1.00 51.19 407 PRO A N 1
ATOM 2981 C CA . PRO A 1 407 ? 18.663 58.687 -31.348 1.00 51.19 407 PRO A CA 1
ATOM 2982 C C . PRO A 1 407 ? 18.504 57.722 -32.535 1.00 51.19 407 PRO A C 1
ATOM 2984 O O . PRO A 1 407 ? 19.217 56.725 -32.653 1.00 51.19 407 PRO A O 1
ATOM 2987 N N . ASP A 1 408 ? 17.556 58.060 -33.407 1.00 52.47 408 ASP A N 1
ATOM 2988 C CA . ASP A 1 408 ? 17.112 57.312 -34.590 1.00 52.47 408 ASP A CA 1
ATOM 2989 C C . ASP A 1 408 ? 18.206 57.231 -35.683 1.00 52.47 408 ASP A C 1
ATOM 2991 O O . ASP A 1 408 ? 18.748 58.274 -36.068 1.00 52.47 408 ASP A O 1
ATOM 2995 N N . PRO A 1 409 ? 18.570 56.041 -36.206 1.00 50.03 409 PRO A N 1
ATOM 2996 C CA . PRO A 1 409 ? 19.590 55.924 -37.238 1.00 50.03 409 PRO A CA 1
ATOM 2997 C C . PRO A 1 409 ? 18.979 56.011 -38.646 1.00 50.03 409 PRO A C 1
ATOM 2999 O O . PRO A 1 409 ? 18.646 54.999 -39.264 1.00 50.03 409 PRO A O 1
ATOM 3002 N N . ALA A 1 410 ? 18.915 57.226 -39.191 1.00 52.94 410 ALA A N 1
ATOM 3003 C CA . ALA A 1 410 ? 18.779 57.462 -40.627 1.00 52.94 410 ALA A CA 1
ATOM 3004 C C . ALA A 1 410 ? 19.731 58.580 -41.089 1.00 52.94 410 ALA A C 1
ATOM 3006 O O . ALA A 1 410 ? 19.417 59.761 -40.936 1.00 52.94 410 ALA A O 1
ATOM 3007 N N . ALA A 1 411 ? 20.879 58.185 -41.652 1.00 43.34 411 ALA A N 1
ATOM 3008 C CA . ALA A 1 411 ? 21.629 58.871 -42.716 1.00 43.34 411 ALA A CA 1
ATOM 3009 C C . ALA A 1 411 ? 22.777 57.977 -43.204 1.00 43.34 411 ALA A C 1
ATOM 3011 O O . ALA A 1 411 ? 23.615 57.591 -42.356 1.00 43.34 411 ALA A O 1
#

Radius of gyration: 27.75 Å; Cα contacts (8 Å, |Δi|>4): 452; chains: 1; bounding box: 61×99×79 Å

Nearest PDB structures (foldseek):
  3gw4-assembly1_A  TM=7.749E-01  e=1.669E-02  Deinococcus radiodurans R1 = ATCC 13939 = DSM 20539
  8rte-assembly1_B  TM=6.158E-01  e=1.669E-02  Bacillus phage phi105
  3uq3-assembly1_A  TM=3.428E-01  e=5.074E-02  Saccharomyces cerevisiae S288C
  8amz-assembly1_Q  TM=4.613E-01  e=3.787E-01  Spinacia oleracea
  9dze-assembly1_S  TM=2.019E-01  e=4.306E-01  synthetic construct